Protein AF-A0A2G4R448-F1 (afdb_monomer)

Structure (mmCIF, N/CA/C/O backbone):
data_AF-A0A2G4R448-F1
#
_entry.id   AF-A0A2G4R448-F1
#
loop_
_atom_site.group_PDB
_atom_site.id
_atom_site.type_symbol
_atom_site.label_atom_id
_atom_site.label_alt_id
_atom_site.label_comp_id
_atom_site.label_asym_id
_atom_site.label_entity_id
_atom_site.label_seq_id
_atom_site.pdbx_PDB_ins_code
_atom_site.Cartn_x
_atom_site.Cartn_y
_atom_site.Cartn_z
_atom_site.occupancy
_atom_site.B_iso_or_equiv
_atom_site.auth_seq_id
_atom_site.auth_comp_id
_atom_site.auth_asym_id
_atom_site.auth_atom_id
_atom_site.pdbx_PDB_model_num
ATOM 1 N N . SER A 1 1 ? -2.316 4.126 -34.554 1.00 52.44 1 SER A N 1
ATOM 2 C CA . SER A 1 1 ? -2.809 4.292 -33.168 1.00 52.44 1 SER A CA 1
ATOM 3 C C . SER A 1 1 ? -2.788 5.775 -32.800 1.00 52.44 1 SER A C 1
ATOM 5 O O . SER A 1 1 ? -2.120 6.537 -33.494 1.00 52.44 1 SER A O 1
ATOM 7 N N . MET A 1 2 ? -3.482 6.206 -31.736 1.00 55.25 2 MET A N 1
ATOM 8 C CA . MET A 1 2 ? -3.485 7.612 -31.271 1.00 55.25 2 MET A CA 1
ATOM 9 C C . MET A 1 2 ? -2.073 8.189 -31.060 1.00 55.25 2 MET A C 1
ATOM 11 O O . MET A 1 2 ? -1.821 9.346 -31.374 1.00 55.25 2 MET A O 1
ATOM 15 N N . HIS A 1 3 ? -1.116 7.374 -30.615 1.00 61.22 3 HIS A N 1
ATOM 16 C CA . HIS A 1 3 ? 0.277 7.798 -30.460 1.00 61.22 3 HIS A CA 1
ATOM 17 C C . HIS A 1 3 ? 1.000 8.044 -31.786 1.00 61.22 3 HIS A C 1
ATOM 19 O O . HIS A 1 3 ? 1.785 8.976 -31.888 1.00 61.22 3 HIS A O 1
ATOM 25 N N . THR A 1 4 ? 0.712 7.249 -32.820 1.00 63.25 4 THR A N 1
ATOM 26 C CA . THR A 1 4 ? 1.210 7.525 -34.173 1.00 63.25 4 THR A CA 1
ATOM 27 C C . THR A 1 4 ? 0.714 8.894 -34.637 1.00 63.25 4 THR A C 1
ATOM 29 O O . THR A 1 4 ? 1.515 9.702 -35.083 1.00 63.25 4 THR A O 1
ATOM 32 N N . ILE A 1 5 ? -0.577 9.187 -34.448 1.00 68.50 5 ILE A N 1
ATOM 33 C CA . ILE A 1 5 ? -1.172 10.489 -34.791 1.00 68.50 5 ILE A CA 1
ATOM 34 C C . ILE A 1 5 ? -0.502 11.619 -33.994 1.00 68.50 5 ILE A C 1
ATOM 36 O O . ILE A 1 5 ? -0.105 12.620 -34.576 1.00 68.50 5 ILE A O 1
ATOM 40 N N . SER A 1 6 ? -0.301 11.438 -32.686 1.00 72.06 6 SER A N 1
ATOM 41 C CA . SER A 1 6 ? 0.400 12.406 -31.832 1.00 72.06 6 SER A CA 1
ATOM 42 C C . SER A 1 6 ? 1.840 12.673 -32.292 1.00 72.06 6 SER A C 1
ATOM 44 O O . SER A 1 6 ? 2.230 13.834 -32.385 1.00 72.06 6 SER A O 1
ATOM 46 N N . LEU A 1 7 ? 2.603 11.632 -32.644 1.00 74.62 7 LEU A N 1
ATOM 47 C CA . LEU A 1 7 ? 3.962 11.773 -33.175 1.00 74.62 7 LEU A CA 1
ATOM 48 C C . LEU A 1 7 ? 3.981 12.512 -34.517 1.00 74.62 7 LEU A C 1
ATOM 50 O O . LEU A 1 7 ? 4.758 13.445 -34.680 1.00 74.62 7 LEU A O 1
ATOM 54 N N . TYR A 1 8 ? 3.120 12.142 -35.469 1.00 74.00 8 TYR A N 1
ATOM 55 C CA . TYR A 1 8 ? 3.058 12.835 -36.762 1.00 74.00 8 TYR A CA 1
ATOM 56 C C . TYR A 1 8 ? 2.585 14.288 -36.620 1.00 74.00 8 TYR A C 1
ATOM 58 O O . TYR A 1 8 ? 3.110 15.158 -37.307 1.00 74.00 8 TYR A O 1
ATOM 66 N N . ASN A 1 9 ? 1.675 14.584 -35.689 1.00 76.69 9 ASN A N 1
ATOM 67 C CA . ASN A 1 9 ? 1.286 15.961 -35.381 1.00 76.69 9 ASN A CA 1
ATOM 68 C C . ASN A 1 9 ? 2.452 16.753 -34.779 1.00 76.69 9 ASN A C 1
ATOM 70 O O . ASN A 1 9 ? 2.721 17.865 -35.222 1.00 76.69 9 ASN A O 1
ATOM 74 N N . ALA A 1 10 ? 3.179 16.185 -33.812 1.00 75.75 10 ALA A N 1
ATOM 75 C CA . ALA A 1 10 ? 4.367 16.819 -33.241 1.00 75.75 10 ALA A CA 1
ATOM 76 C C . ALA A 1 10 ? 5.454 17.060 -34.303 1.00 75.75 10 ALA A C 1
ATOM 78 O O . ALA A 1 10 ? 6.124 18.091 -34.279 1.00 75.75 10 ALA A O 1
ATOM 79 N N . PHE A 1 11 ? 5.594 16.139 -35.260 1.00 77.38 11 PHE A N 1
ATOM 80 C CA . PHE A 1 11 ? 6.508 16.278 -36.391 1.00 77.38 11 PHE A CA 1
ATOM 81 C C . PHE A 1 11 ? 6.107 17.432 -37.291 1.00 77.38 11 PHE A C 1
ATOM 83 O O . PHE A 1 11 ? 6.924 18.310 -37.540 1.00 77.38 11 PHE A O 1
ATOM 90 N N . LEU A 1 12 ? 4.844 17.457 -37.719 1.00 75.69 12 LEU A N 1
ATOM 91 C CA . LEU A 1 12 ? 4.309 18.510 -38.570 1.00 75.69 12 LEU A CA 1
ATOM 92 C C . LEU A 1 12 ? 4.453 19.881 -37.896 1.00 75.69 12 LEU A C 1
ATOM 94 O O . LEU A 1 12 ? 4.933 20.820 -38.517 1.00 75.69 12 LEU A O 1
ATOM 98 N N . ILE A 1 13 ? 4.115 19.982 -36.606 1.00 79.81 13 ILE A N 1
ATOM 99 C CA . ILE A 1 13 ? 4.280 21.213 -35.822 1.00 79.81 13 ILE A CA 1
ATOM 100 C C . ILE A 1 13 ? 5.748 21.649 -35.803 1.00 79.81 13 ILE A C 1
ATOM 102 O O . ILE A 1 13 ? 6.030 22.826 -36.015 1.00 79.81 13 ILE A O 1
ATOM 106 N N . LYS A 1 14 ? 6.689 20.724 -35.582 1.00 77.25 14 LYS A N 1
ATOM 107 C CA . LYS A 1 14 ? 8.121 21.045 -35.564 1.00 77.25 14 LYS A CA 1
ATOM 108 C C . LYS A 1 14 ? 8.636 21.463 -36.945 1.00 77.25 14 LYS A C 1
ATOM 110 O O . LYS A 1 14 ? 9.404 22.413 -37.018 1.00 77.25 14 LYS A O 1
ATOM 115 N N . GLN A 1 15 ? 8.205 20.794 -38.015 1.00 75.50 15 GLN A N 1
ATOM 116 C CA . GLN A 1 15 ? 8.543 21.153 -39.398 1.00 75.50 15 GLN A CA 1
ATOM 117 C C . GLN A 1 15 ? 8.067 22.573 -39.716 1.00 75.50 15 GLN A C 1
ATOM 119 O O . GLN A 1 15 ? 8.871 23.421 -40.090 1.00 75.50 15 GLN A O 1
ATOM 124 N N . ILE A 1 16 ? 6.798 22.871 -39.416 1.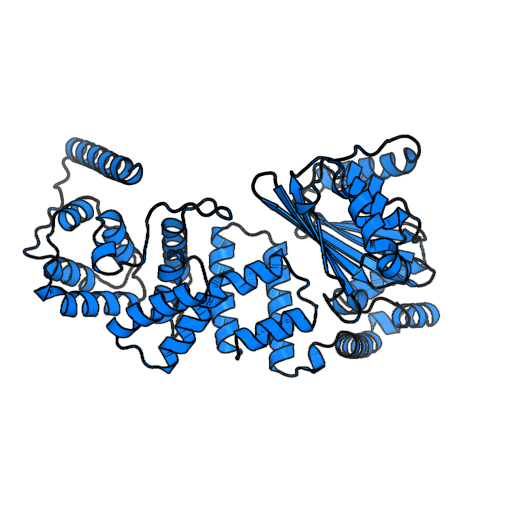00 77.12 16 ILE A N 1
ATOM 125 C CA . ILE A 1 16 ? 6.220 24.211 -39.559 1.00 77.12 16 ILE A CA 1
ATOM 126 C C . ILE A 1 16 ? 7.034 25.237 -38.751 1.00 77.12 16 ILE A C 1
ATOM 128 O O . ILE A 1 16 ? 7.439 26.270 -39.276 1.00 77.12 16 ILE A O 1
ATOM 132 N N . GLN A 1 17 ? 7.339 24.956 -37.480 1.00 78.00 17 GLN A N 1
ATOM 133 C CA . GLN A 1 17 ? 8.149 25.851 -36.642 1.00 78.00 17 GLN A CA 1
ATOM 134 C C . GLN A 1 17 ? 9.565 26.075 -37.193 1.00 78.00 17 GLN A C 1
ATOM 136 O O . GLN A 1 17 ? 10.075 27.191 -37.115 1.00 78.00 17 GLN A O 1
ATOM 141 N N . ASN A 1 18 ? 10.210 25.041 -37.734 1.00 76.25 18 ASN A N 1
ATOM 142 C CA . ASN A 1 18 ? 11.549 25.138 -38.313 1.00 76.25 18 ASN A CA 1
ATOM 143 C C . ASN A 1 18 ? 11.554 25.973 -39.598 1.00 76.25 18 ASN A C 1
ATOM 145 O O . ASN A 1 18 ? 12.459 26.793 -39.760 1.00 76.25 18 ASN A O 1
ATOM 149 N N . GLU A 1 19 ? 10.539 25.815 -40.455 1.00 76.31 19 GLU A N 1
ATOM 150 C CA . GLU A 1 19 ? 10.328 26.652 -41.642 1.00 76.31 19 GLU A CA 1
ATOM 151 C C . GLU A 1 19 ? 10.150 28.126 -41.255 1.00 76.31 19 GLU A C 1
ATOM 153 O O . GLU A 1 19 ? 10.836 28.993 -41.798 1.00 76.31 19 GLU A O 1
ATOM 158 N N . PHE A 1 20 ? 9.315 28.415 -40.248 1.00 73.38 20 PHE A N 1
ATOM 159 C CA . PHE A 1 20 ? 9.119 29.780 -39.743 1.00 73.38 20 PHE A CA 1
ATOM 160 C C . PHE A 1 20 ? 10.379 30.383 -39.102 1.00 73.38 20 PHE A C 1
ATOM 162 O O . PHE A 1 20 ? 10.604 31.587 -39.207 1.00 73.38 20 PHE A O 1
ATOM 169 N N . LEU A 1 21 ? 11.204 29.572 -38.430 1.00 77.19 21 LEU A N 1
ATOM 170 C CA . LEU A 1 21 ? 12.400 30.027 -37.707 1.00 77.19 21 LEU A CA 1
ATOM 171 C C . LEU A 1 21 ? 13.703 29.929 -38.520 1.00 77.19 21 LEU A C 1
ATOM 173 O O . LEU A 1 21 ? 14.765 30.220 -37.969 1.00 77.19 21 LEU A O 1
ATOM 177 N N . GLN A 1 22 ? 13.652 29.491 -39.786 1.00 72.69 22 GLN A N 1
ATOM 178 C CA . GLN A 1 22 ? 14.820 29.231 -40.648 1.00 72.69 22 GLN A CA 1
ATOM 179 C C . GLN A 1 22 ? 15.915 28.376 -39.976 1.00 72.69 22 GLN A C 1
ATOM 181 O O . GLN A 1 22 ? 17.112 28.528 -40.238 1.00 72.69 22 GLN A O 1
ATOM 186 N N . LYS A 1 23 ? 15.532 27.467 -39.072 1.00 69.00 23 LYS A N 1
ATOM 187 C CA . LYS A 1 23 ? 16.492 26.600 -38.377 1.00 69.00 23 LYS A CA 1
ATOM 188 C C . LYS A 1 23 ? 16.879 25.436 -39.281 1.00 69.00 23 LYS A C 1
ATOM 190 O O . LYS A 1 23 ? 16.014 24.725 -39.780 1.00 69.00 23 LYS A O 1
ATOM 195 N N . LYS A 1 24 ? 18.187 25.197 -39.447 1.00 64.31 24 LYS A N 1
ATOM 196 C CA . LYS A 1 24 ? 18.678 23.986 -40.122 1.00 64.31 24 LYS A CA 1
ATOM 197 C C . LYS A 1 24 ? 18.222 22.749 -39.353 1.00 64.31 24 LYS A C 1
ATOM 199 O O . LYS A 1 24 ? 18.490 22.622 -38.157 1.00 64.31 24 LYS A O 1
ATOM 204 N N . GLU A 1 25 ? 17.561 21.836 -40.053 1.00 67.19 25 GLU A N 1
ATOM 205 C CA . GLU A 1 25 ? 17.148 20.567 -39.475 1.00 67.19 25 GLU A CA 1
ATOM 206 C C . GLU A 1 25 ? 18.361 19.696 -39.167 1.00 67.19 25 GLU A C 1
ATOM 208 O O . GLU A 1 25 ? 19.251 19.509 -40.000 1.00 67.19 25 GLU A O 1
ATOM 213 N N . LYS A 1 26 ? 18.380 19.120 -37.966 1.00 76.44 26 LYS A N 1
ATOM 214 C CA . LYS A 1 26 ? 19.342 18.076 -37.637 1.00 76.44 26 LYS A CA 1
ATOM 215 C C . LYS A 1 26 ? 18.917 16.808 -38.374 1.00 76.44 26 LYS A C 1
ATOM 217 O O . LYS A 1 26 ? 17.846 16.262 -38.097 1.00 76.44 26 LYS A O 1
ATOM 222 N N . GLN A 1 27 ? 19.721 16.396 -39.348 1.00 79.81 27 GLN A N 1
ATOM 223 C CA . GLN A 1 27 ? 19.521 15.159 -40.094 1.00 79.81 27 GLN A CA 1
ATOM 224 C C . GLN A 1 27 ? 20.362 14.052 -39.473 1.00 79.81 27 GLN A C 1
ATOM 226 O O . GLN A 1 27 ? 21.533 14.247 -39.147 1.00 79.81 27 GLN A O 1
ATOM 231 N N . TYR A 1 28 ? 19.739 12.893 -39.311 1.00 86.69 28 TYR A N 1
ATOM 232 C CA . TYR A 1 28 ? 20.373 11.693 -38.796 1.00 86.69 28 TYR A CA 1
ATOM 233 C C . TYR A 1 28 ? 20.417 10.668 -39.921 1.00 86.69 28 TYR A C 1
ATOM 235 O O . TYR A 1 28 ? 19.392 10.385 -40.540 1.00 86.69 28 TYR A O 1
ATOM 243 N N . HIS A 1 29 ? 21.603 10.136 -40.189 1.00 87.25 29 HIS A N 1
ATOM 244 C CA . HIS A 1 29 ? 21.803 9.074 -41.160 1.00 87.25 29 HIS A CA 1
ATOM 245 C C . HIS A 1 29 ? 22.615 7.981 -40.481 1.00 87.25 29 HIS A C 1
ATOM 247 O O . HIS A 1 29 ? 23.715 8.243 -40.003 1.00 87.25 29 HIS A O 1
ATOM 253 N N . PHE A 1 30 ? 22.040 6.788 -40.408 1.00 91.31 30 PHE A N 1
ATOM 254 C CA . PHE A 1 30 ? 22.693 5.607 -39.866 1.00 91.31 30 PHE A CA 1
ATOM 255 C C . PHE A 1 30 ? 22.584 4.505 -40.922 1.00 91.31 30 PHE A C 1
ATOM 257 O O . PHE A 1 30 ? 21.529 4.325 -41.531 1.00 91.31 30 PHE A O 1
ATOM 264 N N . SER A 1 31 ? 23.672 3.784 -41.144 1.00 87.75 31 SER A N 1
ATOM 265 C CA . SER A 1 31 ? 23.764 2.666 -42.083 1.00 87.75 31 SER A CA 1
ATOM 266 C C . SER A 1 31 ? 23.068 1.405 -41.565 1.00 87.75 31 SER A C 1
ATOM 268 O O . SER A 1 31 ? 22.568 0.613 -42.361 1.00 87.75 31 SER A O 1
ATOM 270 N N . SER A 1 32 ? 22.969 1.235 -40.241 1.00 90.62 32 SER A N 1
ATOM 271 C CA . SER A 1 32 ? 22.217 0.140 -39.624 1.00 90.62 32 SER A CA 1
ATOM 272 C C . SER A 1 32 ? 21.631 0.501 -38.259 1.00 90.62 32 SER A C 1
ATOM 274 O O . SER A 1 32 ? 21.987 1.511 -37.644 1.00 90.62 32 SER A O 1
ATOM 276 N N . PHE A 1 33 ? 20.713 -0.336 -37.763 1.00 92.25 33 PHE A N 1
ATOM 277 C CA . PHE A 1 33 ? 20.143 -0.151 -36.429 1.00 92.25 33 PHE A CA 1
ATOM 278 C C . PHE A 1 33 ? 21.217 -0.261 -35.338 1.00 92.25 33 PHE A C 1
ATOM 280 O O . PHE A 1 33 ? 21.170 0.478 -34.355 1.00 92.25 33 PHE A O 1
ATOM 287 N N . LEU A 1 34 ? 22.218 -1.127 -35.529 1.00 93.25 34 LEU A N 1
ATOM 288 C CA . LEU A 1 34 ? 23.352 -1.237 -34.616 1.00 93.25 34 LEU A CA 1
ATOM 289 C C . LEU A 1 34 ? 24.151 0.071 -34.523 1.00 93.25 34 LEU A C 1
ATOM 291 O O . LEU A 1 34 ? 24.478 0.489 -33.414 1.00 93.25 34 LEU A O 1
ATOM 295 N N . GLU A 1 35 ? 24.417 0.744 -35.647 1.00 93.56 35 GLU A N 1
ATOM 296 C CA . GLU A 1 35 ? 25.095 2.051 -35.646 1.00 93.56 35 GLU A CA 1
ATOM 297 C C . GLU A 1 35 ? 24.28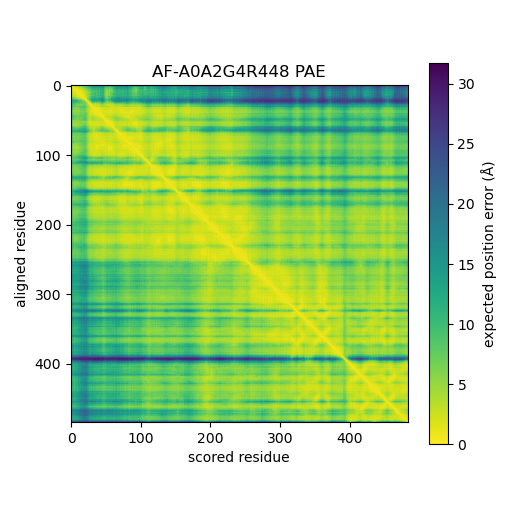1 3.099 -34.875 1.00 93.56 35 GLU A C 1
ATOM 299 O O . GLU A 1 35 ? 24.827 3.865 -34.078 1.00 93.56 35 GLU A O 1
ATOM 304 N N . ALA A 1 36 ? 22.956 3.091 -35.030 1.00 94.75 36 ALA A N 1
ATOM 305 C CA . ALA A 1 36 ? 22.093 3.991 -34.278 1.00 94.75 36 ALA A CA 1
ATOM 306 C C . ALA A 1 36 ? 22.130 3.708 -32.762 1.00 94.75 36 ALA A C 1
ATOM 308 O O . ALA A 1 36 ? 22.161 4.640 -31.957 1.00 94.75 36 ALA A O 1
ATOM 309 N N . LEU A 1 37 ? 22.189 2.436 -32.347 1.00 96.06 37 LEU A N 1
ATOM 310 C CA . LEU A 1 37 ? 22.378 2.072 -30.937 1.00 96.06 37 LEU A CA 1
ATOM 311 C C . LEU A 1 37 ? 23.756 2.492 -30.412 1.00 96.06 37 LEU A C 1
ATOM 313 O O . LEU A 1 37 ? 23.852 2.962 -29.280 1.00 96.06 37 LEU A O 1
ATOM 317 N N . GLN A 1 38 ? 24.811 2.364 -31.220 1.00 95.94 38 GLN A N 1
ATOM 318 C CA . GLN A 1 38 ? 26.155 2.834 -30.870 1.00 95.94 38 GLN A CA 1
ATOM 319 C C . GLN A 1 38 ? 26.188 4.354 -30.701 1.00 95.94 38 GLN A C 1
ATOM 321 O O . GLN A 1 38 ? 26.763 4.846 -29.730 1.00 95.94 38 GLN A O 1
ATOM 326 N N . PHE A 1 39 ? 25.510 5.095 -31.582 1.00 96.06 39 PHE A N 1
ATOM 327 C CA . PHE A 1 39 ? 25.321 6.534 -31.432 1.00 96.06 39 PHE A CA 1
ATOM 328 C C . PHE A 1 39 ? 24.639 6.868 -30.101 1.00 96.06 39 PHE A C 1
ATOM 330 O O . PHE A 1 39 ? 25.164 7.684 -29.344 1.00 96.06 39 PHE A O 1
ATOM 337 N N . LEU A 1 40 ? 23.527 6.200 -29.768 1.00 96.31 40 LEU A N 1
ATOM 338 C CA . LEU A 1 40 ? 22.832 6.407 -28.492 1.00 96.31 40 LEU A CA 1
ATOM 339 C C . LEU A 1 40 ? 23.733 6.069 -27.294 1.00 96.31 40 LEU A C 1
ATOM 341 O O . LEU A 1 40 ? 23.740 6.804 -26.308 1.00 96.31 40 LEU A O 1
ATOM 345 N N . ASN A 1 41 ? 24.538 5.009 -27.399 1.00 95.44 41 ASN A N 1
ATOM 346 C CA . ASN A 1 41 ? 25.503 4.636 -26.370 1.00 95.44 41 ASN A CA 1
ATOM 347 C C . ASN A 1 41 ? 26.625 5.677 -26.194 1.00 95.44 41 ASN A C 1
ATOM 349 O O . ASN A 1 41 ? 27.088 5.893 -25.079 1.00 95.44 41 ASN A O 1
ATOM 353 N N . SER A 1 42 ? 27.037 6.344 -27.277 1.00 95.25 42 SER A N 1
ATOM 354 C CA . SER A 1 42 ? 28.106 7.356 -27.271 1.00 95.25 42 SER A CA 1
ATOM 355 C C . SER A 1 42 ? 27.707 8.688 -26.626 1.00 95.25 42 SER A C 1
ATOM 357 O O . SER A 1 42 ? 28.569 9.501 -26.288 1.00 95.25 42 SER A O 1
ATOM 359 N N . LEU A 1 43 ? 26.404 8.925 -26.440 1.00 95.81 43 LEU A N 1
ATOM 360 C CA . LEU A 1 43 ? 25.907 10.127 -25.779 1.00 95.81 43 LEU A CA 1
ATOM 361 C C . LEU A 1 43 ? 26.380 10.165 -24.325 1.00 95.81 43 LEU A C 1
ATOM 363 O O . LEU A 1 43 ? 26.398 9.137 -23.644 1.00 95.81 43 LEU A O 1
ATOM 367 N N . LYS A 1 44 ? 26.689 11.365 -23.824 1.00 96.00 44 LYS A N 1
ATOM 368 C CA . LYS A 1 44 ? 27.046 11.587 -22.415 1.00 96.00 44 LYS A CA 1
ATOM 369 C C . LYS A 1 44 ? 25.955 11.068 -21.478 1.00 96.00 44 LYS A C 1
ATOM 371 O O . LYS A 1 44 ? 24.771 11.154 -21.807 1.00 96.00 44 LYS A O 1
ATOM 376 N N . ASP A 1 45 ? 26.349 10.544 -20.319 1.00 94.88 45 ASP A N 1
ATOM 377 C CA . ASP A 1 45 ? 25.427 10.039 -19.296 1.00 94.88 45 ASP A CA 1
ATOM 378 C C . ASP A 1 45 ? 24.803 11.185 -18.486 1.00 94.88 45 ASP A C 1
ATOM 380 O O . ASP A 1 45 ? 25.140 11.433 -17.332 1.00 94.88 45 ASP A O 1
ATOM 384 N N . GLU A 1 46 ? 23.918 11.923 -19.146 1.00 93.75 46 GLU A N 1
ATOM 385 C CA . GLU A 1 46 ? 23.138 13.039 -18.615 1.00 93.75 46 GLU A CA 1
ATOM 386 C C . GLU A 1 46 ? 21.748 13.041 -19.280 1.00 93.75 46 GLU A C 1
ATOM 388 O O . GLU A 1 46 ? 21.560 12.370 -20.299 1.00 93.75 46 GLU A O 1
ATOM 393 N N . PRO A 1 47 ? 20.742 13.740 -18.731 1.00 91.75 47 PRO A N 1
ATOM 394 C CA . PRO A 1 47 ? 19.440 13.851 -19.380 1.00 91.75 47 PRO A CA 1
ATOM 395 C C . PRO A 1 47 ? 19.546 14.548 -20.746 1.00 91.75 47 PRO A C 1
ATOM 397 O O . PRO A 1 47 ? 20.010 15.683 -20.832 1.00 91.75 47 PRO A O 1
ATOM 400 N N . HIS A 1 48 ? 19.055 13.898 -21.806 1.00 91.69 48 HIS A N 1
ATOM 401 C CA . HIS A 1 48 ? 18.976 14.478 -23.152 1.00 91.69 48 HIS A CA 1
ATOM 402 C C . HIS A 1 48 ? 17.528 14.648 -23.596 1.00 91.69 48 HIS A C 1
ATOM 404 O O . HIS A 1 48 ? 16.706 13.747 -23.427 1.00 91.69 48 HIS A O 1
ATOM 410 N N . ASN A 1 49 ? 17.235 15.774 -24.248 1.00 87.44 49 ASN A N 1
ATOM 411 C CA . ASN A 1 49 ? 16.007 15.939 -25.018 1.00 87.44 49 ASN A CA 1
ATOM 412 C C . ASN A 1 49 ? 16.292 15.589 -26.483 1.00 87.44 49 ASN A C 1
ATOM 414 O O . ASN A 1 49 ? 16.879 16.384 -27.222 1.00 87.44 49 ASN A O 1
ATOM 418 N N . LEU A 1 50 ? 15.943 14.366 -26.877 1.00 89.19 50 LEU A N 1
ATOM 419 C CA . LEU A 1 50 ? 16.165 13.874 -28.231 1.00 89.19 50 LEU A CA 1
ATOM 420 C C . LEU A 1 50 ? 15.041 14.334 -29.155 1.00 89.19 50 LEU A C 1
ATOM 422 O O . LEU A 1 50 ? 13.858 14.195 -28.850 1.00 89.19 50 LEU A O 1
ATOM 426 N N . ASP A 1 51 ? 15.422 14.888 -30.299 1.00 86.25 51 ASP A N 1
ATOM 427 C CA . ASP A 1 51 ? 14.463 15.512 -31.190 1.00 86.25 51 ASP A CA 1
ATOM 428 C C . ASP A 1 51 ? 13.739 14.494 -32.088 1.00 86.25 51 ASP A C 1
ATOM 430 O O . ASP A 1 51 ? 14.212 13.388 -32.354 1.00 86.25 51 ASP A O 1
ATOM 434 N N . ILE A 1 52 ? 12.568 14.889 -32.584 1.00 85.50 52 ILE A N 1
ATOM 435 C CA . ILE A 1 52 ? 11.696 13.998 -33.352 1.00 85.50 52 ILE A CA 1
ATOM 436 C C . ILE A 1 52 ? 12.302 13.479 -34.670 1.00 85.50 52 ILE A C 1
ATOM 438 O O . ILE A 1 52 ? 11.888 12.424 -35.141 1.00 85.50 52 ILE A O 1
ATOM 442 N N . ASN A 1 53 ? 13.299 14.150 -35.257 1.00 88.12 53 ASN A N 1
ATOM 443 C CA . ASN A 1 53 ? 13.934 13.675 -36.490 1.00 88.12 53 ASN A CA 1
ATOM 444 C C . ASN A 1 53 ? 14.692 12.372 -36.217 1.00 88.12 53 ASN A C 1
ATOM 446 O O . ASN A 1 53 ? 14.688 11.470 -37.052 1.00 88.12 53 ASN A O 1
ATOM 450 N N . LEU A 1 54 ? 15.260 12.231 -35.014 1.00 90.94 54 LEU A N 1
ATOM 451 C CA . LEU A 1 54 ? 15.869 10.982 -34.567 1.00 90.94 54 LEU A CA 1
ATOM 452 C C . LEU A 1 54 ? 14.825 9.867 -34.387 1.00 90.94 54 LEU A C 1
ATOM 454 O O . LEU A 1 54 ? 15.112 8.721 -34.721 1.00 90.94 54 LEU A O 1
ATOM 458 N N . VAL A 1 55 ? 13.602 10.184 -33.931 1.00 91.06 55 VAL A N 1
ATOM 459 C CA . VAL A 1 55 ? 12.499 9.200 -33.855 1.00 91.06 55 VAL A CA 1
ATOM 460 C C . VAL A 1 55 ? 12.219 8.605 -35.234 1.00 91.06 55 VAL A C 1
ATOM 462 O O . VAL A 1 55 ? 12.135 7.384 -35.367 1.00 91.06 55 VAL A O 1
ATOM 465 N N . PHE A 1 56 ? 12.077 9.454 -36.257 1.00 88.81 56 PHE A N 1
ATOM 466 C CA . PHE A 1 56 ? 11.800 9.005 -37.623 1.00 88.81 56 PHE A CA 1
ATOM 467 C C . PHE A 1 56 ? 12.981 8.266 -38.241 1.00 88.81 56 PHE A C 1
ATOM 469 O O . PHE A 1 56 ? 12.773 7.197 -38.808 1.00 88.81 56 PHE A O 1
ATOM 476 N N . ALA A 1 57 ? 14.208 8.766 -38.057 1.00 91.31 57 ALA A N 1
ATOM 477 C CA . ALA A 1 57 ? 15.408 8.076 -38.519 1.00 91.31 57 ALA A CA 1
ATOM 478 C C . ALA A 1 57 ? 15.482 6.649 -37.956 1.00 91.31 57 ALA A C 1
ATOM 480 O O . ALA A 1 57 ? 15.705 5.708 -38.708 1.00 91.31 57 ALA A O 1
ATOM 481 N N . LEU A 1 58 ? 15.201 6.473 -36.658 1.00 92.75 58 LEU A N 1
ATOM 482 C CA . LEU A 1 58 ? 15.152 5.157 -36.019 1.00 92.75 58 LEU A CA 1
ATOM 483 C C . LEU A 1 58 ? 13.997 4.292 -36.530 1.00 92.75 58 LEU A C 1
ATOM 485 O O . LEU A 1 58 ? 14.181 3.095 -36.731 1.00 92.75 58 LEU A O 1
ATOM 489 N N . LYS A 1 59 ? 12.804 4.863 -36.724 1.00 90.31 59 LYS A N 1
ATOM 490 C CA . LYS A 1 59 ? 11.593 4.124 -37.116 1.00 90.31 59 LYS A CA 1
ATOM 491 C C . LYS A 1 59 ? 11.770 3.374 -38.441 1.00 90.31 59 LYS A C 1
ATOM 493 O O . LYS A 1 59 ? 11.373 2.207 -38.527 1.00 90.31 59 LYS A O 1
ATOM 498 N N . GLU A 1 60 ? 12.411 4.008 -39.417 1.00 87.31 60 GLU A N 1
ATOM 499 C CA . GLU A 1 60 ? 12.614 3.461 -40.765 1.00 87.31 60 GLU A CA 1
ATOM 500 C C . GLU A 1 60 ? 13.726 2.394 -40.836 1.00 87.31 60 GLU A C 1
ATOM 502 O O . GLU A 1 60 ? 13.821 1.665 -41.820 1.00 87.31 60 GLU A O 1
ATOM 507 N N . MET A 1 61 ? 14.544 2.231 -39.788 1.00 88.62 61 MET A N 1
ATOM 508 C CA . MET A 1 61 ? 15.686 1.308 -39.836 1.00 88.62 61 MET A CA 1
ATOM 509 C C . MET A 1 61 ? 15.263 -0.168 -39.801 1.00 88.62 61 MET A C 1
ATOM 511 O O . MET A 1 61 ? 14.563 -0.575 -38.871 1.00 88.62 61 MET A O 1
ATOM 515 N N . PRO A 1 62 ? 15.706 -1.031 -40.725 1.00 85.94 62 PRO A N 1
ATOM 516 C CA . PRO A 1 62 ? 15.447 -2.463 -40.611 1.00 85.94 62 PRO A CA 1
ATOM 517 C C . PRO A 1 62 ? 16.188 -3.059 -39.402 1.00 85.94 62 PRO A C 1
ATOM 519 O O . PRO A 1 62 ? 17.312 -2.671 -39.095 1.00 85.94 62 PRO A O 1
ATOM 522 N N . PHE A 1 63 ? 15.559 -4.019 -38.717 1.00 84.00 63 PHE A N 1
ATOM 523 C CA . PHE A 1 63 ? 16.226 -4.815 -37.684 1.00 84.00 63 PHE A CA 1
ATOM 524 C C . PHE A 1 63 ? 16.778 -6.096 -38.314 1.00 84.00 63 PHE A C 1
ATOM 526 O O . PHE A 1 63 ? 16.010 -6.968 -38.732 1.00 84.00 63 PHE A O 1
ATOM 533 N N . LEU A 1 64 ? 18.104 -6.208 -38.396 1.00 86.38 64 LEU A N 1
ATOM 534 C CA . LEU A 1 64 ? 18.780 -7.370 -38.967 1.00 86.38 64 LEU A CA 1
ATOM 535 C C . LEU A 1 64 ? 19.056 -8.407 -37.873 1.00 86.38 64 LEU A C 1
ATOM 537 O O . LEU A 1 64 ? 19.642 -8.099 -36.837 1.00 86.38 64 LEU A O 1
ATOM 541 N N . LYS A 1 65 ? 18.660 -9.668 -38.100 1.00 82.44 65 LYS A N 1
ATOM 542 C CA . LYS A 1 65 ? 18.845 -10.753 -37.113 1.00 82.44 65 LYS A CA 1
ATOM 543 C C . LYS A 1 65 ? 20.313 -10.981 -36.744 1.00 82.44 65 LYS A C 1
ATOM 545 O O . LYS A 1 65 ? 20.594 -11.346 -35.608 1.00 82.44 65 LYS A O 1
ATOM 550 N N . GLU A 1 66 ? 21.216 -10.759 -37.691 1.00 85.94 66 GLU A N 1
ATOM 551 C CA . GLU A 1 66 ? 22.668 -10.903 -37.529 1.00 85.94 66 GLU A CA 1
ATOM 552 C C . GLU A 1 66 ? 23.247 -9.902 -36.516 1.00 85.94 66 GLU A C 1
ATOM 554 O O . GLU A 1 66 ? 24.246 -10.185 -35.861 1.00 85.94 66 GLU A O 1
ATOM 559 N N . GLU A 1 67 ? 22.592 -8.753 -36.321 1.00 86.00 67 GLU A N 1
ATOM 560 C CA . GLU A 1 67 ? 23.020 -7.718 -35.374 1.00 86.00 67 GLU A CA 1
ATOM 561 C C . GLU A 1 67 ? 22.470 -7.938 -33.955 1.00 86.00 67 GLU A C 1
ATOM 563 O O . GLU A 1 67 ? 22.854 -7.227 -33.028 1.00 86.00 67 GLU A O 1
ATOM 568 N N . ASN A 1 68 ? 21.579 -8.918 -33.761 1.00 86.88 68 ASN A N 1
ATOM 569 C CA . ASN A 1 68 ? 20.788 -9.069 -32.539 1.00 86.88 68 ASN A CA 1
ATOM 570 C C . ASN A 1 68 ? 21.641 -9.254 -31.274 1.00 86.88 68 ASN A C 1
ATOM 572 O O . ASN A 1 68 ? 21.327 -8.665 -30.245 1.00 86.88 68 ASN A O 1
ATOM 576 N N . GLU A 1 69 ? 22.719 -10.040 -31.328 1.00 89.69 69 GLU A N 1
ATOM 577 C CA . GLU A 1 69 ? 23.579 -10.252 -30.153 1.00 89.69 69 GLU A CA 1
ATOM 578 C C . GLU A 1 69 ? 24.258 -8.952 -29.704 1.00 89.69 69 GLU A C 1
ATOM 580 O O . GLU A 1 69 ? 24.142 -8.570 -28.540 1.00 89.69 69 GLU A O 1
ATOM 585 N N . LYS A 1 70 ? 24.878 -8.222 -30.640 1.00 92.88 70 LYS A N 1
ATOM 586 C CA . LYS A 1 70 ? 25.530 -6.931 -30.363 1.00 92.88 70 LYS A CA 1
ATOM 587 C C . LYS A 1 70 ? 24.521 -5.861 -29.943 1.00 92.88 70 LYS A C 1
ATOM 589 O O . LYS A 1 70 ? 24.787 -5.068 -29.044 1.00 92.88 70 LYS A O 1
ATOM 594 N N . ALA A 1 71 ? 23.346 -5.847 -30.570 1.00 93.69 71 ALA A N 1
ATOM 595 C CA . ALA A 1 71 ? 22.267 -4.935 -30.217 1.00 93.69 71 ALA A CA 1
ATOM 596 C C . ALA A 1 71 ? 21.744 -5.197 -28.794 1.00 93.69 71 ALA A C 1
ATOM 598 O O . ALA A 1 71 ? 21.499 -4.249 -28.051 1.00 93.69 71 ALA A O 1
ATOM 599 N N . LEU A 1 72 ? 21.615 -6.467 -28.388 1.00 92.62 72 LEU A N 1
ATOM 600 C CA . LEU A 1 72 ? 21.231 -6.844 -27.025 1.00 92.62 72 LEU A CA 1
ATOM 601 C C . LEU A 1 72 ? 22.310 -6.503 -25.994 1.00 92.62 72 LEU A C 1
ATOM 603 O O . LEU A 1 72 ? 21.965 -6.115 -24.880 1.00 92.62 72 LEU A O 1
ATOM 607 N N . GLU A 1 73 ? 23.590 -6.614 -26.347 1.00 93.75 73 GLU A N 1
ATOM 608 C CA . GLU A 1 73 ? 24.701 -6.208 -25.481 1.00 93.75 73 GLU A CA 1
ATOM 609 C C . GLU A 1 73 ? 24.690 -4.694 -25.219 1.00 93.75 73 GLU A C 1
ATOM 611 O O . GLU A 1 73 ? 24.720 -4.271 -24.063 1.00 93.75 73 GLU A O 1
ATOM 616 N N . LEU A 1 74 ? 24.525 -3.873 -26.265 1.00 96.00 74 LEU A N 1
ATOM 617 C CA . LEU A 1 74 ? 24.332 -2.424 -26.112 1.00 96.00 74 LEU A CA 1
ATOM 618 C C . LEU A 1 74 ? 23.074 -2.104 -25.300 1.00 96.00 74 LEU A C 1
ATOM 620 O O . LEU A 1 74 ? 23.102 -1.253 -24.413 1.00 96.00 74 LEU A O 1
ATOM 624 N N . PHE A 1 75 ? 21.976 -2.816 -25.571 1.00 96.19 75 PHE A N 1
ATOM 625 C CA . PHE A 1 75 ? 20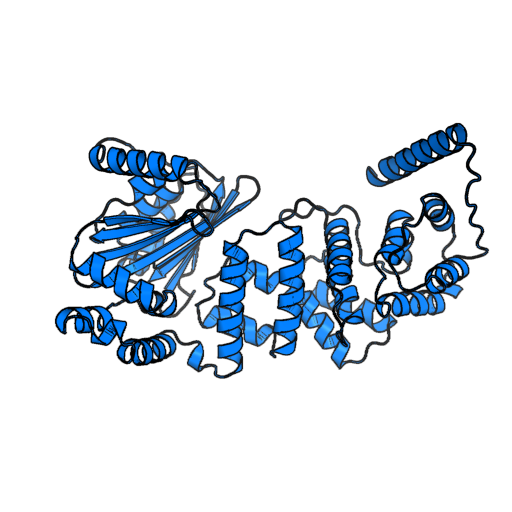.724 -2.635 -24.848 1.00 96.19 75 PHE A CA 1
ATOM 626 C C . PHE A 1 75 ? 20.871 -2.938 -23.354 1.00 96.19 75 PHE A C 1
ATOM 628 O O . PHE A 1 75 ? 20.353 -2.185 -22.532 1.00 96.19 75 PHE A O 1
ATOM 635 N N . LYS A 1 76 ? 21.616 -3.991 -22.991 1.00 95.38 76 LYS A N 1
ATOM 636 C CA . LYS A 1 76 ? 21.983 -4.286 -21.600 1.00 95.38 76 LYS A CA 1
ATOM 637 C C . LYS A 1 76 ? 22.792 -3.134 -20.994 1.00 95.38 76 LYS A C 1
ATOM 639 O O . LYS A 1 76 ? 22.440 -2.665 -19.913 1.00 95.38 76 LYS A O 1
ATOM 644 N N . GLY A 1 77 ? 23.807 -2.643 -21.709 1.00 94.88 77 GLY A N 1
ATOM 645 C CA . GLY A 1 77 ? 24.665 -1.539 -21.263 1.00 94.88 77 GLY A CA 1
ATOM 646 C C . GLY A 1 77 ? 23.905 -0.239 -20.972 1.00 94.88 77 GLY A C 1
ATOM 647 O O . GLY A 1 77 ? 24.286 0.514 -20.079 1.00 94.88 77 GLY A O 1
ATOM 648 N N . PHE A 1 78 ? 22.770 0.012 -21.633 1.00 96.62 78 PHE A N 1
ATOM 649 C CA . PHE A 1 78 ? 21.943 1.182 -21.319 1.00 96.62 78 PHE A CA 1
ATOM 650 C C . PHE A 1 78 ? 21.432 1.189 -19.878 1.00 96.62 78 PHE A C 1
ATOM 652 O O . PHE A 1 78 ? 21.361 2.259 -19.282 1.00 96.62 78 PHE A O 1
ATOM 659 N N . PHE A 1 79 ? 21.110 0.033 -19.294 1.00 95.25 79 PHE A N 1
ATOM 660 C CA . PHE A 1 79 ? 20.614 -0.035 -17.916 1.00 95.25 79 PHE A CA 1
ATOM 661 C C . PHE A 1 79 ? 21.702 0.273 -16.878 1.00 95.25 79 PHE A C 1
ATOM 663 O O . PHE A 1 79 ? 21.376 0.677 -15.763 1.00 95.25 79 PHE A O 1
ATOM 670 N N . GLU A 1 80 ? 22.979 0.119 -17.233 1.00 93.25 80 GLU A N 1
ATOM 671 C CA . GLU A 1 80 ? 24.120 0.440 -16.364 1.00 93.25 80 GLU A CA 1
ATOM 672 C C . GLU A 1 80 ? 24.353 1.951 -16.246 1.00 93.25 80 GLU A C 1
ATOM 674 O O . GLU A 1 80 ? 24.890 2.426 -15.244 1.00 93.25 80 GLU A O 1
ATOM 679 N N . ARG A 1 81 ? 23.895 2.719 -17.240 1.00 94.06 81 ARG A N 1
ATOM 680 C CA . ARG A 1 81 ? 23.947 4.182 -17.233 1.00 94.06 81 ARG A CA 1
ATOM 681 C C . ARG A 1 81 ? 23.082 4.741 -16.119 1.00 94.06 81 ARG A C 1
ATOM 683 O O . ARG A 1 81 ? 22.013 4.207 -15.817 1.00 94.06 81 ARG A O 1
ATOM 690 N N . LYS A 1 82 ? 23.470 5.887 -15.569 1.00 93.44 82 LYS A N 1
ATOM 691 C CA . LYS A 1 82 ? 22.635 6.646 -14.638 1.00 93.44 82 LYS A CA 1
ATOM 692 C C . LYS A 1 82 ? 21.386 7.188 -15.330 1.00 93.44 82 LYS A C 1
ATOM 694 O O . LYS A 1 82 ? 20.306 7.103 -14.748 1.00 93.44 82 LYS A O 1
ATOM 699 N N . HIS A 1 83 ? 21.519 7.647 -16.571 1.00 94.38 83 HIS A N 1
ATOM 700 C CA . HIS A 1 83 ? 20.451 8.200 -17.392 1.00 94.38 83 HIS A CA 1
ATOM 701 C C . HIS A 1 83 ? 20.235 7.335 -18.639 1.00 94.38 83 HIS A C 1
ATOM 703 O O . HIS A 1 83 ? 20.997 7.388 -19.607 1.00 94.38 83 HIS A O 1
ATOM 709 N N . CYS A 1 84 ? 19.181 6.521 -18.615 1.00 96.00 84 CYS A N 1
ATOM 710 C CA . CYS A 1 84 ? 18.780 5.633 -19.706 1.00 96.00 84 CYS A CA 1
ATOM 711 C C . CYS A 1 84 ? 17.342 5.885 -20.175 1.00 96.00 84 CYS A C 1
ATOM 713 O O . CYS A 1 84 ? 16.987 5.462 -21.277 1.00 96.00 84 CYS A O 1
ATOM 715 N N . PHE A 1 85 ? 16.533 6.616 -19.394 1.00 96.69 85 PHE A N 1
ATOM 716 C CA . PHE A 1 85 ? 15.146 6.935 -19.732 1.00 96.69 85 PHE A CA 1
ATOM 717 C C . PHE A 1 85 ? 15.010 7.483 -21.155 1.00 96.69 85 PHE A C 1
ATOM 719 O O . PHE A 1 85 ? 14.228 6.956 -21.944 1.00 96.69 85 PHE A O 1
ATOM 726 N N . PHE A 1 86 ? 15.807 8.492 -21.517 1.00 95.62 86 PHE A N 1
ATOM 727 C CA . PHE A 1 86 ? 15.709 9.141 -22.827 1.00 95.62 86 PHE A CA 1
ATOM 728 C C . PHE A 1 86 ? 16.047 8.183 -23.989 1.00 95.62 86 PHE A C 1
ATOM 730 O O . PHE A 1 86 ? 15.426 8.259 -25.050 1.00 95.62 86 PHE A O 1
ATOM 737 N N . ILE A 1 87 ? 16.978 7.240 -23.777 1.00 97.25 87 ILE A N 1
ATOM 738 C CA . ILE A 1 87 ? 17.351 6.202 -24.754 1.00 97.25 87 ILE A CA 1
ATOM 739 C C . ILE A 1 87 ? 16.194 5.218 -24.928 1.00 97.25 87 ILE A C 1
ATOM 741 O O . ILE A 1 87 ? 15.755 4.938 -26.042 1.00 97.25 87 ILE A O 1
ATOM 745 N N . LEU A 1 88 ? 15.651 4.702 -23.826 1.00 96.62 88 LEU A N 1
ATOM 746 C CA . LEU A 1 88 ? 14.528 3.774 -23.900 1.00 96.62 88 LEU A CA 1
ATOM 747 C C . LEU A 1 88 ? 13.285 4.457 -24.488 1.00 96.62 88 LEU A C 1
ATOM 749 O O . LEU A 1 88 ? 12.523 3.824 -25.220 1.00 96.62 88 LEU A O 1
ATOM 753 N N . LYS A 1 89 ? 13.089 5.752 -24.208 1.00 94.50 89 LYS A N 1
ATOM 754 C CA . LYS A 1 89 ? 11.928 6.519 -24.665 1.00 94.50 89 LYS A CA 1
ATOM 755 C C . LYS A 1 89 ? 11.966 6.739 -26.172 1.00 94.50 89 LYS A C 1
ATOM 757 O O . LYS A 1 89 ? 10.957 6.496 -26.830 1.00 94.50 89 LYS A O 1
ATOM 762 N N . ILE A 1 90 ? 13.120 7.104 -26.739 1.00 94.81 90 ILE A N 1
ATOM 763 C CA . ILE A 1 90 ? 13.256 7.253 -28.196 1.00 94.81 90 ILE A CA 1
ATOM 764 C C . ILE A 1 90 ? 13.065 5.909 -28.920 1.00 94.81 90 ILE A C 1
ATOM 766 O O . ILE A 1 90 ? 12.453 5.850 -29.990 1.00 94.81 90 ILE A O 1
ATOM 770 N N . LEU A 1 91 ? 13.510 4.802 -28.314 1.00 94.81 91 LEU A N 1
ATOM 771 C CA . LEU A 1 91 ? 13.269 3.452 -28.828 1.00 94.81 91 LEU A CA 1
ATOM 772 C C . LEU A 1 91 ? 11.782 3.067 -28.753 1.00 94.81 91 LEU A C 1
ATOM 774 O O . LEU A 1 91 ? 11.262 2.444 -29.682 1.00 94.81 91 LEU A O 1
ATOM 778 N N . LEU A 1 92 ? 11.076 3.440 -27.681 1.00 92.62 92 LEU A N 1
ATOM 779 C CA . LEU A 1 92 ? 9.631 3.227 -27.552 1.00 92.62 92 LEU A CA 1
ATOM 780 C C . LEU A 1 92 ? 8.856 4.026 -28.609 1.00 92.62 92 LEU A C 1
ATOM 782 O O . LEU A 1 92 ? 7.985 3.474 -29.287 1.00 92.62 92 LEU A O 1
ATOM 786 N N . ASP A 1 93 ? 9.183 5.308 -28.766 1.00 89.50 93 ASP A N 1
ATOM 787 C CA . ASP A 1 93 ? 8.487 6.233 -29.665 1.00 89.50 93 ASP A CA 1
ATOM 788 C C . ASP A 1 93 ? 8.711 5.879 -31.140 1.00 89.50 93 ASP A C 1
ATOM 790 O O . ASP A 1 93 ? 7.762 5.870 -31.925 1.00 89.50 93 ASP A O 1
ATOM 794 N N . SER A 1 94 ? 9.931 5.475 -31.506 1.00 91.38 94 SER A N 1
ATOM 795 C CA . SER A 1 94 ? 10.246 4.954 -32.849 1.00 91.38 94 SER A CA 1
ATOM 796 C C . SER A 1 94 ? 9.645 3.569 -33.117 1.00 91.38 94 SER A C 1
ATOM 798 O O . SER A 1 94 ? 9.617 3.104 -34.256 1.00 91.38 94 SER A O 1
ATOM 800 N N . GLY A 1 95 ? 9.153 2.887 -32.077 1.00 89.19 95 GLY A N 1
ATOM 801 C CA . GLY A 1 95 ? 8.640 1.525 -32.161 1.00 89.19 95 GLY A CA 1
ATOM 802 C C . GLY A 1 95 ? 9.724 0.455 -32.299 1.00 89.19 95 GLY A C 1
ATOM 803 O O . GLY A 1 95 ? 9.374 -0.698 -32.546 1.00 89.19 95 GLY A O 1
ATOM 804 N N . LYS A 1 96 ? 11.009 0.799 -32.128 1.00 91.81 96 LYS A N 1
ATOM 805 C CA . LYS A 1 96 ? 12.139 -0.147 -32.165 1.00 91.81 96 LYS A CA 1
ATOM 806 C C . LYS A 1 96 ? 12.381 -0.871 -30.850 1.00 91.81 96 LYS A C 1
ATOM 808 O O . LYS A 1 96 ? 12.988 -1.938 -30.857 1.00 91.81 96 LYS A O 1
ATOM 813 N N . LEU A 1 97 ? 11.836 -0.374 -29.737 1.00 93.44 97 LEU A N 1
ATOM 814 C CA . LEU A 1 97 ? 11.957 -1.050 -28.446 1.00 93.44 97 LEU A CA 1
ATOM 815 C C . LEU A 1 97 ? 11.424 -2.486 -28.496 1.00 93.44 97 LEU A C 1
ATOM 817 O O . LEU A 1 97 ? 12.030 -3.355 -27.892 1.00 93.44 97 LEU A O 1
ATOM 821 N N . LYS A 1 98 ? 10.356 -2.768 -29.255 1.00 90.38 98 LYS A N 1
ATOM 822 C CA . LYS A 1 98 ? 9.784 -4.124 -29.372 1.00 90.38 98 LYS A CA 1
ATOM 823 C C . LYS A 1 98 ? 10.750 -5.151 -29.980 1.00 90.38 98 LYS A C 1
ATOM 825 O O . LYS A 1 98 ? 10.593 -6.341 -29.729 1.00 90.38 98 LYS A O 1
ATOM 830 N N . GLU A 1 99 ? 11.728 -4.707 -30.772 1.00 90.44 99 GLU A N 1
ATOM 831 C CA . GLU A 1 99 ? 12.728 -5.597 -31.372 1.00 90.44 99 GLU A CA 1
ATOM 832 C C . GLU A 1 99 ? 13.720 -6.086 -30.307 1.00 90.44 99 GLU A C 1
ATOM 834 O O . GLU A 1 99 ? 14.082 -7.262 -30.278 1.00 90.44 99 GLU A O 1
ATOM 839 N N . LEU A 1 100 ? 14.070 -5.202 -29.365 1.00 93.44 100 LEU A N 1
ATOM 840 C CA . LEU A 1 100 ? 14.973 -5.474 -28.241 1.00 93.44 100 LEU A CA 1
ATOM 841 C C . LEU A 1 100 ? 14.236 -6.064 -27.025 1.00 93.44 100 LEU A C 1
ATOM 843 O O . LEU A 1 100 ? 14.764 -6.931 -26.334 1.00 93.44 100 LEU A O 1
ATOM 847 N N . PHE A 1 101 ? 12.993 -5.639 -26.790 1.00 93.81 101 PHE A N 1
ATOM 848 C CA . PHE A 1 101 ? 12.145 -5.950 -25.640 1.00 93.81 101 PHE A CA 1
ATOM 849 C C . PHE A 1 101 ? 10.727 -6.346 -26.084 1.00 93.81 101 PHE A C 1
ATOM 851 O O . PHE A 1 101 ? 9.746 -5.621 -25.914 1.00 93.81 101 PHE A O 1
ATOM 858 N N . LYS A 1 102 ? 10.623 -7.551 -26.653 1.00 89.75 102 LYS A N 1
ATOM 859 C CA . LYS A 1 102 ? 9.361 -8.156 -27.117 1.00 89.75 102 LYS A CA 1
ATOM 860 C C . LYS A 1 102 ? 8.225 -8.256 -26.081 1.00 89.75 102 LYS A C 1
ATOM 862 O O . LYS A 1 102 ? 7.082 -8.181 -26.518 1.00 89.75 102 LYS A O 1
ATOM 867 N N . PRO A 1 103 ? 8.474 -8.449 -24.767 1.00 90.31 103 PRO A N 1
ATOM 868 C CA . PRO A 1 103 ? 7.391 -8.623 -23.794 1.00 90.31 103 PRO A CA 1
ATOM 869 C C . PRO A 1 103 ? 6.427 -7.436 -23.658 1.00 90.31 103 PRO A C 1
ATOM 871 O O . PRO A 1 103 ? 5.318 -7.605 -23.162 1.00 90.31 103 PRO A O 1
ATOM 874 N N . MET A 1 104 ? 6.827 -6.224 -24.050 1.00 86.44 104 MET A N 1
ATOM 875 C CA . MET A 1 104 ? 6.001 -5.037 -23.831 1.00 86.44 104 MET A CA 1
ATOM 876 C C . MET A 1 104 ? 4.886 -4.896 -24.866 1.00 86.44 104 MET A C 1
ATOM 878 O O . MET A 1 104 ? 5.136 -4.867 -26.072 1.00 86.44 104 MET A O 1
ATOM 882 N N . ILE A 1 105 ? 3.663 -4.684 -24.381 1.00 82.69 105 ILE A N 1
ATOM 883 C CA . ILE A 1 105 ? 2.496 -4.344 -25.199 1.00 82.69 105 ILE A CA 1
ATOM 884 C C . ILE A 1 105 ? 2.119 -2.888 -24.921 1.00 82.69 105 ILE A C 1
ATOM 886 O O . ILE A 1 105 ? 1.936 -2.490 -23.773 1.00 82.69 105 ILE A O 1
ATOM 890 N N . ARG A 1 106 ? 1.997 -2.084 -25.980 1.00 82.62 106 ARG A N 1
ATOM 891 C CA . ARG A 1 106 ? 1.703 -0.647 -25.871 1.00 82.62 106 ARG A CA 1
ATOM 892 C C . ARG A 1 106 ? 0.217 -0.367 -25.664 1.00 82.62 106 ARG A C 1
ATOM 894 O O . ARG A 1 106 ? -0.620 -1.077 -26.217 1.00 82.62 106 ARG A O 1
ATOM 901 N N . PHE A 1 107 ? -0.092 0.730 -24.967 1.00 80.75 107 PHE A N 1
ATOM 902 C CA . PHE A 1 107 ? -1.458 1.252 -24.764 1.00 80.75 107 PHE A CA 1
ATOM 903 C C . PHE A 1 107 ? -2.412 0.288 -24.065 1.00 80.75 107 PHE A C 1
ATOM 905 O O . PHE A 1 107 ? -3.629 0.342 -24.252 1.00 80.75 107 PHE A O 1
ATOM 912 N N . LEU A 1 108 ? -1.860 -0.607 -23.255 1.00 83.75 108 LEU A N 1
ATOM 913 C CA . LEU A 1 108 ? -2.666 -1.494 -22.449 1.00 83.75 108 LEU A CA 1
ATOM 914 C C . LEU A 1 108 ? -3.176 -0.723 -21.234 1.00 83.75 108 LEU A C 1
ATOM 916 O O . LEU A 1 108 ? -2.387 -0.235 -20.423 1.00 83.75 108 LEU A O 1
ATOM 920 N N . SER A 1 109 ? -4.498 -0.592 -21.134 1.00 82.75 109 SER A N 1
ATOM 921 C CA . SER A 1 109 ? -5.131 0.172 -20.061 1.00 82.75 109 SER A CA 1
ATOM 922 C C . SER A 1 109 ? -4.795 -0.423 -18.694 1.00 82.75 109 SER A C 1
ATOM 924 O O . SER A 1 109 ? -4.905 -1.638 -18.491 1.00 82.75 109 SER A O 1
ATOM 926 N N . ASN A 1 110 ? -4.411 0.451 -17.765 1.00 81.69 110 ASN A N 1
ATOM 927 C CA . ASN A 1 110 ? -4.374 0.155 -16.345 1.00 81.69 110 ASN A CA 1
ATOM 928 C C . ASN A 1 110 ? -5.680 0.672 -15.718 1.00 81.69 110 ASN A C 1
ATOM 930 O O . ASN A 1 110 ? -6.065 1.828 -15.896 1.00 81.69 110 ASN A O 1
ATOM 934 N N . GLU A 1 111 ? -6.406 -0.196 -15.017 1.00 74.56 111 GLU A N 1
ATOM 935 C CA . GLU A 1 111 ? -7.666 0.185 -14.371 1.00 74.56 111 GLU A CA 1
ATOM 936 C C . GLU A 1 111 ? -7.453 0.999 -13.089 1.00 74.56 111 GLU A C 1
ATOM 938 O O . GLU A 1 111 ? -8.360 1.711 -12.663 1.00 74.56 111 GLU A O 1
ATOM 943 N N . GLU A 1 112 ? -6.260 0.909 -12.499 1.00 72.12 112 GLU A N 1
ATOM 944 C CA . GLU A 1 112 ? -5.909 1.531 -11.218 1.00 72.12 112 GLU A CA 1
ATOM 945 C C . GLU A 1 112 ? -5.047 2.798 -11.368 1.00 72.12 112 GLU A C 1
ATOM 947 O O . GLU A 1 112 ? -4.648 3.372 -10.360 1.00 72.12 112 GLU A O 1
ATOM 952 N N . SER A 1 113 ? -4.745 3.223 -12.599 1.00 77.00 113 SER A N 1
ATOM 953 C CA . SER A 1 113 ? -3.892 4.379 -12.911 1.00 77.00 113 SER A CA 1
ATOM 954 C C . SER A 1 113 ? -4.515 5.223 -14.023 1.00 77.00 113 SER A C 1
ATOM 956 O O . SER A 1 113 ? -5.325 4.727 -14.815 1.00 77.00 113 SER A O 1
ATOM 958 N N . ASP A 1 114 ? -4.115 6.490 -14.093 1.00 77.44 114 ASP A N 1
ATOM 959 C CA . ASP A 1 114 ? -4.459 7.395 -15.196 1.00 77.44 114 ASP A CA 1
ATOM 960 C C . ASP A 1 114 ? -3.646 7.084 -16.466 1.00 77.44 114 ASP A C 1
ATOM 962 O O . ASP A 1 114 ? -4.000 7.500 -17.571 1.00 77.44 114 ASP A O 1
ATOM 966 N N . TYR A 1 115 ? -2.571 6.304 -16.324 1.00 84.75 115 TYR A N 1
ATOM 967 C CA . TYR A 1 115 ? -1.674 5.918 -17.407 1.00 84.75 115 TYR A CA 1
ATOM 968 C C . TYR A 1 115 ? -1.928 4.486 -17.896 1.00 84.75 115 TYR A C 1
ATOM 970 O O . TYR A 1 115 ? -2.344 3.604 -17.148 1.00 84.75 115 TYR A O 1
ATOM 978 N N . CYS A 1 116 ? -1.614 4.217 -19.167 1.00 87.75 116 CYS A N 1
ATOM 979 C CA . CYS A 1 116 ? -1.427 2.840 -19.637 1.00 87.75 116 CYS A CA 1
ATOM 980 C C . CYS A 1 116 ? -0.157 2.235 -19.018 1.00 87.75 116 CYS A C 1
ATOM 982 O O . CYS A 1 116 ? 0.752 2.972 -18.637 1.00 87.75 116 CYS A O 1
ATOM 984 N N . PHE A 1 117 ? -0.069 0.903 -18.960 1.00 88.75 117 PHE A N 1
ATOM 985 C CA . PHE A 1 117 ? 1.059 0.192 -18.336 1.00 88.75 117 PHE A CA 1
ATOM 986 C C . PHE A 1 117 ? 2.431 0.617 -18.877 1.00 88.75 117 PHE A C 1
ATOM 988 O O . PHE A 1 117 ? 3.374 0.793 -18.109 1.00 88.75 117 PHE A O 1
ATOM 995 N N . ASP A 1 118 ? 2.547 0.811 -20.191 1.00 89.62 118 ASP A N 1
ATOM 996 C CA . ASP A 1 118 ? 3.792 1.245 -20.817 1.00 89.62 118 ASP A CA 1
ATOM 997 C C . ASP A 1 118 ? 4.169 2.674 -20.438 1.00 89.62 118 ASP A C 1
ATOM 999 O O . ASP A 1 118 ? 5.316 2.939 -20.091 1.00 89.62 118 ASP A O 1
ATOM 1003 N N . VAL A 1 119 ? 3.201 3.586 -20.445 1.00 90.44 119 VAL A N 1
ATOM 1004 C CA . VAL A 1 119 ? 3.433 4.979 -20.052 1.00 90.44 119 VAL A CA 1
ATOM 1005 C C . VAL A 1 119 ? 3.816 5.071 -18.574 1.00 90.44 119 VAL A C 1
ATOM 1007 O O . VAL A 1 119 ? 4.786 5.750 -18.248 1.00 90.44 119 VAL A O 1
ATOM 1010 N N . GLU A 1 120 ? 3.125 4.341 -17.695 1.00 91.31 120 GLU A N 1
ATOM 1011 C CA . GLU A 1 120 ? 3.426 4.307 -16.258 1.00 91.31 120 GLU A CA 1
ATOM 1012 C C . GLU A 1 120 ? 4.859 3.824 -15.989 1.00 91.31 120 GLU A C 1
ATOM 1014 O O . GLU A 1 120 ? 5.587 4.466 -15.235 1.00 91.31 120 GLU A O 1
ATOM 1019 N N . ALA A 1 121 ? 5.296 2.741 -16.643 1.00 94.12 121 ALA A N 1
ATOM 1020 C CA . ALA A 1 121 ? 6.654 2.215 -16.494 1.00 94.12 121 ALA A CA 1
ATOM 1021 C C . ALA A 1 121 ? 7.727 3.241 -16.898 1.00 94.12 121 ALA A C 1
ATOM 1023 O O . ALA A 1 121 ? 8.759 3.362 -16.240 1.00 94.12 121 ALA A O 1
ATOM 1024 N N . PHE A 1 122 ? 7.483 4.007 -17.962 1.00 94.88 122 PHE A N 1
ATOM 1025 C CA . PHE A 1 122 ? 8.424 5.019 -18.443 1.00 94.88 122 PHE A CA 1
ATOM 1026 C C . PHE A 1 122 ? 8.467 6.267 -17.563 1.00 94.88 122 PHE A C 1
ATOM 1028 O O . PHE A 1 122 ? 9.558 6.748 -17.270 1.00 94.88 122 PHE A O 1
ATOM 1035 N N . VAL A 1 123 ? 7.315 6.754 -17.095 1.00 94.38 123 VAL A N 1
ATOM 1036 C CA . VAL A 1 123 ? 7.264 7.845 -16.107 1.00 94.38 123 VAL A CA 1
ATOM 1037 C C . VAL A 1 123 ? 7.957 7.409 -14.813 1.00 94.38 123 VAL A C 1
ATOM 1039 O O . VAL A 1 123 ? 8.742 8.156 -14.237 1.00 94.38 123 VAL A O 1
ATOM 1042 N N . MET A 1 124 ? 7.752 6.157 -14.395 1.00 95.56 124 MET A N 1
ATOM 1043 C CA . MET A 1 124 ? 8.434 5.586 -13.238 1.00 95.56 124 MET A CA 1
ATOM 1044 C C . MET A 1 124 ? 9.946 5.507 -13.407 1.00 95.56 124 MET A C 1
ATOM 1046 O O . MET A 1 124 ? 10.675 5.797 -12.461 1.00 95.56 124 MET A O 1
ATOM 1050 N N . LEU A 1 125 ? 10.423 5.139 -14.593 1.00 96.94 125 LEU A N 1
ATOM 1051 C CA . LEU A 1 125 ? 11.849 5.119 -14.885 1.00 96.94 125 LEU A CA 1
ATOM 1052 C C . LEU A 1 125 ? 12.455 6.525 -14.818 1.00 96.94 125 LEU A C 1
ATOM 1054 O O . LEU A 1 125 ? 13.533 6.694 -14.254 1.00 96.94 125 LEU A O 1
ATOM 1058 N N . GLU A 1 126 ? 11.761 7.526 -15.358 1.00 95.81 126 GLU A N 1
ATOM 1059 C CA . GLU A 1 126 ? 12.204 8.919 -15.312 1.00 95.81 126 GLU A CA 1
ATOM 1060 C C . GLU A 1 126 ? 12.348 9.422 -13.866 1.00 95.81 126 GLU A C 1
ATOM 1062 O O . GLU A 1 126 ? 13.397 9.949 -13.489 1.00 95.81 126 GLU A O 1
ATOM 1067 N N . GLU A 1 127 ? 11.328 9.209 -13.031 1.00 95.75 127 GLU A N 1
ATOM 1068 C CA . GLU A 1 127 ? 11.356 9.610 -11.619 1.00 95.75 127 GLU A CA 1
ATOM 1069 C C . GLU A 1 127 ? 12.392 8.820 -10.806 1.00 95.75 127 GLU A C 1
ATOM 1071 O O . GLU A 1 127 ? 13.081 9.383 -9.952 1.00 95.75 127 GLU A O 1
ATOM 1076 N N . PHE A 1 128 ? 12.579 7.532 -11.111 1.00 96.50 128 PHE A N 1
ATOM 1077 C CA . PHE A 1 128 ? 13.639 6.721 -10.509 1.00 96.50 128 PHE A CA 1
ATOM 1078 C C . PHE A 1 128 ? 15.035 7.291 -10.797 1.00 96.50 128 PHE A C 1
ATOM 1080 O O . PHE A 1 128 ? 15.878 7.340 -9.902 1.00 96.50 128 PHE A O 1
ATOM 1087 N N . GLU A 1 129 ? 15.289 7.768 -12.018 1.00 95.00 129 GLU A N 1
ATOM 1088 C CA . GLU A 1 129 ? 16.568 8.392 -12.371 1.00 95.00 129 GLU A CA 1
ATOM 1089 C C . GLU A 1 129 ? 16.751 9.772 -11.720 1.00 95.00 129 GLU A C 1
ATOM 1091 O O . GLU A 1 129 ? 17.858 10.097 -11.277 1.00 95.00 129 GLU A O 1
ATOM 1096 N N . LYS A 1 130 ? 15.675 10.564 -11.590 1.00 93.81 130 LYS A N 1
ATOM 1097 C CA . LYS A 1 130 ? 15.689 11.864 -10.888 1.00 93.81 130 LYS A CA 1
ATOM 1098 C C . LYS A 1 130 ? 16.010 11.732 -9.402 1.00 93.81 130 LYS A C 1
ATOM 1100 O O . LYS A 1 130 ? 16.672 12.609 -8.851 1.00 93.81 130 LYS A O 1
ATOM 1105 N N . ALA A 1 131 ? 15.611 10.627 -8.768 1.00 91.44 131 ALA A N 1
ATOM 1106 C CA . ALA A 1 131 ? 15.948 10.342 -7.374 1.00 91.44 131 ALA A CA 1
ATOM 1107 C C . ALA A 1 131 ? 17.468 10.217 -7.127 1.00 91.44 131 ALA A C 1
ATOM 1109 O O . ALA A 1 131 ? 17.901 10.290 -5.978 1.00 91.44 131 ALA A O 1
ATOM 1110 N N . ASN A 1 132 ? 18.279 10.070 -8.187 1.00 86.69 132 ASN A N 1
ATOM 1111 C CA . ASN A 1 132 ? 19.743 10.125 -8.143 1.00 86.69 132 ASN A CA 1
ATOM 1112 C C . ASN A 1 132 ? 20.365 9.156 -7.116 1.00 86.69 132 ASN A C 1
ATOM 1114 O O . ASN A 1 132 ? 21.266 9.502 -6.350 1.00 86.69 132 ASN A O 1
ATOM 1118 N N . LEU A 1 133 ? 19.851 7.929 -7.086 1.00 88.00 133 LEU A N 1
ATOM 1119 C CA . LEU A 1 133 ? 20.255 6.911 -6.122 1.00 88.00 133 LEU A CA 1
ATOM 1120 C C . LEU A 1 133 ? 21.508 6.177 -6.602 1.00 88.00 133 LEU A C 1
ATOM 1122 O O . LEU A 1 133 ? 21.614 5.800 -7.769 1.00 88.00 133 LEU A O 1
ATOM 1126 N N . VAL A 1 134 ? 22.445 5.928 -5.687 1.00 87.44 134 VAL A N 1
ATOM 1127 C CA . VAL A 1 134 ? 23.669 5.159 -5.954 1.00 87.44 134 VAL A CA 1
ATOM 1128 C C . VAL A 1 134 ? 23.502 3.770 -5.343 1.00 87.44 134 VAL A C 1
ATOM 1130 O O . VAL A 1 134 ? 23.865 3.540 -4.191 1.00 87.44 134 VAL A O 1
ATOM 1133 N N . LEU A 1 135 ? 22.906 2.849 -6.105 1.00 89.62 135 LEU A N 1
ATOM 1134 C CA . LEU A 1 135 ? 22.691 1.458 -5.696 1.00 89.62 135 LEU A CA 1
ATOM 1135 C C . LEU A 1 135 ? 23.412 0.517 -6.657 1.00 89.62 135 LEU A C 1
ATOM 1137 O O . LEU A 1 135 ? 23.432 0.748 -7.867 1.00 89.62 135 LEU A O 1
ATOM 1141 N N . LYS A 1 136 ? 23.947 -0.587 -6.125 1.00 90.19 136 LYS A N 1
ATOM 1142 C CA . LYS A 1 136 ? 24.556 -1.646 -6.946 1.00 90.19 136 LYS A CA 1
ATOM 1143 C C . LYS A 1 136 ? 23.528 -2.284 -7.885 1.00 90.19 136 LYS A C 1
ATOM 1145 O O . LYS A 1 136 ? 23.863 -2.701 -8.981 1.00 90.19 136 LYS A O 1
ATOM 1150 N N . GLU A 1 137 ? 22.266 -2.311 -7.469 1.00 94.06 137 GLU A N 1
ATOM 1151 C CA . GLU A 1 137 ? 21.152 -2.937 -8.178 1.00 94.06 137 GLU A CA 1
ATOM 1152 C C . GLU A 1 137 ? 20.469 -2.000 -9.184 1.00 94.06 137 GLU A C 1
ATOM 1154 O O . GLU A 1 137 ? 19.433 -2.365 -9.733 1.00 94.06 137 GLU A O 1
ATOM 1159 N N . ASN A 1 138 ? 21.000 -0.797 -9.440 1.00 92.56 138 ASN A N 1
ATOM 1160 C CA . ASN A 1 138 ? 20.344 0.202 -10.293 1.00 92.56 138 ASN A CA 1
ATOM 1161 C C . ASN A 1 138 ? 19.935 -0.352 -11.667 1.00 92.56 138 ASN A C 1
ATOM 1163 O O . ASN A 1 138 ? 18.785 -0.179 -12.069 1.00 92.56 138 ASN A O 1
ATOM 1167 N N . ALA A 1 139 ? 20.830 -1.064 -12.356 1.00 94.81 139 ALA A N 1
ATOM 1168 C CA . ALA A 1 139 ? 20.519 -1.659 -13.657 1.00 94.81 139 ALA A CA 1
ATOM 1169 C C . ALA A 1 139 ? 19.367 -2.674 -13.568 1.00 94.81 139 ALA A C 1
ATOM 1171 O O . ALA A 1 139 ? 18.433 -2.649 -14.374 1.00 94.81 139 ALA A O 1
ATOM 1172 N N . LEU A 1 140 ? 19.384 -3.517 -12.532 1.00 96.81 140 LEU A N 1
ATOM 1173 C CA . LEU A 1 140 ? 18.331 -4.492 -12.262 1.00 96.81 140 LEU A CA 1
ATOM 1174 C C . LEU A 1 140 ? 16.991 -3.812 -11.947 1.00 96.81 140 LEU A C 1
ATOM 1176 O O . LEU A 1 140 ? 15.959 -4.238 -12.458 1.00 96.81 140 LEU A O 1
ATOM 1180 N N . LEU A 1 141 ? 16.988 -2.748 -11.140 1.00 97.88 141 LEU A N 1
ATOM 1181 C CA . LEU A 1 141 ? 15.775 -2.004 -10.785 1.00 97.88 141 LEU A CA 1
ATOM 1182 C C . LEU A 1 141 ? 15.152 -1.330 -12.006 1.00 97.88 141 LEU A C 1
ATOM 1184 O O . LEU A 1 141 ? 13.942 -1.417 -12.188 1.00 97.88 141 LEU A O 1
ATOM 1188 N N . LYS A 1 142 ? 15.963 -0.730 -12.880 1.00 97.31 142 LYS A N 1
ATOM 1189 C CA . LYS A 1 142 ? 15.494 -0.149 -14.147 1.00 97.31 142 LYS A CA 1
ATOM 1190 C C . LYS A 1 142 ? 14.883 -1.206 -15.064 1.00 97.31 142 LYS A C 1
ATOM 1192 O O . LYS A 1 142 ? 13.837 -0.967 -15.665 1.00 97.31 142 LYS A O 1
ATOM 1197 N N . LEU A 1 143 ? 15.485 -2.396 -15.122 1.00 96.75 143 LEU A N 1
ATOM 1198 C CA . LEU A 1 143 ? 14.917 -3.529 -15.848 1.00 96.75 143 LEU A CA 1
ATOM 1199 C C . LEU A 1 143 ? 13.578 -3.973 -15.237 1.00 96.75 143 LEU A C 1
ATOM 1201 O O . LEU A 1 143 ? 12.608 -4.159 -15.966 1.00 96.75 143 LEU A O 1
ATOM 1205 N N . VAL A 1 144 ? 13.489 -4.091 -13.908 1.00 97.31 144 VAL A N 1
ATOM 1206 C CA . VAL A 1 144 ? 12.240 -4.420 -13.197 1.00 97.31 144 VAL A CA 1
ATOM 1207 C C . VAL A 1 144 ? 11.157 -3.359 -13.439 1.00 97.31 144 VAL A C 1
ATOM 1209 O O . VAL A 1 144 ? 10.004 -3.719 -13.668 1.00 97.31 144 VAL A O 1
ATOM 1212 N N . ILE A 1 145 ? 11.512 -2.069 -13.457 1.00 97.12 145 ILE A N 1
ATOM 1213 C CA . ILE A 1 145 ? 10.598 -0.971 -13.804 1.00 97.12 145 ILE A CA 1
ATOM 1214 C C . ILE A 1 145 ? 10.093 -1.129 -15.239 1.00 97.12 145 ILE A C 1
ATOM 1216 O O . ILE A 1 145 ? 8.887 -1.070 -15.456 1.00 97.12 145 ILE A O 1
ATOM 1220 N N . LEU A 1 146 ? 10.964 -1.406 -16.214 1.00 96.44 146 LEU A N 1
ATOM 1221 C CA . LEU A 1 146 ? 10.532 -1.649 -17.594 1.00 96.44 146 LEU A CA 1
ATOM 1222 C C . LEU A 1 146 ? 9.566 -2.845 -17.680 1.00 96.44 146 LEU A C 1
ATOM 1224 O O . LEU A 1 146 ? 8.535 -2.774 -18.350 1.00 96.44 146 LEU A O 1
ATOM 1228 N N . PHE A 1 147 ? 9.859 -3.919 -16.942 1.00 95.25 147 PHE A N 1
ATOM 1229 C CA . PHE A 1 147 ? 8.989 -5.088 -16.826 1.00 95.25 147 PHE A CA 1
ATOM 1230 C C . PHE A 1 147 ? 7.653 -4.803 -16.138 1.00 95.25 147 PHE A C 1
ATOM 1232 O O . PHE A 1 147 ? 6.690 -5.515 -16.402 1.00 95.25 147 PHE A O 1
ATOM 1239 N N . SER A 1 148 ? 7.539 -3.754 -15.320 1.00 92.44 148 SER A N 1
ATOM 1240 C CA . SER A 1 148 ? 6.247 -3.353 -14.745 1.00 92.44 148 SER A CA 1
ATOM 1241 C C . SER A 1 148 ? 5.216 -2.941 -15.806 1.00 92.44 148 SER A C 1
ATOM 1243 O O . SER A 1 148 ? 4.015 -3.027 -15.554 1.00 92.44 148 SER A O 1
ATOM 1245 N N . GLY A 1 149 ? 5.676 -2.577 -17.011 1.00 90.31 149 GLY A N 1
ATOM 1246 C CA . GLY A 1 149 ? 4.830 -2.327 -18.178 1.00 90.31 149 GLY A CA 1
ATOM 1247 C C . GLY A 1 149 ? 4.381 -3.593 -18.927 1.00 90.31 149 GLY A C 1
ATOM 1248 O O . GLY A 1 149 ? 3.641 -3.491 -19.904 1.00 90.31 149 GLY A O 1
ATOM 1249 N N . VAL A 1 150 ? 4.828 -4.783 -18.509 1.00 90.50 150 VAL A N 1
ATOM 1250 C CA . VAL A 1 150 ? 4.452 -6.077 -19.099 1.00 90.50 150 VAL A CA 1
ATOM 1251 C C . VAL A 1 150 ? 3.246 -6.644 -18.351 1.00 90.50 150 VAL A C 1
ATOM 1253 O O . VAL A 1 150 ? 3.279 -6.825 -17.132 1.00 90.50 150 VAL A O 1
ATOM 1256 N N . LYS A 1 151 ? 2.170 -6.961 -19.080 1.00 82.00 151 LYS A N 1
ATOM 1257 C CA . LYS A 1 151 ? 0.972 -7.586 -18.507 1.00 82.00 151 LYS A CA 1
ATOM 1258 C C . LYS A 1 151 ? 0.941 -9.066 -18.857 1.00 82.00 151 LYS A C 1
ATOM 1260 O O . LYS A 1 151 ? 0.818 -9.428 -20.018 1.00 82.00 151 LYS A O 1
ATOM 1265 N N . GLU A 1 152 ? 0.972 -9.890 -17.822 1.00 83.44 152 GLU A N 1
ATOM 1266 C CA . GLU A 1 152 ? 0.811 -11.340 -17.901 1.00 83.44 152 GLU A CA 1
ATOM 1267 C C . GLU A 1 152 ? -0.354 -11.766 -17.010 1.00 83.44 152 GLU A C 1
ATOM 1269 O O . GLU A 1 152 ? -0.599 -11.158 -15.961 1.00 83.44 152 GLU A O 1
ATOM 1274 N N . GLU A 1 153 ? -1.054 -12.821 -17.417 1.00 72.44 153 GLU A N 1
ATOM 1275 C CA . GLU A 1 153 ? -2.306 -13.261 -16.791 1.00 72.44 153 GLU A CA 1
ATOM 1276 C C . GLU A 1 153 ? -2.107 -13.868 -15.395 1.00 72.44 153 GLU A C 1
ATOM 1278 O O . GLU A 1 153 ? -2.980 -13.747 -14.537 1.00 72.44 153 GLU A O 1
ATOM 1283 N N . ASN A 1 154 ? -0.959 -14.505 -15.140 1.00 82.94 154 ASN A N 1
ATOM 1284 C CA . ASN A 1 154 ? -0.662 -15.150 -13.860 1.00 82.94 154 ASN A CA 1
ATOM 1285 C C . ASN A 1 154 ? 0.822 -15.041 -13.459 1.00 82.94 154 ASN A C 1
ATOM 1287 O O . ASN A 1 154 ? 1.694 -14.701 -14.260 1.00 82.94 154 ASN A O 1
ATOM 1291 N N . GLU A 1 155 ? 1.123 -15.331 -12.189 1.00 80.94 155 GLU A N 1
ATOM 1292 C CA . GLU A 1 155 ? 2.475 -15.198 -11.623 1.00 80.94 155 GLU A CA 1
ATOM 1293 C C . GLU A 1 155 ? 3.514 -16.146 -12.245 1.00 80.94 155 GLU A C 1
ATOM 1295 O O . GLU A 1 155 ? 4.706 -15.814 -12.295 1.00 80.94 155 GLU A O 1
ATOM 1300 N N . LEU A 1 156 ? 3.087 -17.323 -12.718 1.00 83.44 156 LEU A N 1
ATOM 1301 C CA . LEU A 1 156 ? 3.971 -18.287 -13.377 1.00 83.44 156 LEU A CA 1
ATOM 1302 C C . LEU A 1 156 ? 4.434 -17.741 -14.729 1.00 83.44 156 LEU A C 1
ATOM 1304 O O . LEU A 1 156 ? 5.639 -17.725 -14.992 1.00 83.44 156 LEU A O 1
ATOM 1308 N N . ALA A 1 157 ? 3.501 -17.218 -15.528 1.00 86.75 157 ALA A N 1
ATOM 1309 C CA . ALA A 1 157 ? 3.783 -16.552 -16.794 1.00 86.75 157 ALA A CA 1
ATOM 1310 C C . ALA A 1 157 ? 4.703 -15.338 -16.588 1.00 86.75 157 ALA A C 1
ATOM 1312 O O . ALA A 1 157 ? 5.755 -15.264 -17.224 1.00 86.75 157 ALA A O 1
ATOM 1313 N N . LYS A 1 158 ? 4.412 -14.476 -15.595 1.00 86.81 158 LYS A N 1
ATOM 1314 C CA . LYS A 1 158 ? 5.303 -13.361 -15.203 1.00 86.81 158 LYS A CA 1
ATOM 1315 C C . LYS A 1 158 ? 6.738 -13.830 -14.971 1.00 86.81 158 LYS A C 1
ATOM 1317 O O . LYS A 1 158 ? 7.678 -13.293 -15.555 1.00 86.81 158 LYS A O 1
ATOM 1322 N N . GLY A 1 159 ? 6.916 -14.850 -14.130 1.00 90.31 159 GLY A N 1
ATOM 1323 C CA . GLY A 1 159 ? 8.242 -15.384 -13.821 1.00 90.31 159 GLY A CA 1
ATOM 1324 C C . GLY A 1 159 ? 8.940 -16.011 -15.030 1.00 90.31 159 GLY A C 1
ATOM 1325 O O . GLY A 1 159 ? 10.149 -15.855 -15.185 1.00 90.31 159 GLY A O 1
ATOM 1326 N N . GLY A 1 160 ? 8.200 -16.717 -15.887 1.00 92.81 160 GLY A N 1
ATOM 1327 C CA . GLY A 1 160 ? 8.730 -17.334 -17.104 1.00 92.81 160 GLY A CA 1
ATOM 1328 C C . GLY A 1 160 ? 9.267 -16.303 -18.096 1.00 92.81 160 GLY A C 1
ATOM 1329 O O . GLY A 1 160 ? 10.413 -16.415 -18.533 1.00 92.81 160 GLY A O 1
ATOM 1330 N N . VAL A 1 161 ? 8.482 -15.262 -18.388 1.00 93.25 161 VAL A N 1
ATOM 1331 C CA . VAL A 1 161 ? 8.857 -14.205 -19.342 1.00 93.25 161 VAL A CA 1
ATOM 1332 C C . VAL A 1 161 ? 10.071 -13.415 -18.851 1.00 93.25 161 VAL A C 1
ATOM 1334 O O . VAL A 1 161 ? 11.001 -13.175 -19.624 1.00 93.25 161 VAL A O 1
ATOM 1337 N N . PHE A 1 162 ? 10.121 -13.085 -17.557 1.00 94.75 162 PHE A N 1
ATOM 1338 C CA . PHE A 1 162 ? 11.276 -12.400 -16.970 1.00 94.75 162 PHE A CA 1
ATOM 1339 C C . PHE A 1 162 ? 12.555 -13.246 -17.067 1.00 94.75 162 PHE A C 1
ATOM 1341 O O . PHE A 1 162 ? 13.587 -12.741 -17.510 1.00 94.75 162 PHE A O 1
ATOM 1348 N N . ARG A 1 163 ? 12.492 -14.547 -16.729 1.00 95.19 163 ARG A N 1
ATOM 1349 C CA . ARG A 1 163 ? 13.641 -15.468 -16.854 1.00 95.19 163 ARG A CA 1
ATOM 1350 C C . ARG A 1 163 ? 14.126 -15.591 -18.290 1.00 95.19 163 ARG A C 1
ATOM 1352 O O . ARG A 1 163 ? 15.319 -15.447 -18.541 1.00 95.19 163 ARG A O 1
ATOM 1359 N N . ALA A 1 164 ? 13.206 -15.830 -19.223 1.00 93.69 164 ALA A N 1
ATOM 1360 C CA . ALA A 1 164 ? 13.533 -15.996 -20.635 1.00 93.69 164 ALA A CA 1
ATOM 1361 C C . ALA A 1 164 ? 14.216 -14.749 -21.215 1.00 93.69 164 ALA A C 1
ATOM 1363 O O . ALA A 1 164 ? 15.115 -14.857 -22.049 1.00 93.69 164 ALA A O 1
ATOM 1364 N N . PHE A 1 165 ? 13.814 -13.560 -20.764 1.00 94.12 165 PHE A N 1
ATOM 1365 C CA . PHE A 1 165 ? 14.466 -12.322 -21.161 1.00 94.12 165 PHE A CA 1
ATOM 1366 C C . PHE A 1 165 ? 15.837 -12.144 -20.500 1.00 94.12 165 PHE A C 1
ATOM 1368 O O . PHE A 1 165 ? 16.820 -11.910 -21.197 1.00 94.12 165 PHE A O 1
ATOM 1375 N N . CYS A 1 166 ? 15.929 -12.306 -19.179 1.00 93.44 166 CYS A N 1
ATOM 1376 C CA . CYS A 1 166 ? 17.174 -12.112 -18.433 1.00 93.44 166 CYS A CA 1
ATOM 1377 C C . CYS A 1 166 ? 18.271 -13.117 -18.811 1.00 93.44 166 CYS A C 1
ATOM 1379 O O . CYS A 1 166 ? 19.453 -12.782 -18.739 1.00 93.44 166 CYS A O 1
ATOM 1381 N N . ALA A 1 167 ? 17.904 -14.311 -19.289 1.00 92.06 167 ALA A N 1
ATOM 1382 C CA . ALA A 1 167 ? 18.849 -15.270 -19.858 1.00 92.06 167 ALA A CA 1
ATOM 1383 C C . ALA A 1 167 ? 19.658 -14.671 -21.025 1.00 92.06 167 ALA A C 1
ATOM 1385 O O . ALA A 1 167 ? 20.842 -14.966 -21.170 1.00 92.06 167 ALA A O 1
ATOM 1386 N N . LYS A 1 168 ? 19.061 -13.760 -21.810 1.00 92.12 168 LYS A N 1
ATOM 1387 C CA . LYS A 1 168 ? 19.752 -13.044 -22.897 1.00 92.12 168 LYS A CA 1
ATOM 1388 C C . LYS A 1 168 ? 20.797 -12.060 -22.377 1.00 92.12 168 LYS A C 1
ATOM 1390 O O . LYS A 1 168 ? 21.784 -11.805 -23.054 1.00 92.12 168 LYS A O 1
ATOM 1395 N N . PHE A 1 169 ? 20.590 -11.521 -21.176 1.00 91.81 169 PHE A N 1
ATOM 1396 C CA . PHE A 1 169 ? 21.521 -10.603 -20.516 1.00 91.81 169 PHE A CA 1
ATOM 1397 C C . PHE A 1 169 ? 22.616 -11.327 -19.729 1.00 91.81 169 PHE A C 1
ATOM 1399 O O . PHE A 1 169 ? 23.530 -10.666 -19.233 1.00 91.81 169 PHE A O 1
ATOM 1406 N N . LYS A 1 170 ? 22.545 -12.664 -19.626 1.00 90.00 170 LYS A N 1
ATOM 1407 C CA . LYS A 1 170 ? 23.490 -13.492 -18.863 1.00 90.00 170 LYS A CA 1
ATOM 1408 C C . LYS A 1 170 ? 23.673 -12.965 -17.430 1.00 90.00 170 LYS A C 1
ATOM 1410 O O . LYS A 1 170 ? 24.800 -12.834 -16.962 1.00 90.00 170 LYS A O 1
ATOM 1415 N N . LEU A 1 171 ? 22.569 -12.588 -16.775 1.00 90.38 171 LEU A N 1
ATOM 1416 C CA . LEU A 1 171 ? 22.602 -12.134 -15.381 1.00 90.38 171 LEU A CA 1
ATOM 1417 C C . LEU A 1 171 ? 23.087 -13.259 -14.468 1.00 90.38 171 LEU A C 1
ATOM 1419 O O . LEU A 1 171 ? 22.769 -14.429 -14.695 1.00 90.38 171 LEU A O 1
ATOM 1423 N N . GLU A 1 172 ? 23.814 -12.901 -13.412 1.00 91.94 172 GLU A N 1
ATOM 1424 C CA . GLU A 1 172 ? 24.185 -13.872 -12.390 1.00 91.94 172 GLU A CA 1
ATOM 1425 C C . GLU A 1 172 ? 22.932 -14.419 -11.694 1.00 91.94 172 GLU A C 1
ATOM 1427 O O . GLU A 1 172 ? 21.953 -13.699 -11.481 1.00 91.94 172 GLU A O 1
ATOM 1432 N N . ASN A 1 173 ? 22.970 -15.682 -11.258 1.00 92.31 173 ASN A N 1
ATOM 1433 C CA . ASN A 1 173 ? 21.819 -16.325 -10.611 1.00 92.31 173 ASN A CA 1
ATOM 1434 C C . ASN A 1 173 ? 21.284 -15.522 -9.410 1.00 92.31 173 ASN A C 1
ATOM 1436 O O . ASN A 1 173 ? 20.075 -15.448 -9.209 1.00 92.31 173 ASN A O 1
ATOM 1440 N N . LYS A 1 174 ? 22.164 -14.879 -8.630 1.00 93.00 174 LYS A N 1
ATOM 1441 C CA . LYS A 1 174 ? 21.756 -14.044 -7.487 1.00 93.00 174 LYS A CA 1
ATOM 1442 C C . LYS A 1 174 ? 20.964 -12.805 -7.919 1.00 93.00 174 LYS A C 1
ATOM 1444 O O . LYS A 1 174 ? 19.972 -12.466 -7.277 1.00 93.00 174 LYS A O 1
ATOM 1449 N N . GLU A 1 175 ? 21.389 -12.139 -8.989 1.00 93.88 175 GLU A N 1
ATOM 1450 C CA . GLU A 1 175 ? 20.705 -10.963 -9.539 1.00 93.88 175 GLU A CA 1
ATOM 1451 C C . GLU A 1 175 ? 19.380 -11.349 -10.196 1.00 93.88 175 GLU A C 1
ATOM 1453 O O . GLU A 1 175 ? 18.372 -10.671 -9.999 1.00 93.88 175 GLU A O 1
ATOM 1458 N N . LEU A 1 176 ? 19.364 -12.472 -10.921 1.00 95.50 176 LEU A N 1
ATOM 1459 C CA . LEU A 1 176 ? 18.161 -13.021 -11.536 1.00 95.50 176 LEU A CA 1
ATOM 1460 C C . LEU A 1 176 ? 17.079 -13.310 -10.490 1.00 95.50 176 LEU A C 1
ATOM 1462 O O . LEU A 1 17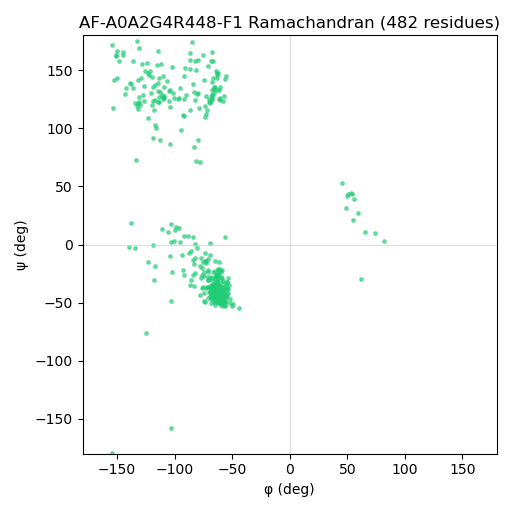6 ? 15.938 -12.879 -10.658 1.00 95.50 176 LEU A O 1
ATOM 1466 N N . GLU A 1 177 ? 17.426 -14.007 -9.406 1.00 95.19 177 GLU A N 1
ATOM 1467 C CA . GLU A 1 177 ? 16.475 -14.340 -8.341 1.00 95.19 177 GLU A CA 1
ATOM 1468 C C . GLU A 1 177 ? 15.971 -13.093 -7.602 1.00 95.19 177 GLU A C 1
ATOM 1470 O O . GLU A 1 177 ? 14.775 -12.981 -7.320 1.00 95.19 177 GLU A O 1
ATOM 1475 N N . LEU A 1 178 ? 16.841 -12.106 -7.354 1.00 96.62 178 LEU A N 1
ATOM 1476 C CA . LEU A 1 178 ? 16.422 -10.820 -6.793 1.00 96.62 178 LEU A CA 1
ATOM 1477 C C . LEU A 1 178 ? 15.453 -10.085 -7.732 1.00 96.62 178 LEU A C 1
ATOM 1479 O O . LEU A 1 178 ? 14.390 -9.644 -7.295 1.00 96.62 178 LEU A O 1
ATOM 1483 N N . GLY A 1 179 ? 15.781 -9.989 -9.023 1.00 96.38 179 GLY A N 1
ATOM 1484 C CA . GLY A 1 179 ? 14.946 -9.331 -10.028 1.00 96.38 179 GLY A CA 1
ATOM 1485 C C . GLY A 1 179 ? 13.579 -9.990 -10.173 1.00 96.38 179 GLY A C 1
ATOM 1486 O O . GLY A 1 179 ? 12.556 -9.307 -10.164 1.00 96.38 179 GLY A O 1
ATOM 1487 N N . LEU A 1 180 ? 13.546 -11.324 -10.211 1.00 95.38 180 LEU A N 1
ATOM 1488 C CA . LEU A 1 180 ? 12.307 -12.099 -10.230 1.00 95.38 180 LEU A CA 1
ATOM 1489 C C . LEU A 1 180 ? 11.437 -11.820 -9.013 1.00 95.38 180 LEU A C 1
ATOM 1491 O O . LEU A 1 180 ? 10.221 -11.663 -9.147 1.00 95.38 180 LEU A O 1
ATOM 1495 N N . LYS A 1 181 ? 12.049 -11.765 -7.830 1.00 95.56 181 LYS A N 1
ATOM 1496 C CA . LYS A 1 181 ? 11.336 -11.507 -6.582 1.00 95.56 181 LYS A CA 1
ATOM 1497 C C . LYS A 1 181 ? 10.747 -10.101 -6.556 1.00 95.56 181 LYS A C 1
ATOM 1499 O O . LYS A 1 181 ? 9.575 -9.954 -6.214 1.00 95.56 181 LYS A O 1
ATOM 1504 N N . LEU A 1 182 ? 11.515 -9.094 -6.971 1.00 96.94 182 LEU A N 1
ATOM 1505 C CA . LEU A 1 182 ? 11.042 -7.712 -7.073 1.00 96.94 182 LEU A CA 1
ATOM 1506 C C . LEU A 1 182 ? 9.917 -7.575 -8.104 1.00 96.94 182 LEU A C 1
ATOM 1508 O O . LEU A 1 182 ? 8.894 -6.970 -7.805 1.00 96.94 182 LEU A O 1
ATOM 1512 N N . TYR A 1 183 ? 10.062 -8.183 -9.283 1.00 95.12 183 TYR A N 1
ATOM 1513 C CA . TYR A 1 183 ? 9.055 -8.107 -10.341 1.00 95.12 183 TYR A CA 1
ATOM 1514 C C . TYR A 1 183 ? 7.741 -8.799 -9.956 1.00 95.12 183 TYR A C 1
ATOM 1516 O O . TYR A 1 183 ? 6.664 -8.221 -10.105 1.00 95.12 183 TYR A O 1
ATOM 1524 N N . LYS A 1 184 ? 7.800 -10.015 -9.399 1.00 93.38 184 LYS A N 1
ATOM 1525 C CA . LYS A 1 184 ? 6.593 -10.731 -8.953 1.00 93.38 184 LYS A CA 1
ATOM 1526 C C . LYS A 1 184 ? 5.836 -9.974 -7.867 1.00 93.38 184 LYS A C 1
ATOM 1528 O O . LYS A 1 184 ? 4.611 -9.956 -7.879 1.00 93.38 184 LYS A O 1
ATOM 1533 N N . ASN A 1 185 ? 6.567 -9.330 -6.961 1.00 94.25 185 ASN A N 1
ATOM 1534 C CA . ASN A 1 185 ? 5.996 -8.618 -5.823 1.00 94.25 185 ASN A CA 1
ATOM 1535 C C . ASN A 1 185 ? 5.878 -7.104 -6.054 1.00 94.25 185 ASN A C 1
ATOM 1537 O O . ASN A 1 185 ? 5.657 -6.373 -5.095 1.00 94.25 185 ASN A O 1
ATOM 1541 N N . PHE A 1 186 ? 5.990 -6.623 -7.297 1.00 93.81 186 PHE A N 1
ATOM 1542 C CA . PHE A 1 186 ? 6.146 -5.197 -7.611 1.00 93.81 186 PHE A CA 1
ATOM 1543 C C . PHE A 1 186 ? 5.062 -4.292 -7.001 1.00 93.81 186 PHE A C 1
ATOM 1545 O O . PHE A 1 186 ? 5.362 -3.205 -6.518 1.00 93.81 186 PHE A O 1
ATOM 1552 N N . ASN A 1 187 ? 3.807 -4.756 -6.969 1.00 91.88 187 ASN A N 1
ATOM 1553 C CA . ASN A 1 187 ? 2.683 -4.019 -6.379 1.00 91.88 187 ASN A CA 1
ATOM 1554 C C . ASN A 1 187 ? 2.310 -4.498 -4.960 1.00 91.88 187 ASN A C 1
ATOM 1556 O O . ASN A 1 187 ? 1.354 -3.985 -4.383 1.00 91.88 187 ASN A O 1
ATOM 1560 N N . ALA A 1 188 ? 3.038 -5.456 -4.374 1.00 94.62 188 ALA A N 1
ATOM 1561 C CA . ALA A 1 188 ? 2.623 -6.133 -3.142 1.00 94.62 188 ALA A CA 1
ATOM 1562 C C . ALA A 1 188 ? 2.467 -5.168 -1.957 1.00 94.62 188 ALA A C 1
ATOM 1564 O O . ALA A 1 188 ? 1.486 -5.252 -1.223 1.00 94.62 188 ALA A O 1
ATOM 1565 N N . LEU A 1 189 ? 3.393 -4.219 -1.778 1.00 97.12 189 LEU A N 1
ATOM 1566 C CA . LEU A 1 189 ? 3.306 -3.255 -0.674 1.00 97.12 189 LEU A CA 1
ATOM 1567 C C . LEU A 1 189 ? 2.113 -2.304 -0.837 1.00 97.12 189 LEU A C 1
ATOM 1569 O O . LEU A 1 189 ? 1.401 -2.064 0.137 1.00 97.12 189 LEU A O 1
ATOM 1573 N N . LYS A 1 190 ? 1.851 -1.818 -2.061 1.00 93.56 190 LYS A N 1
ATOM 1574 C CA . LYS A 1 190 ? 0.659 -1.010 -2.372 1.00 93.56 190 LYS A CA 1
ATOM 1575 C C . LYS A 1 190 ? -0.616 -1.788 -2.051 1.00 93.56 190 LYS A C 1
ATOM 1577 O O . LYS A 1 190 ? -1.469 -1.292 -1.324 1.00 93.56 190 LYS A O 1
ATOM 1582 N N . GLU A 1 191 ? -0.720 -3.021 -2.542 1.00 91.31 191 GLU A N 1
ATOM 1583 C CA . GLU A 1 191 ? -1.898 -3.864 -2.332 1.00 91.31 191 GLU A CA 1
ATOM 1584 C C . GLU A 1 191 ? -2.156 -4.148 -0.851 1.00 91.31 191 GLU A C 1
ATOM 1586 O O . GLU A 1 191 ? -3.297 -4.060 -0.409 1.00 91.31 191 GLU A O 1
ATOM 1591 N N . LEU A 1 192 ? -1.116 -4.424 -0.062 1.00 93.69 192 LEU A N 1
ATOM 1592 C CA . LEU A 1 192 ? -1.255 -4.621 1.383 1.00 93.69 192 LEU A CA 1
ATOM 1593 C C . LEU A 1 192 ? -1.719 -3.347 2.098 1.00 93.69 192 LEU A C 1
ATOM 1595 O O . LEU A 1 192 ? -2.617 -3.397 2.942 1.00 93.69 192 LEU A O 1
ATOM 1599 N N . VAL A 1 193 ? -1.139 -2.195 1.747 1.00 92.94 193 VAL A N 1
ATOM 1600 C CA . VAL A 1 193 ? -1.542 -0.897 2.306 1.00 92.94 193 VAL A CA 1
ATOM 1601 C C . VAL A 1 193 ? -2.994 -0.570 1.963 1.00 92.94 193 VAL A C 1
ATOM 1603 O O . VAL A 1 193 ? -3.709 -0.055 2.819 1.00 92.94 193 VAL A O 1
ATOM 1606 N N . GLU A 1 194 ? -3.466 -0.906 0.768 1.00 87.12 194 GLU A N 1
ATOM 1607 C CA . GLU A 1 194 ? -4.829 -0.591 0.334 1.00 87.12 194 GLU A CA 1
ATOM 1608 C C . GLU A 1 194 ? -5.872 -1.607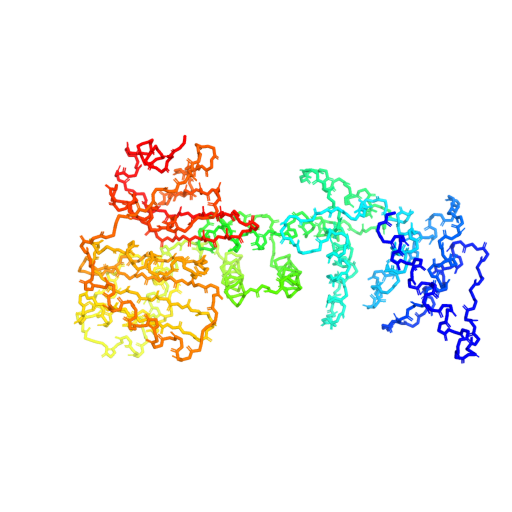 0.831 1.00 87.12 194 GLU A C 1
ATOM 1610 O O . GLU A 1 194 ? -6.986 -1.216 1.173 1.00 87.12 194 GLU A O 1
ATOM 1615 N N . LYS A 1 195 ? -5.529 -2.902 0.911 1.00 85.38 195 LYS A N 1
ATOM 1616 C CA . LYS A 1 195 ? -6.521 -3.996 1.004 1.00 85.38 195 LYS A CA 1
ATOM 1617 C C . LYS A 1 195 ? -6.471 -4.822 2.295 1.00 85.38 195 LYS A C 1
ATOM 1619 O O . LYS A 1 195 ? -7.440 -5.519 2.599 1.00 85.38 195 LYS A O 1
ATOM 1624 N N . GLU A 1 196 ? -5.379 -4.786 3.059 1.00 88.50 196 GLU A N 1
ATOM 1625 C CA . GLU A 1 196 ? -5.170 -5.691 4.207 1.00 88.50 196 GLU A CA 1
ATOM 1626 C C . GLU A 1 196 ? -4.912 -4.963 5.527 1.00 88.50 196 GLU A C 1
ATOM 1628 O O . GLU A 1 196 ? -4.422 -3.841 5.520 1.00 88.50 196 GLU A O 1
ATOM 1633 N N . ASP A 1 197 ? -5.173 -5.579 6.687 1.00 86.62 197 ASP A N 1
ATOM 1634 C CA . ASP A 1 197 ? -4.668 -5.015 7.948 1.00 86.62 197 ASP A CA 1
ATOM 1635 C C . ASP A 1 197 ? -3.162 -5.242 8.065 1.00 86.62 197 ASP A C 1
ATOM 1637 O O . ASP A 1 197 ? -2.686 -6.353 8.294 1.00 86.62 197 ASP A O 1
ATOM 1641 N N . ILE A 1 198 ? -2.410 -4.151 7.956 1.00 89.62 198 ILE A N 1
ATOM 1642 C CA . ILE A 1 198 ? -0.948 -4.135 8.050 1.00 89.62 198 ILE A CA 1
ATOM 1643 C C . ILE A 1 198 ? -0.436 -4.427 9.473 1.00 89.62 198 ILE A C 1
ATOM 1645 O O . ILE A 1 198 ? 0.767 -4.386 9.713 1.00 89.62 198 ILE A O 1
ATOM 1649 N N . TYR A 1 199 ? -1.326 -4.684 10.433 1.00 86.50 199 TYR A N 1
ATOM 1650 C CA . TYR A 1 199 ? -0.995 -5.146 11.781 1.00 86.50 199 TYR A CA 1
ATOM 1651 C C . TYR A 1 199 ? -1.277 -6.638 11.989 1.00 86.50 199 TYR A C 1
ATOM 1653 O O . TYR A 1 199 ? -0.823 -7.179 12.995 1.00 86.50 199 TYR A O 1
ATOM 1661 N N . ASN A 1 200 ? -1.954 -7.305 11.044 1.00 85.31 200 ASN A N 1
ATOM 1662 C CA . ASN A 1 200 ? -2.268 -8.727 11.143 1.00 85.31 200 ASN A CA 1
ATOM 1663 C C . ASN A 1 200 ? -0.982 -9.573 11.009 1.00 85.31 200 ASN A C 1
ATOM 1665 O O . ASN A 1 200 ? -0.321 -9.512 9.964 1.00 85.31 200 ASN A O 1
ATOM 1669 N N . PRO A 1 201 ? -0.646 -10.413 12.008 1.00 85.75 201 PRO A N 1
ATOM 1670 C CA . PRO A 1 201 ? 0.568 -11.229 11.992 1.00 85.75 201 PRO A CA 1
ATOM 1671 C C . PRO A 1 201 ? 0.680 -12.154 10.773 1.00 85.75 201 PRO A C 1
ATOM 1673 O O . PRO A 1 201 ? 1.773 -12.327 10.242 1.00 85.75 201 PRO A O 1
ATOM 1676 N N . LEU A 1 202 ? -0.436 -12.725 10.301 1.00 87.94 202 LEU A N 1
ATOM 1677 C CA . LEU A 1 202 ? -0.454 -13.644 9.156 1.00 87.94 202 LEU A CA 1
ATOM 1678 C C . LEU A 1 202 ? -0.151 -12.915 7.847 1.00 87.94 202 LEU A C 1
ATOM 1680 O O . LEU A 1 202 ? 0.618 -13.412 7.028 1.00 87.94 202 LEU A O 1
ATOM 1684 N N . ILE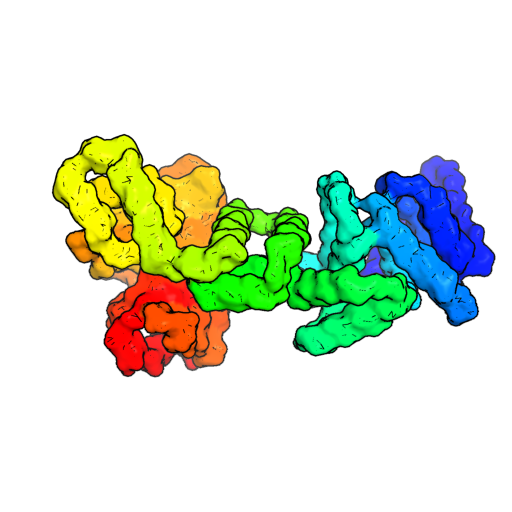 A 1 203 ? -0.710 -11.715 7.677 1.00 90.50 203 ILE A N 1
ATOM 1685 C CA . ILE A 1 203 ? -0.457 -10.868 6.507 1.00 90.50 203 ILE A CA 1
ATOM 1686 C C . ILE A 1 203 ? 1.014 -10.459 6.456 1.00 90.50 203 ILE A C 1
ATOM 1688 O O . ILE A 1 203 ? 1.654 -10.574 5.410 1.00 90.50 203 ILE A O 1
ATOM 1692 N N . ILE A 1 204 ? 1.564 -10.019 7.591 1.00 93.00 204 ILE A N 1
ATOM 1693 C CA . ILE A 1 204 ? 2.973 -9.633 7.659 1.00 93.00 204 ILE A CA 1
ATOM 1694 C C . ILE A 1 204 ? 3.867 -10.852 7.451 1.00 93.00 204 ILE A C 1
ATOM 1696 O O . ILE A 1 204 ? 4.756 -10.792 6.613 1.00 93.00 204 ILE A O 1
ATOM 1700 N N . SER A 1 205 ? 3.596 -11.983 8.102 1.00 90.81 205 SER A N 1
ATOM 1701 C CA . SER A 1 205 ? 4.358 -13.221 7.905 1.00 90.81 205 SER A CA 1
ATOM 1702 C C . SER A 1 205 ? 4.360 -13.682 6.440 1.00 90.81 205 SER A C 1
ATOM 1704 O O . SER A 1 205 ? 5.419 -14.013 5.903 1.00 90.81 205 SER A O 1
ATOM 1706 N N . ALA A 1 206 ? 3.216 -13.611 5.752 1.00 93.06 206 ALA A N 1
ATOM 1707 C CA . ALA A 1 206 ? 3.128 -13.913 4.326 1.00 93.06 206 ALA A CA 1
ATOM 1708 C C . ALA A 1 206 ? 3.985 -12.960 3.475 1.00 93.06 206 ALA A C 1
ATOM 1710 O O . ALA A 1 206 ? 4.648 -13.406 2.538 1.00 93.06 206 ALA A O 1
ATOM 1711 N N . LEU A 1 207 ? 4.026 -11.664 3.808 1.00 96.00 207 LEU A N 1
ATOM 1712 C CA . LEU A 1 207 ? 4.931 -10.708 3.164 1.00 96.00 207 LEU A CA 1
ATOM 1713 C C . LEU A 1 207 ? 6.401 -11.080 3.402 1.00 96.00 207 LEU A C 1
ATOM 1715 O O . LEU A 1 207 ? 7.173 -11.128 2.447 1.00 96.00 207 LEU A O 1
ATOM 1719 N N . LEU A 1 208 ? 6.791 -11.372 4.646 1.00 95.06 208 LEU A N 1
ATOM 1720 C CA . LEU A 1 208 ? 8.170 -11.748 4.980 1.00 95.06 208 LEU A CA 1
ATOM 1721 C C . LEU A 1 208 ? 8.602 -13.008 4.233 1.00 95.06 208 LEU A C 1
ATOM 1723 O O . LEU A 1 208 ? 9.697 -13.038 3.684 1.00 95.06 208 LEU A O 1
ATOM 1727 N N . SER A 1 209 ? 7.725 -14.010 4.145 1.00 93.88 209 SER A N 1
ATOM 1728 C CA . SER A 1 209 ? 7.981 -15.235 3.385 1.00 93.88 209 SER A CA 1
ATOM 1729 C C . SER A 1 209 ? 8.179 -14.959 1.891 1.00 93.88 209 SER A C 1
ATOM 1731 O O . SER A 1 209 ? 9.067 -15.550 1.286 1.00 93.88 209 SER A O 1
ATOM 1733 N N . LYS A 1 210 ? 7.409 -14.033 1.299 1.00 93.50 210 LYS A N 1
ATOM 1734 C CA . LYS A 1 210 ? 7.567 -13.636 -0.112 1.00 93.50 210 LYS A CA 1
ATOM 1735 C C . LYS A 1 210 ? 8.861 -12.862 -0.382 1.00 93.50 210 LYS A C 1
ATOM 1737 O O . LYS A 1 210 ? 9.432 -12.991 -1.465 1.00 93.50 210 LYS A O 1
ATOM 1742 N N . LEU A 1 211 ? 9.288 -12.015 0.557 1.00 94.75 211 LEU A N 1
ATOM 1743 C CA . LEU A 1 211 ? 10.442 -11.124 0.381 1.00 94.75 211 LEU A CA 1
ATOM 1744 C C . LEU A 1 211 ? 11.765 -11.732 0.862 1.00 94.75 211 LEU A C 1
ATOM 1746 O O . LEU A 1 211 ? 12.819 -11.358 0.356 1.00 94.75 211 LEU A O 1
ATOM 1750 N N . GLU A 1 212 ? 11.708 -12.664 1.811 1.00 92.88 212 GLU A N 1
ATOM 1751 C CA . GLU A 1 212 ? 12.805 -13.427 2.427 1.00 92.88 212 GLU A CA 1
ATOM 1752 C C . GLU A 1 212 ? 13.865 -12.621 3.193 1.00 92.88 212 GLU A C 1
ATOM 1754 O O . GLU A 1 212 ? 14.452 -13.146 4.134 1.00 92.88 212 GLU A O 1
ATOM 1759 N N . ASN A 1 213 ? 14.144 -11.367 2.829 1.00 94.19 213 ASN A N 1
ATOM 1760 C CA . ASN A 1 213 ? 15.159 -10.549 3.489 1.00 94.19 213 ASN A CA 1
ATOM 1761 C C . ASN A 1 213 ? 14.868 -9.041 3.433 1.00 94.19 213 ASN A C 1
ATOM 1763 O O . ASN A 1 213 ? 14.113 -8.546 2.590 1.00 94.19 213 ASN A O 1
ATOM 1767 N N . LEU A 1 214 ? 15.547 -8.303 4.319 1.00 95.31 214 LEU A N 1
ATOM 1768 C CA . LEU A 1 214 ? 15.435 -6.847 4.456 1.00 95.31 214 LEU A CA 1
ATOM 1769 C C . LEU A 1 214 ? 15.805 -6.091 3.177 1.00 95.31 214 LEU A C 1
ATOM 1771 O O . LEU A 1 214 ? 15.113 -5.146 2.813 1.00 95.31 214 LEU A O 1
ATOM 1775 N N . LYS A 1 215 ? 16.837 -6.535 2.453 1.00 95.62 215 LYS A N 1
ATOM 1776 C CA . LYS A 1 215 ? 17.269 -5.884 1.208 1.00 95.62 215 LYS A CA 1
ATOM 1777 C C . LYS A 1 215 ? 16.148 -5.862 0.167 1.00 95.62 215 LYS A C 1
ATOM 1779 O O . LYS A 1 215 ? 15.900 -4.836 -0.458 1.00 95.62 215 LYS A O 1
ATOM 1784 N N . THR A 1 216 ? 15.436 -6.975 0.001 1.00 97.00 216 THR A N 1
ATOM 1785 C CA . THR A 1 216 ? 14.303 -7.057 -0.934 1.00 97.00 216 THR A CA 1
ATOM 1786 C C . THR A 1 216 ? 13.170 -6.124 -0.503 1.00 97.00 216 THR A C 1
ATOM 1788 O O . THR A 1 216 ? 12.602 -5.426 -1.341 1.00 97.00 216 THR A O 1
ATOM 1791 N N . LEU A 1 217 ? 12.873 -6.059 0.801 1.00 97.50 217 LEU A N 1
ATOM 1792 C CA . LEU A 1 217 ? 11.884 -5.134 1.358 1.00 97.50 217 LEU A CA 1
ATOM 1793 C C . LEU A 1 217 ? 12.255 -3.668 1.100 1.00 97.50 217 LEU A C 1
ATOM 1795 O O . LEU A 1 217 ? 11.392 -2.890 0.702 1.00 97.50 217 LEU A O 1
ATOM 1799 N N . GLU A 1 218 ? 13.517 -3.289 1.285 1.00 96.94 218 GLU A N 1
ATOM 1800 C CA . GLU A 1 218 ? 14.002 -1.922 1.069 1.00 96.94 218 GLU A CA 1
ATOM 1801 C C . GLU A 1 218 ? 13.921 -1.507 -0.402 1.00 96.94 218 GLU A C 1
ATOM 1803 O O . GLU A 1 218 ? 13.359 -0.456 -0.716 1.00 96.94 218 GLU A O 1
ATOM 1808 N N . LEU A 1 219 ? 14.395 -2.365 -1.309 1.00 97.88 219 LEU A N 1
ATOM 1809 C CA . LEU A 1 219 ? 14.322 -2.123 -2.751 1.00 97.88 219 LEU A CA 1
ATOM 1810 C C . LEU A 1 219 ? 12.873 -2.043 -3.247 1.00 97.88 219 LEU A C 1
ATOM 1812 O O . LEU A 1 219 ? 12.526 -1.149 -4.018 1.00 97.88 219 LEU A O 1
ATOM 1816 N N . LEU A 1 220 ? 11.995 -2.929 -2.771 1.00 97.81 220 LEU A N 1
ATOM 1817 C CA . LEU A 1 220 ? 10.580 -2.892 -3.136 1.00 97.81 220 LEU A CA 1
ATOM 1818 C C . LEU A 1 220 ? 9.865 -1.663 -2.555 1.00 97.81 220 LEU A C 1
ATOM 1820 O O . LEU A 1 220 ? 8.998 -1.078 -3.208 1.00 97.81 220 LEU A O 1
ATOM 1824 N N . THR A 1 221 ? 10.246 -1.237 -1.348 1.00 97.56 221 THR A N 1
ATOM 1825 C CA . THR A 1 221 ? 9.728 -0.012 -0.723 1.00 97.56 221 THR A CA 1
ATOM 1826 C C . THR A 1 221 ? 10.103 1.213 -1.544 1.00 97.56 221 THR A C 1
ATOM 1828 O O . THR A 1 221 ? 9.249 2.066 -1.773 1.00 97.56 221 THR A O 1
ATOM 1831 N N . LEU A 1 222 ? 11.346 1.290 -2.023 1.00 97.19 222 LEU A N 1
ATOM 1832 C CA . LEU A 1 222 ? 11.796 2.365 -2.900 1.00 97.19 222 LEU A CA 1
ATOM 1833 C C . LEU A 1 222 ? 10.926 2.461 -4.162 1.00 97.19 222 LEU A C 1
ATOM 1835 O O . LEU A 1 222 ? 10.374 3.523 -4.449 1.00 97.19 222 LEU A O 1
ATOM 1839 N N . LEU A 1 223 ? 10.751 1.341 -4.873 1.00 97.31 223 LEU A N 1
ATOM 1840 C CA . LEU A 1 223 ? 9.912 1.278 -6.074 1.00 97.31 223 LEU A CA 1
ATOM 1841 C C . LEU A 1 223 ? 8.461 1.684 -5.766 1.00 97.31 223 LEU A C 1
ATOM 1843 O O . LEU A 1 223 ? 7.861 2.468 -6.498 1.00 97.31 223 LEU A O 1
ATOM 1847 N N . THR A 1 224 ? 7.917 1.215 -4.641 1.00 97.38 224 THR A N 1
ATOM 1848 C CA . THR A 1 224 ? 6.554 1.556 -4.208 1.00 97.38 224 THR A CA 1
ATOM 1849 C C . THR A 1 224 ? 6.407 3.053 -3.925 1.00 97.38 224 THR A C 1
ATOM 1851 O O . THR A 1 224 ? 5.408 3.643 -4.328 1.00 97.38 224 THR A O 1
ATOM 1854 N N . LYS A 1 225 ? 7.390 3.688 -3.268 1.00 96.50 225 LYS A N 1
ATOM 1855 C CA . LYS A 1 225 ? 7.361 5.130 -2.971 1.00 96.50 225 LYS A CA 1
ATOM 1856 C C . LYS A 1 225 ? 7.405 5.972 -4.246 1.00 96.50 225 LYS A C 1
ATOM 1858 O O . LYS A 1 225 ? 6.594 6.880 -4.373 1.00 96.50 225 LYS A O 1
ATOM 1863 N N . ILE A 1 226 ? 8.270 5.634 -5.204 1.00 95.12 226 ILE A N 1
ATOM 1864 C CA . ILE A 1 226 ? 8.338 6.340 -6.496 1.00 95.12 226 ILE A CA 1
ATOM 1865 C C . ILE A 1 226 ? 7.008 6.211 -7.249 1.00 95.12 226 ILE A C 1
ATOM 1867 O O . ILE A 1 226 ? 6.442 7.203 -7.704 1.00 95.12 226 ILE A O 1
ATOM 1871 N N . LYS A 1 227 ? 6.447 4.998 -7.324 1.00 93.38 227 LYS A N 1
ATOM 1872 C CA . LYS A 1 227 ? 5.148 4.779 -7.975 1.00 93.38 227 LYS A CA 1
ATOM 1873 C C . LYS A 1 227 ? 4.013 5.555 -7.295 1.00 93.38 227 LYS A C 1
ATOM 1875 O O . LYS A 1 227 ? 3.151 6.118 -7.971 1.00 93.38 227 LYS A O 1
ATOM 1880 N N . ALA A 1 228 ? 4.021 5.608 -5.965 1.00 93.12 228 ALA A N 1
ATOM 1881 C CA . ALA A 1 228 ? 3.052 6.367 -5.183 1.00 93.12 228 ALA A CA 1
ATOM 1882 C C . ALA A 1 228 ? 3.164 7.883 -5.418 1.00 93.12 228 ALA A C 1
ATOM 1884 O O . ALA A 1 228 ? 2.141 8.564 -5.432 1.00 93.12 228 ALA A O 1
ATOM 1885 N N . GLN A 1 229 ? 4.371 8.411 -5.654 1.00 91.31 229 GLN A N 1
ATOM 1886 C CA . GLN A 1 229 ? 4.577 9.824 -5.998 1.00 91.31 229 GLN A CA 1
ATOM 1887 C C . GLN A 1 229 ? 3.934 10.167 -7.344 1.00 91.31 229 GLN A C 1
ATOM 1889 O O . GLN A 1 229 ? 3.209 11.154 -7.439 1.00 91.31 229 GLN A O 1
ATOM 1894 N N . ILE A 1 230 ? 4.128 9.309 -8.349 1.00 89.38 230 ILE A N 1
ATOM 1895 C CA . ILE A 1 230 ? 3.549 9.470 -9.694 1.00 89.38 230 ILE A CA 1
ATOM 1896 C C . ILE A 1 230 ? 2.025 9.376 -9.670 1.00 89.38 230 ILE A C 1
ATOM 1898 O O . ILE A 1 230 ? 1.346 10.086 -10.402 1.00 89.38 230 ILE A O 1
ATOM 1902 N N . SER A 1 231 ? 1.487 8.511 -8.810 1.00 85.75 231 SER A N 1
ATOM 1903 C CA . SER A 1 231 ? 0.039 8.326 -8.652 1.00 85.75 231 SER A CA 1
ATOM 1904 C C . SER A 1 231 ? -0.596 9.349 -7.701 1.00 85.75 231 SER A C 1
ATOM 1906 O O . SER A 1 231 ? -1.755 9.188 -7.335 1.00 85.75 231 SER A O 1
ATOM 1908 N N . HIS A 1 232 ? 0.163 10.352 -7.239 1.00 85.75 232 HIS A N 1
ATOM 1909 C CA . HIS A 1 232 ? -0.280 11.357 -6.266 1.00 85.75 232 HIS A CA 1
ATOM 1910 C C . HIS A 1 232 ? -0.938 10.756 -5.013 1.00 85.75 232 HIS A C 1
ATOM 1912 O O . HIS A 1 232 ? -1.948 11.256 -4.519 1.00 85.75 232 HIS A O 1
ATOM 1918 N N . ALA A 1 233 ? -0.362 9.668 -4.492 1.00 87.88 233 ALA A N 1
ATOM 1919 C CA . ALA A 1 233 ? -0.903 8.974 -3.333 1.00 87.88 233 ALA A CA 1
ATOM 1920 C C . ALA A 1 233 ? -1.060 9.917 -2.128 1.00 87.88 233 ALA A C 1
ATOM 1922 O O . ALA A 1 233 ? -0.211 10.774 -1.866 1.00 87.88 233 ALA A O 1
ATOM 1923 N N . SER A 1 234 ? -2.137 9.732 -1.366 1.00 86.00 234 SER A N 1
ATOM 1924 C CA . SER A 1 234 ? -2.451 10.595 -0.229 1.00 86.00 234 SER A CA 1
ATOM 1925 C C . SER A 1 234 ? -1.419 10.466 0.907 1.00 86.00 234 SER A C 1
ATOM 1927 O O . SER A 1 234 ? -0.769 9.424 1.057 1.00 86.00 234 SER A O 1
ATOM 1929 N N . PRO A 1 235 ? -1.302 11.469 1.800 1.00 87.31 235 PRO A N 1
ATOM 1930 C CA . PRO A 1 235 ? -0.465 11.367 3.001 1.00 87.31 235 PRO A CA 1
ATOM 1931 C C . PRO A 1 235 ? -0.776 10.134 3.866 1.00 87.31 235 PRO A C 1
ATOM 1933 O O . PRO A 1 235 ? 0.110 9.583 4.524 1.00 87.31 235 PRO A O 1
ATOM 1936 N N . PHE A 1 236 ? -2.029 9.662 3.836 1.00 87.06 236 PHE A N 1
ATOM 1937 C CA . PHE A 1 236 ? -2.447 8.453 4.542 1.00 87.06 236 PHE A CA 1
ATOM 1938 C C . PHE A 1 236 ? -1.740 7.206 4.002 1.00 87.06 236 PHE A C 1
ATOM 1940 O O . PHE A 1 236 ? -1.269 6.388 4.795 1.00 87.06 236 PHE A O 1
ATOM 1947 N N . PHE A 1 237 ? -1.607 7.083 2.677 1.00 91.38 237 PHE A N 1
ATOM 1948 C CA . PHE A 1 237 ? -0.903 5.964 2.052 1.00 91.38 237 PHE A CA 1
ATOM 1949 C C . PHE A 1 237 ? 0.543 5.871 2.547 1.00 91.38 237 PHE A C 1
ATOM 1951 O O . PHE A 1 237 ? 0.973 4.804 2.982 1.00 91.38 237 PHE A O 1
ATOM 1958 N N . TYR A 1 238 ? 1.280 6.986 2.556 1.00 93.12 238 TYR A N 1
ATOM 1959 C CA . TYR A 1 238 ? 2.671 7.007 3.024 1.00 93.12 238 TYR A CA 1
ATOM 1960 C C . TYR A 1 238 ? 2.789 6.641 4.503 1.00 93.12 238 TYR A C 1
ATOM 1962 O O . TYR A 1 238 ? 3.613 5.799 4.862 1.00 93.12 238 TYR A O 1
ATOM 1970 N N . LYS A 1 239 ? 1.915 7.191 5.356 1.00 90.94 239 LYS A N 1
ATOM 1971 C CA . LYS A 1 239 ? 1.865 6.839 6.782 1.00 90.94 239 LYS A CA 1
ATOM 1972 C C . LYS A 1 239 ? 1.618 5.341 6.979 1.00 90.94 239 LYS A C 1
ATOM 1974 O O . LYS A 1 239 ? 2.276 4.712 7.806 1.00 90.94 239 LYS A O 1
ATOM 1979 N N . ALA A 1 240 ? 0.685 4.761 6.227 1.00 92.44 240 ALA A N 1
ATOM 1980 C CA . ALA A 1 240 ? 0.388 3.335 6.288 1.00 92.44 240 ALA A CA 1
ATOM 1981 C C . ALA A 1 240 ? 1.548 2.478 5.750 1.00 92.44 240 ALA A C 1
ATOM 1983 O O . ALA A 1 240 ? 1.885 1.467 6.366 1.00 92.44 240 ALA A O 1
ATOM 1984 N N . LEU A 1 241 ? 2.204 2.897 4.665 1.00 96.75 241 LEU A N 1
ATOM 1985 C CA . LEU A 1 241 ? 3.379 2.224 4.110 1.00 96.75 241 LEU A CA 1
ATOM 1986 C C . LEU A 1 241 ? 4.550 2.212 5.099 1.00 96.75 241 LEU A C 1
ATOM 1988 O O . LEU A 1 241 ? 5.170 1.170 5.300 1.00 96.75 241 LEU A O 1
ATOM 1992 N N . ASP A 1 242 ? 4.822 3.329 5.773 1.00 95.62 242 ASP A N 1
ATOM 1993 C CA . ASP A 1 242 ? 5.878 3.390 6.785 1.00 95.62 242 ASP A CA 1
ATOM 1994 C C . ASP A 1 242 ? 5.544 2.498 7.997 1.00 95.62 242 ASP A C 1
ATOM 1996 O O . ASP A 1 242 ? 6.426 1.830 8.539 1.00 95.62 242 ASP A O 1
ATOM 2000 N N . LYS A 1 243 ? 4.266 2.401 8.400 1.00 93.88 243 LYS A N 1
ATOM 2001 C CA . LYS A 1 243 ? 3.840 1.448 9.444 1.00 93.88 243 LYS A CA 1
ATOM 2002 C C . LYS A 1 243 ? 3.971 -0.008 9.003 1.00 93.88 243 LYS A C 1
ATOM 2004 O O . LYS A 1 243 ? 4.421 -0.826 9.805 1.00 93.88 243 LYS A O 1
ATOM 2009 N N . LEU A 1 244 ? 3.628 -0.328 7.755 1.00 96.38 244 LEU A N 1
ATOM 2010 C CA . LEU A 1 244 ? 3.849 -1.654 7.175 1.00 96.38 244 LEU A CA 1
ATOM 2011 C C . LEU A 1 244 ? 5.341 -2.007 7.204 1.00 96.38 244 LEU A C 1
ATOM 2013 O O . LEU A 1 244 ? 5.701 -3.095 7.645 1.00 96.38 244 LEU A O 1
ATOM 2017 N N . LEU A 1 245 ? 6.203 -1.068 6.806 1.00 96.06 245 LEU A N 1
ATOM 2018 C CA . LEU A 1 245 ? 7.653 -1.245 6.803 1.00 96.06 245 LEU A CA 1
ATOM 2019 C C . LEU A 1 245 ? 8.204 -1.497 8.209 1.00 96.06 245 LEU A C 1
ATOM 2021 O O . LEU A 1 245 ? 8.994 -2.418 8.387 1.00 96.06 245 LEU A O 1
ATOM 2025 N N . ILE A 1 246 ? 7.777 -0.718 9.207 1.00 93.69 246 ILE A N 1
ATOM 2026 C CA . ILE A 1 246 ? 8.177 -0.924 10.607 1.00 93.69 246 ILE A CA 1
ATOM 2027 C C . ILE A 1 246 ? 7.770 -2.324 11.074 1.00 93.69 246 ILE A C 1
ATOM 2029 O O . ILE A 1 246 ? 8.599 -3.054 11.610 1.00 93.69 246 ILE A O 1
ATOM 2033 N N . ASN A 1 247 ? 6.519 -2.724 10.829 1.00 92.81 247 ASN A N 1
ATOM 2034 C CA . ASN A 1 247 ? 6.026 -4.040 11.238 1.00 92.81 247 ASN A CA 1
ATOM 2035 C C . ASN A 1 247 ? 6.796 -5.176 10.547 1.00 92.81 247 ASN A C 1
ATOM 2037 O O . ASN A 1 247 ? 7.151 -6.158 11.195 1.00 92.81 247 ASN A O 1
ATOM 2041 N N . ALA A 1 248 ? 7.088 -5.032 9.252 1.00 95.25 248 ALA A N 1
ATOM 2042 C CA . ALA A 1 248 ? 7.860 -6.012 8.500 1.00 95.25 248 ALA A CA 1
ATOM 2043 C C . ALA A 1 248 ? 9.317 -6.103 8.989 1.00 95.25 248 ALA A C 1
ATOM 2045 O O . ALA A 1 248 ? 9.829 -7.203 9.167 1.00 95.25 248 ALA A O 1
ATOM 2046 N N . LYS A 1 249 ? 9.970 -4.968 9.275 1.00 94.56 249 LYS A N 1
ATOM 2047 C CA . LYS A 1 249 ? 11.326 -4.942 9.846 1.00 94.56 249 LYS A CA 1
ATOM 2048 C C . LYS A 1 249 ? 11.384 -5.651 11.198 1.00 94.56 249 LYS A C 1
ATOM 2050 O O . LYS A 1 249 ? 12.205 -6.545 11.359 1.00 94.56 249 LYS A O 1
ATOM 2055 N N . CYS A 1 250 ? 10.458 -5.346 12.110 1.00 90.88 250 CYS A N 1
ATOM 2056 C CA . CYS A 1 250 ? 10.373 -6.048 13.393 1.00 90.88 250 CYS A CA 1
ATOM 2057 C C . CYS A 1 250 ? 10.177 -7.560 13.215 1.00 90.88 250 CYS A C 1
ATOM 2059 O O . CYS A 1 250 ? 10.777 -8.338 13.943 1.00 90.88 250 CYS A O 1
ATOM 2061 N N . GLY A 1 251 ? 9.365 -7.988 12.245 1.00 91.50 251 GLY A N 1
ATOM 2062 C CA . GLY A 1 251 ? 9.165 -9.413 11.986 1.00 91.50 251 GLY A CA 1
ATOM 2063 C C . GLY A 1 251 ? 10.373 -10.123 11.367 1.00 91.50 251 GLY A C 1
ATOM 2064 O O . GLY A 1 251 ? 10.542 -11.317 11.597 1.00 91.50 251 GLY A O 1
ATOM 2065 N N . PHE A 1 252 ? 11.216 -9.413 10.608 1.00 91.94 252 PHE A N 1
ATOM 2066 C CA . PHE A 1 252 ? 12.509 -9.939 10.153 1.00 91.94 252 PHE A CA 1
ATOM 2067 C C . PHE A 1 252 ? 13.530 -10.054 11.292 1.00 91.94 252 PHE A C 1
ATOM 2069 O O . PHE A 1 252 ? 14.386 -10.932 11.238 1.00 91.94 252 PHE A O 1
ATOM 2076 N N . GLU A 1 253 ? 13.452 -9.183 12.301 1.00 90.50 253 GLU A N 1
ATOM 2077 C CA . GLU A 1 253 ? 14.303 -9.245 13.496 1.00 90.50 253 GLU A CA 1
ATOM 2078 C C . GLU A 1 253 ? 13.884 -10.385 14.436 1.00 90.50 253 GLU A C 1
ATOM 2080 O O . GLU A 1 253 ? 14.726 -11.167 14.872 1.00 90.50 253 GLU A O 1
ATOM 2085 N N . ASP A 1 254 ? 12.588 -10.490 14.744 1.00 87.44 254 ASP A N 1
ATOM 2086 C CA . ASP A 1 254 ? 12.024 -11.526 15.611 1.00 87.44 254 ASP A CA 1
ATOM 2087 C C . ASP A 1 254 ? 10.551 -11.776 15.252 1.00 87.44 254 ASP A C 1
ATOM 2089 O O . ASP A 1 254 ? 9.690 -10.907 15.404 1.00 87.44 254 ASP A O 1
ATOM 2093 N N . ALA A 1 255 ? 10.234 -12.998 14.820 1.00 85.31 255 ALA A N 1
ATOM 2094 C CA . ALA A 1 255 ? 8.878 -13.379 14.436 1.00 85.31 255 ALA A CA 1
ATOM 2095 C C . ALA A 1 255 ? 7.857 -13.220 15.582 1.00 85.31 255 ALA A C 1
ATOM 2097 O O . ALA A 1 255 ? 6.686 -12.938 15.318 1.00 85.31 255 ALA A O 1
ATOM 2098 N N . ASN A 1 256 ? 8.281 -13.323 16.849 1.00 84.69 256 ASN A N 1
ATOM 2099 C CA . ASN A 1 256 ? 7.398 -13.121 18.003 1.00 84.69 256 ASN A CA 1
ATOM 2100 C C . ASN A 1 256 ? 6.920 -11.665 18.121 1.00 84.69 256 ASN A C 1
ATOM 2102 O O . ASN A 1 256 ? 5.858 -11.398 18.684 1.00 84.69 256 ASN A O 1
ATOM 2106 N N . LEU A 1 257 ? 7.661 -10.708 17.548 1.00 83.81 257 LEU A N 1
ATOM 2107 C CA . LEU A 1 257 ? 7.259 -9.301 17.491 1.00 83.81 257 LEU A CA 1
ATOM 2108 C C . LEU A 1 257 ? 6.075 -9.046 16.563 1.00 83.81 257 LEU A C 1
ATOM 2110 O O . LEU A 1 257 ? 5.544 -7.935 16.566 1.00 83.81 257 LEU A O 1
ATOM 2114 N N . LEU A 1 258 ? 5.649 -10.038 15.781 1.00 85.00 258 LEU A N 1
ATOM 2115 C CA . LEU A 1 258 ? 4.429 -9.938 14.993 1.00 85.00 258 LEU A CA 1
ATOM 2116 C C . LEU A 1 258 ? 3.181 -10.130 15.854 1.00 85.00 258 LEU A C 1
ATOM 2118 O O . LEU A 1 258 ? 2.149 -9.543 15.537 1.00 85.00 258 LEU A O 1
ATOM 2122 N N . GLU A 1 259 ? 3.263 -10.895 16.945 1.00 85.06 259 GLU A N 1
ATOM 2123 C CA . GLU A 1 259 ? 2.106 -11.230 17.770 1.00 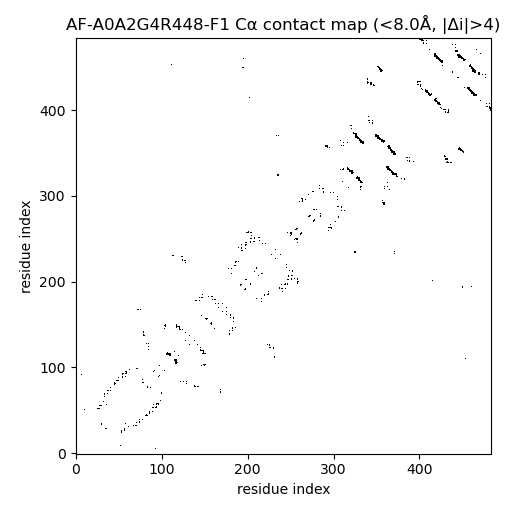85.06 259 GLU A CA 1
ATOM 2124 C C . GLU A 1 259 ? 1.547 -9.998 18.501 1.00 85.06 259 GLU A C 1
ATOM 2126 O O . GLU A 1 259 ? 2.267 -9.265 19.184 1.00 85.06 259 GLU A O 1
ATOM 2131 N N . GLU A 1 260 ? 0.236 -9.762 18.382 1.00 83.62 260 GLU A N 1
ATOM 2132 C CA . GLU A 1 260 ? -0.416 -8.583 18.968 1.00 83.62 260 GLU A CA 1
ATOM 2133 C C . GLU A 1 260 ? -0.268 -8.518 20.494 1.00 83.62 260 GLU A C 1
ATOM 2135 O O . GLU A 1 260 ? -0.016 -7.444 21.039 1.00 83.62 260 GLU A O 1
ATOM 2140 N N . SER A 1 261 ? -0.375 -9.656 21.181 1.00 85.50 261 SER A N 1
ATOM 2141 C CA . SER A 1 261 ? -0.195 -9.774 22.635 1.00 85.50 261 SER A CA 1
ATOM 2142 C C . SER A 1 261 ? 1.205 -9.306 23.056 1.00 85.50 261 SER A C 1
ATOM 2144 O O . SER A 1 261 ? 1.344 -8.408 23.888 1.00 85.50 261 SER A O 1
ATOM 2146 N N . THR A 1 262 ? 2.247 -9.830 22.407 1.00 87.38 262 THR A N 1
ATOM 2147 C CA . THR A 1 262 ? 3.650 -9.478 22.647 1.00 87.38 262 THR A CA 1
ATOM 2148 C C . THR A 1 262 ? 3.907 -7.993 22.385 1.00 87.38 262 THR A C 1
ATOM 2150 O O . THR A 1 262 ? 4.514 -7.301 23.210 1.00 87.38 262 THR A O 1
ATOM 2153 N N . ARG A 1 263 ? 3.393 -7.458 21.270 1.00 88.50 263 ARG A N 1
ATOM 2154 C CA . ARG A 1 263 ? 3.507 -6.029 20.928 1.00 88.50 263 ARG A CA 1
ATOM 2155 C C . ARG A 1 263 ? 2.814 -5.136 21.950 1.00 88.50 263 ARG A C 1
ATOM 2157 O O . ARG A 1 263 ? 3.374 -4.108 22.337 1.00 88.50 263 ARG A O 1
ATOM 2164 N N . ARG A 1 264 ? 1.616 -5.526 22.395 1.00 90.56 264 ARG A N 1
ATOM 2165 C CA . ARG A 1 264 ? 0.871 -4.827 23.444 1.00 90.56 264 ARG A CA 1
ATOM 2166 C C . ARG A 1 264 ? 1.680 -4.772 24.731 1.00 90.56 264 ARG A C 1
ATOM 2168 O O . ARG A 1 264 ? 1.884 -3.678 25.246 1.00 90.56 264 ARG A O 1
ATOM 2175 N N . VAL A 1 265 ? 2.162 -5.915 25.222 1.00 91.62 265 VAL A N 1
ATOM 2176 C CA . VAL A 1 265 ? 2.895 -5.997 26.494 1.00 91.62 265 VAL A CA 1
ATOM 2177 C C . VAL A 1 265 ? 4.126 -5.095 26.469 1.00 91.62 265 VAL A C 1
ATOM 2179 O O . VAL A 1 265 ? 4.306 -4.288 27.381 1.00 91.62 265 VAL A O 1
ATOM 2182 N N . LYS A 1 266 ? 4.933 -5.154 25.399 1.00 91.06 266 LYS A N 1
ATOM 2183 C CA . LYS A 1 266 ? 6.105 -4.273 25.250 1.00 91.06 266 LYS A CA 1
ATOM 2184 C C . LYS A 1 266 ? 5.706 -2.799 25.300 1.00 91.06 266 LYS A C 1
ATOM 2186 O O . LYS A 1 266 ? 6.329 -2.007 26.004 1.00 91.06 266 LYS A O 1
ATOM 2191 N N . LYS A 1 267 ? 4.649 -2.423 24.579 1.00 92.25 267 LYS A N 1
ATOM 2192 C CA . LYS A 1 267 ? 4.201 -1.032 24.511 1.00 92.25 267 LYS A CA 1
ATOM 2193 C C . LYS A 1 267 ? 3.630 -0.527 25.835 1.00 92.25 267 LYS A C 1
ATOM 2195 O O . LYS A 1 267 ? 3.925 0.597 26.229 1.00 92.25 267 LYS A O 1
ATOM 2200 N N . GLU A 1 268 ? 2.877 -1.361 26.542 1.00 93.19 268 GLU A N 1
ATOM 2201 C CA . GLU A 1 268 ? 2.329 -1.057 27.863 1.00 93.19 268 GLU A CA 1
ATOM 2202 C C . GLU A 1 268 ? 3.439 -0.892 28.913 1.00 93.19 268 GLU A C 1
ATOM 2204 O O . GLU A 1 268 ? 3.419 0.062 29.689 1.00 93.19 268 GLU A O 1
ATOM 2209 N N . GLN A 1 269 ? 4.455 -1.762 28.905 1.00 94.44 269 GLN A N 1
ATOM 2210 C CA . GLN A 1 269 ? 5.612 -1.651 29.801 1.00 94.44 269 GLN A CA 1
ATOM 2211 C C . GLN A 1 269 ? 6.389 -0.347 29.597 1.00 94.44 269 GLN A C 1
ATOM 2213 O O . GLN A 1 269 ? 6.852 0.249 30.570 1.00 94.44 269 GLN A O 1
ATOM 2218 N N . ILE A 1 270 ? 6.527 0.108 28.348 1.00 95.62 270 ILE A N 1
ATOM 2219 C CA . ILE A 1 270 ? 7.171 1.391 28.045 1.00 95.62 270 ILE A CA 1
ATOM 2220 C C . ILE A 1 270 ? 6.273 2.549 28.492 1.00 95.62 270 ILE A C 1
ATOM 2222 O O . ILE A 1 270 ? 6.757 3.449 29.175 1.00 95.62 270 ILE A O 1
ATOM 2226 N N . LEU A 1 271 ? 4.971 2.505 28.179 1.00 96.12 271 LEU A N 1
ATOM 2227 C CA . LEU A 1 271 ? 4.000 3.527 28.581 1.00 96.12 271 LEU A CA 1
ATOM 2228 C C . LEU A 1 271 ? 4.009 3.749 30.101 1.00 96.12 271 LEU A C 1
ATOM 2230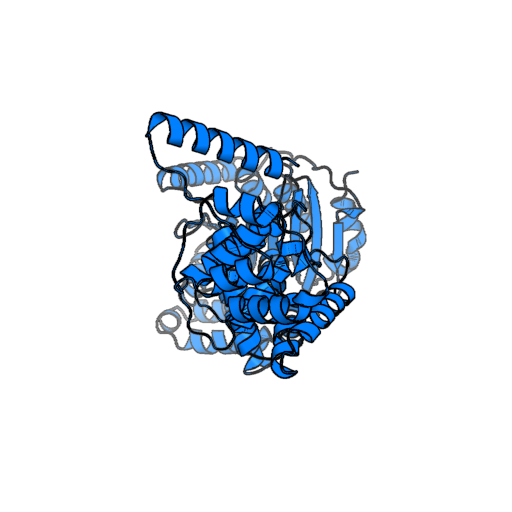 O O . LEU A 1 271 ? 4.094 4.894 30.540 1.00 96.12 271 LEU A O 1
ATOM 2234 N N . LYS A 1 272 ? 4.019 2.666 30.893 1.00 95.94 272 LYS A N 1
ATOM 2235 C CA . LYS A 1 272 ? 4.051 2.702 32.368 1.00 95.94 272 LYS A CA 1
ATOM 2236 C C . LYS A 1 272 ? 5.258 3.437 32.954 1.00 95.94 272 LYS A C 1
ATOM 2238 O O . LYS A 1 272 ? 5.208 3.871 34.097 1.00 95.94 272 LYS A O 1
ATOM 2243 N N . ARG A 1 273 ? 6.348 3.565 32.192 1.00 96.12 273 ARG A N 1
ATOM 2244 C CA . ARG A 1 273 ? 7.574 4.264 32.612 1.00 96.12 273 ARG A CA 1
ATOM 2245 C C . ARG A 1 273 ? 7.597 5.728 32.181 1.00 96.12 273 ARG A C 1
ATOM 2247 O O . ARG A 1 273 ? 8.506 6.457 32.566 1.00 96.12 273 ARG A O 1
ATOM 2254 N N . THR A 1 274 ? 6.647 6.162 31.353 1.00 96.62 274 THR A N 1
ATOM 2255 C CA . THR A 1 274 ? 6.601 7.553 30.894 1.00 96.62 274 THR A CA 1
ATOM 2256 C C . THR A 1 274 ? 6.106 8.460 32.014 1.00 96.62 274 THR A C 1
ATOM 2258 O O . THR A 1 274 ? 5.172 8.118 32.740 1.00 96.62 274 THR A O 1
ATOM 2261 N N . LYS A 1 275 ? 6.696 9.655 32.123 1.00 96.19 275 LYS A N 1
ATOM 2262 C CA . LYS A 1 275 ? 6.280 10.658 33.111 1.00 96.19 275 LYS A CA 1
ATOM 2263 C C . LYS A 1 275 ? 4.790 10.996 32.988 1.00 96.19 275 LYS A C 1
ATOM 2265 O O . LYS A 1 275 ? 4.074 10.973 33.977 1.00 96.19 275 LYS A O 1
ATOM 2270 N N . ALA A 1 276 ? 4.315 11.193 31.757 1.00 95.19 276 ALA A N 1
ATOM 2271 C CA . ALA A 1 276 ? 2.917 11.508 31.480 1.00 95.19 276 ALA A CA 1
ATOM 2272 C C . ALA A 1 276 ? 1.933 10.445 32.002 1.00 95.19 276 ALA A C 1
ATOM 2274 O O . ALA A 1 276 ? 0.819 10.796 32.370 1.00 95.19 276 ALA A O 1
ATOM 2275 N N . PHE A 1 277 ? 2.323 9.164 32.037 1.00 96.94 277 PHE A N 1
ATOM 2276 C CA . PHE A 1 277 ? 1.499 8.099 32.611 1.00 96.94 277 PHE A CA 1
ATOM 2277 C C . PHE A 1 277 ? 1.552 8.094 34.143 1.00 96.94 277 PHE A C 1
ATOM 2279 O O . PHE A 1 277 ? 0.517 7.955 34.790 1.00 96.94 277 PHE A O 1
ATOM 2286 N N . LEU A 1 278 ? 2.746 8.259 34.717 1.00 96.56 278 LEU A N 1
ATOM 2287 C CA . LEU A 1 278 ? 2.949 8.274 36.169 1.00 96.56 278 LEU A CA 1
ATOM 2288 C C . LEU A 1 278 ? 2.257 9.465 36.849 1.00 96.56 278 LEU A C 1
ATOM 2290 O O . LEU A 1 278 ? 1.814 9.332 37.986 1.00 96.56 278 LEU A O 1
ATOM 2294 N N . ASP A 1 279 ? 2.109 10.584 36.138 1.00 96.81 279 ASP A N 1
ATOM 2295 C CA . ASP A 1 279 ? 1.408 11.783 36.613 1.00 96.81 279 ASP A CA 1
ATOM 2296 C C . ASP A 1 279 ? -0.136 11.613 36.640 1.00 96.81 279 ASP A C 1
ATOM 2298 O O . ASP A 1 279 ? -0.852 12.485 37.134 1.00 96.81 279 ASP A O 1
ATOM 2302 N N . LEU A 1 280 ? -0.686 10.505 36.115 1.00 96.94 280 LEU A N 1
ATOM 2303 C CA . LEU A 1 280 ? -2.127 10.213 36.148 1.00 96.94 280 LEU A CA 1
ATOM 2304 C C . LEU A 1 280 ? -2.575 9.665 37.508 1.00 96.94 280 LEU A C 1
ATOM 2306 O O . LEU A 1 280 ? -1.798 9.062 38.244 1.00 96.94 280 LEU A O 1
ATOM 2310 N N . SER A 1 281 ? -3.874 9.774 37.808 1.00 96.81 281 SER A N 1
ATOM 2311 C CA . SER A 1 281 ? -4.451 9.139 39.001 1.00 96.81 281 SER A CA 1
ATOM 2312 C C . SER A 1 281 ? -4.325 7.604 38.949 1.00 96.81 281 SER A C 1
ATOM 2314 O O . SER A 1 281 ? -4.457 7.027 37.864 1.00 96.81 281 SER A O 1
ATOM 2316 N N . PRO A 1 282 ? -4.160 6.912 40.097 1.00 96.88 282 PRO A N 1
ATOM 2317 C CA . PRO A 1 282 ? -4.053 5.449 40.130 1.00 96.88 282 PRO A CA 1
ATOM 2318 C C . PRO A 1 282 ? -5.225 4.736 39.442 1.00 96.88 282 PRO A C 1
ATOM 2320 O O . PRO A 1 282 ? -5.029 3.766 38.717 1.00 96.88 282 PRO A O 1
ATOM 2323 N N . LEU A 1 283 ? -6.441 5.271 39.596 1.00 96.00 283 LEU A N 1
ATOM 2324 C CA . LEU A 1 283 ? -7.640 4.755 38.935 1.00 96.00 283 LEU A CA 1
ATOM 2325 C C . LEU A 1 283 ? -7.548 4.847 37.405 1.00 96.00 283 LEU A C 1
ATOM 2327 O O . LEU A 1 283 ? -7.994 3.946 36.699 1.00 96.00 283 LEU A O 1
ATOM 2331 N N . LEU A 1 284 ? -7.013 5.948 36.869 1.00 96.25 284 LEU A N 1
ATOM 2332 C CA . LEU A 1 284 ? -6.888 6.114 35.424 1.00 96.25 284 LEU A CA 1
ATOM 2333 C C . LEU A 1 284 ? -5.742 5.273 34.851 1.00 96.25 284 LEU A C 1
ATOM 2335 O O . LEU A 1 284 ? -5.897 4.717 33.766 1.00 96.25 284 LEU A O 1
ATOM 2339 N N . GLN A 1 285 ? -4.634 5.139 35.584 1.00 97.19 285 GLN A N 1
ATOM 2340 C CA . GLN A 1 285 ? -3.555 4.216 35.226 1.00 97.19 285 GLN A CA 1
ATOM 2341 C C . GLN A 1 285 ? -4.089 2.782 35.096 1.00 97.19 285 GLN A C 1
ATOM 2343 O O . GLN A 1 285 ? -3.881 2.146 34.062 1.00 97.19 285 GLN A O 1
ATOM 2348 N N . ASP A 1 286 ? -4.847 2.321 36.096 1.00 96.00 286 ASP A N 1
ATOM 2349 C CA . ASP A 1 286 ? -5.484 1.000 36.105 1.00 96.00 286 ASP A CA 1
ATOM 2350 C C . ASP A 1 286 ? -6.439 0.810 34.915 1.00 96.00 286 ASP A C 1
ATOM 2352 O O . ASP A 1 286 ? -6.339 -0.164 34.161 1.00 96.00 286 ASP A O 1
ATOM 2356 N N . LYS A 1 287 ? -7.305 1.797 34.666 1.00 96.31 287 LYS A N 1
ATOM 2357 C CA . LYS A 1 287 ? -8.219 1.793 33.517 1.00 96.31 287 LYS A CA 1
ATOM 2358 C C . LYS A 1 287 ? -7.493 1.688 32.177 1.00 96.31 287 LYS A C 1
ATOM 2360 O O . LYS A 1 287 ? -7.948 0.945 31.312 1.00 96.31 287 LYS A O 1
ATOM 2365 N N . ILE A 1 288 ? -6.378 2.402 31.991 1.00 95.88 288 ILE A N 1
ATOM 2366 C CA . ILE A 1 288 ? -5.579 2.340 30.755 1.00 95.88 288 ILE A CA 1
ATOM 2367 C C . ILE A 1 288 ? -4.998 0.937 30.553 1.00 95.88 288 ILE A C 1
ATOM 2369 O O . ILE A 1 288 ? -5.042 0.411 29.440 1.00 95.88 288 ILE A O 1
ATOM 2373 N N . THR A 1 289 ? -4.488 0.306 31.613 1.00 92.62 289 THR A N 1
ATOM 2374 C CA . THR A 1 289 ? -3.904 -1.043 31.522 1.00 92.62 289 THR A CA 1
ATOM 2375 C C . THR A 1 289 ? -4.942 -2.124 31.228 1.00 92.62 289 THR A C 1
ATOM 2377 O O . THR A 1 289 ? -4.637 -3.112 30.561 1.00 92.62 289 THR A O 1
ATOM 2380 N N . HIS A 1 290 ? -6.191 -1.896 31.636 1.00 93.00 290 HIS A N 1
ATOM 2381 C CA . HIS A 1 290 ? -7.312 -2.812 31.426 1.00 93.00 290 HIS A CA 1
ATOM 2382 C C . HIS A 1 290 ? -8.109 -2.561 30.134 1.00 93.00 290 HIS A C 1
ATOM 2384 O O . HIS A 1 290 ? -9.133 -3.209 29.911 1.00 93.00 290 HIS A O 1
ATOM 2390 N N . ILE A 1 291 ? -7.659 -1.665 29.244 1.00 93.00 291 ILE A N 1
ATOM 2391 C CA . ILE A 1 291 ? -8.294 -1.477 27.929 1.00 93.00 291 ILE A CA 1
ATOM 2392 C C . ILE A 1 291 ? -8.287 -2.806 27.164 1.00 93.00 291 ILE A C 1
ATOM 2394 O O . ILE A 1 291 ? -7.231 -3.395 26.945 1.00 93.00 291 ILE A O 1
ATOM 2398 N N . LYS A 1 292 ? -9.453 -3.293 26.728 1.00 85.69 292 LYS A N 1
ATOM 2399 C CA . LYS A 1 292 ? -9.566 -4.615 26.086 1.00 85.69 292 LYS A CA 1
ATOM 2400 C C . LYS A 1 292 ? -8.846 -4.680 24.739 1.00 85.69 292 LYS A C 1
ATOM 2402 O O . LYS A 1 292 ? -8.164 -5.660 24.458 1.00 85.69 292 LYS A O 1
ATOM 2407 N N . SER A 1 293 ? -8.924 -3.621 23.935 1.00 88.06 293 SER A N 1
ATOM 2408 C CA . SER A 1 293 ? -8.369 -3.630 22.580 1.00 88.06 293 SER A CA 1
ATOM 2409 C C . SER A 1 293 ? -6.833 -3.596 22.548 1.00 88.06 293 SER A C 1
ATOM 2411 O O . SER A 1 293 ? -6.205 -2.591 22.888 1.00 88.06 293 SER A O 1
ATOM 2413 N N . ASN A 1 294 ? -6.213 -4.668 22.041 1.00 88.38 294 ASN A N 1
ATOM 2414 C CA . ASN A 1 294 ? -4.768 -4.701 21.776 1.00 88.38 294 ASN A CA 1
ATOM 2415 C C . ASN A 1 294 ? -4.372 -3.672 20.714 1.00 88.38 294 ASN A C 1
ATOM 2417 O O . ASN A 1 294 ? -3.389 -2.943 20.873 1.00 88.38 294 ASN A O 1
ATOM 2421 N N . LEU A 1 295 ? -5.159 -3.589 19.637 1.00 87.75 295 LEU A N 1
ATOM 2422 C CA . LEU A 1 295 ? -4.891 -2.687 18.524 1.00 87.75 295 LEU A CA 1
ATOM 2423 C C . LEU A 1 295 ? -4.935 -1.219 18.952 1.00 87.75 295 LEU A C 1
ATOM 2425 O O . LEU A 1 295 ? -4.142 -0.439 18.430 1.00 87.75 295 LEU A O 1
ATOM 2429 N N . PHE A 1 296 ? -5.771 -0.847 19.929 1.00 92.31 296 PHE A N 1
ATOM 2430 C CA . PHE A 1 296 ? -5.775 0.509 20.482 1.00 92.31 296 PHE A CA 1
ATOM 2431 C C . PHE A 1 296 ? -4.394 0.901 21.009 1.00 92.31 296 PHE A C 1
ATOM 2433 O O . PHE A 1 296 ? -3.836 1.920 20.595 1.00 92.31 296 PHE A O 1
ATOM 2440 N N . LEU A 1 297 ? -3.814 0.062 21.871 1.00 92.75 297 LEU A N 1
ATOM 2441 C CA . LEU A 1 297 ? -2.490 0.312 22.427 1.00 92.75 297 LEU A CA 1
ATOM 2442 C C . LEU A 1 297 ? -1.433 0.270 21.325 1.00 92.75 297 LEU A C 1
ATOM 2444 O O . LEU A 1 297 ? -0.594 1.159 21.253 1.00 92.75 297 LEU A O 1
ATOM 2448 N N . ILE A 1 298 ? -1.483 -0.706 20.416 1.00 89.88 298 ILE A N 1
ATOM 2449 C CA . ILE A 1 298 ? -0.478 -0.879 19.355 1.00 89.88 298 ILE A CA 1
ATOM 2450 C C . ILE A 1 298 ? -0.477 0.288 18.354 1.00 89.88 298 ILE A C 1
ATOM 2452 O O . ILE A 1 298 ? 0.603 0.749 17.970 1.00 89.88 298 ILE A O 1
ATOM 2456 N N . LYS A 1 299 ? -1.649 0.790 17.945 1.00 89.50 299 LYS A N 1
ATOM 2457 C CA . LYS A 1 299 ? -1.791 1.762 16.846 1.00 89.50 299 LYS A CA 1
ATOM 2458 C C . LYS A 1 299 ? -1.618 3.222 17.286 1.00 89.50 299 LYS A C 1
ATOM 2460 O O . LYS A 1 299 ? -1.094 4.009 16.500 1.00 89.50 299 LYS A O 1
ATOM 2465 N N . ASN A 1 300 ? -1.973 3.577 18.522 1.00 91.81 300 ASN A N 1
ATOM 2466 C CA . ASN A 1 300 ? -1.949 4.969 18.999 1.00 91.81 300 ASN A CA 1
ATOM 2467 C C . ASN A 1 300 ? -0.618 5.360 19.657 1.00 91.81 300 ASN A C 1
ATOM 2469 O O . ASN A 1 300 ? 0.088 4.506 20.190 1.00 91.81 300 ASN A O 1
ATOM 2473 N N . SER A 1 301 ? -0.233 6.635 19.613 1.00 92.75 301 SER A N 1
ATOM 2474 C CA . SER A 1 301 ? 0.946 7.116 20.350 1.00 92.75 301 SER A CA 1
ATOM 2475 C C . SER A 1 301 ? 0.709 7.062 21.869 1.00 92.75 301 SER A C 1
ATOM 2477 O O . SER A 1 301 ? -0.425 6.901 22.317 1.00 92.75 301 SER A O 1
ATOM 2479 N N . PHE A 1 302 ? 1.762 7.186 22.684 1.00 95.69 302 PHE A N 1
ATOM 2480 C CA . PHE A 1 302 ? 1.587 7.262 24.143 1.00 95.69 302 PHE A CA 1
ATOM 2481 C C . PHE A 1 302 ? 0.744 8.474 24.558 1.00 95.69 302 PHE A C 1
ATOM 2483 O O . PHE A 1 302 ? -0.127 8.348 25.415 1.00 95.69 302 PHE A O 1
ATOM 2490 N N . GLU A 1 303 ? 0.960 9.612 23.901 1.00 94.75 303 GLU A N 1
ATOM 2491 C CA . GLU A 1 303 ? 0.201 10.846 24.106 1.00 94.75 303 GLU A CA 1
ATOM 2492 C C . GLU A 1 303 ? -1.280 10.650 23.765 1.00 94.75 303 GLU A C 1
ATOM 2494 O O . GLU A 1 303 ? -2.147 10.987 24.571 1.00 94.75 303 GLU A O 1
ATOM 2499 N N . ASP A 1 304 ? -1.577 10.025 22.621 1.00 95.12 304 ASP A N 1
ATOM 2500 C CA . ASP A 1 304 ? -2.952 9.738 22.204 1.00 95.12 304 ASP A CA 1
ATOM 2501 C C . ASP A 1 304 ? -3.642 8.761 23.158 1.00 95.12 304 ASP A C 1
ATOM 2503 O O . ASP A 1 304 ? -4.785 8.998 23.541 1.00 95.12 304 ASP A O 1
ATOM 2507 N N . ILE A 1 305 ? -2.956 7.692 23.584 1.00 97.25 305 ILE A N 1
ATOM 2508 C CA . ILE A 1 305 ? -3.500 6.719 24.547 1.00 97.25 305 ILE A CA 1
ATOM 2509 C C . ILE A 1 305 ? -3.950 7.438 25.821 1.00 97.25 305 ILE A C 1
ATOM 2511 O O . ILE A 1 305 ? -5.084 7.249 26.265 1.00 97.25 305 ILE A O 1
ATOM 2515 N N . ILE A 1 306 ? -3.085 8.287 26.383 1.00 97.12 306 ILE A N 1
ATOM 2516 C CA . ILE A 1 306 ? -3.374 9.032 27.611 1.00 97.12 306 ILE A CA 1
ATOM 2517 C C . ILE A 1 306 ? -4.513 10.029 27.380 1.00 97.12 306 ILE A C 1
ATOM 2519 O O . ILE A 1 306 ? -5.480 10.038 28.141 1.00 97.12 306 ILE A O 1
ATOM 2523 N N . LYS A 1 307 ? -4.444 10.831 26.312 1.00 96.44 307 LYS A N 1
ATOM 2524 C CA . LYS A 1 307 ? -5.455 11.842 25.975 1.00 96.44 307 LYS A CA 1
ATOM 2525 C C . LYS A 1 307 ? -6.840 11.224 25.783 1.00 96.44 307 LYS A C 1
ATOM 2527 O O . LYS A 1 307 ? -7.820 11.711 26.345 1.00 96.44 307 LYS A O 1
ATOM 2532 N N . ILE A 1 308 ? -6.934 10.150 25.002 1.00 97.12 308 ILE A N 1
ATOM 2533 C CA . ILE A 1 308 ? -8.193 9.447 24.724 1.00 97.12 308 ILE A CA 1
ATOM 2534 C C . ILE A 1 308 ? -8.747 8.846 26.016 1.00 97.12 308 ILE A C 1
ATOM 2536 O O . ILE A 1 308 ? -9.929 9.023 26.312 1.00 97.12 308 ILE A O 1
ATOM 2540 N N . ALA A 1 309 ? -7.900 8.203 26.826 1.00 97.06 309 ALA A N 1
ATOM 2541 C CA . ALA A 1 309 ? -8.313 7.645 28.108 1.00 97.06 309 ALA A CA 1
ATOM 2542 C C . ALA A 1 309 ? -8.802 8.725 29.085 1.00 97.06 309 ALA A C 1
ATOM 2544 O O . ALA A 1 309 ? -9.826 8.537 29.733 1.00 97.06 309 ALA A O 1
ATOM 2545 N N . GLN A 1 310 ? -8.137 9.879 29.167 1.00 96.88 310 GLN A N 1
ATOM 2546 C CA . GLN A 1 310 ? -8.593 11.003 29.993 1.00 96.88 310 GLN A CA 1
ATOM 2547 C C . GLN A 1 310 ? -9.967 11.514 29.550 1.00 96.88 310 GLN A C 1
ATOM 2549 O O . GLN A 1 310 ? -10.847 11.731 30.383 1.00 96.88 310 GLN A O 1
ATOM 2554 N N . ILE A 1 311 ? -10.186 11.673 28.242 1.00 96.88 311 ILE A N 1
ATOM 2555 C CA . ILE A 1 311 ? -11.491 12.095 27.724 1.00 96.88 311 ILE A CA 1
ATOM 2556 C C . ILE A 1 311 ? -12.559 11.048 28.060 1.00 96.88 311 ILE A C 1
ATOM 2558 O O . ILE A 1 311 ? -13.603 11.410 28.596 1.00 96.88 311 ILE A O 1
ATOM 2562 N N . ALA A 1 312 ? -12.291 9.765 27.810 1.00 96.44 312 ALA A N 1
ATOM 2563 C CA . ALA A 1 312 ? -13.223 8.679 28.106 1.00 96.44 312 ALA A CA 1
ATOM 2564 C C . ALA A 1 312 ? -13.489 8.516 29.609 1.00 96.44 312 ALA A C 1
ATOM 2566 O O . ALA A 1 312 ? -14.565 8.078 30.009 1.00 96.44 312 ALA A O 1
ATOM 2567 N N . HIS A 1 313 ? -12.540 8.887 30.466 1.00 95.81 313 HIS A N 1
ATOM 2568 C CA . HIS A 1 313 ? -12.754 8.912 31.907 1.00 95.81 313 HIS A CA 1
ATOM 2569 C C . HIS A 1 313 ? -13.738 10.011 32.319 1.00 95.81 313 HIS A C 1
ATOM 2571 O O . HIS A 1 313 ? -14.607 9.761 33.148 1.00 95.81 313 HIS A O 1
ATOM 2577 N N . ASN A 1 314 ? -13.622 11.193 31.711 1.00 95.31 314 ASN A N 1
ATOM 2578 C CA . ASN A 1 314 ? -14.348 12.394 32.125 1.00 95.31 314 ASN A CA 1
ATOM 2579 C C . ASN A 1 314 ? -15.686 12.604 31.401 1.00 95.31 314 ASN A C 1
ATOM 2581 O O . ASN A 1 314 ? -16.517 13.372 31.878 1.00 95.31 314 ASN A O 1
ATOM 2585 N N . GLN A 1 315 ? -15.879 12.004 30.224 1.00 94.12 315 GLN A N 1
ATOM 2586 C CA . GLN A 1 315 ? -17.022 12.278 29.348 1.00 94.12 315 GLN A CA 1
ATOM 2587 C C . GLN A 1 315 ? -17.577 10.981 28.755 1.00 94.12 315 GLN A C 1
ATOM 2589 O O . GLN A 1 315 ? -16.821 10.100 28.343 1.00 94.12 315 GLN A O 1
ATOM 2594 N N . ASP A 1 316 ? -18.904 10.850 28.708 1.00 92.12 316 ASP A N 1
ATOM 2595 C CA . ASP A 1 316 ? -19.589 9.706 28.078 1.00 92.12 316 ASP A CA 1
ATOM 2596 C C . ASP A 1 316 ? -19.723 9.853 26.568 1.00 92.12 316 ASP A C 1
ATOM 2598 O O . ASP A 1 316 ? -19.800 8.858 25.852 1.00 92.12 316 ASP A O 1
ATOM 2602 N N . PHE A 1 317 ? -19.708 11.093 26.087 1.00 93.19 317 PHE A N 1
ATOM 2603 C CA . PHE A 1 317 ? -19.726 11.413 24.675 1.00 93.19 317 PHE A CA 1
ATOM 2604 C C . PHE A 1 317 ? -18.841 12.626 24.391 1.00 93.19 317 PHE A C 1
ATOM 2606 O O . PHE A 1 317 ? -18.978 13.671 25.030 1.00 93.19 317 PHE A O 1
ATOM 2613 N N . LYS A 1 318 ? -17.952 12.503 23.406 1.00 94.38 318 LYS A N 1
ATOM 2614 C CA . LYS A 1 318 ? -17.201 13.622 22.831 1.00 94.38 318 LYS A CA 1
ATOM 2615 C C . LYS A 1 318 ? -16.830 13.294 21.400 1.00 94.38 318 LYS A C 1
ATOM 2617 O O . LYS A 1 318 ? -16.395 12.182 21.129 1.00 94.38 318 LYS A O 1
ATOM 2622 N N . PHE A 1 319 ? -16.886 14.278 20.513 1.00 94.69 319 PHE A N 1
ATOM 2623 C CA . PHE A 1 319 ? -16.246 14.176 19.208 1.00 94.69 319 PHE A CA 1
ATOM 2624 C C . PHE A 1 319 ? -15.360 15.385 18.924 1.00 94.69 319 PHE A C 1
ATOM 2626 O O . PHE A 1 319 ? -15.552 16.461 19.495 1.00 94.69 319 PHE A O 1
ATOM 2633 N N . TRP A 1 320 ? -14.371 15.206 18.057 1.00 94.12 320 TRP A N 1
ATOM 2634 C CA . TRP A 1 320 ? -13.519 16.284 17.567 1.00 94.12 320 TRP A CA 1
ATOM 2635 C C . TRP A 1 320 ? -13.009 15.984 16.160 1.00 94.12 320 TRP A C 1
ATOM 2637 O O . TRP A 1 320 ? -13.057 14.850 15.683 1.00 94.12 320 TRP A O 1
ATOM 2647 N N . LEU A 1 321 ? -12.522 17.033 15.496 1.00 93.44 321 LEU A N 1
ATOM 2648 C CA . LEU A 1 321 ? -11.918 16.947 14.173 1.00 93.44 321 LEU A CA 1
ATOM 2649 C C . LEU A 1 321 ? -10.421 17.258 14.250 1.00 93.44 321 LEU A C 1
ATOM 2651 O O . LEU A 1 321 ? -10.027 18.293 14.802 1.00 93.44 321 LEU A O 1
ATOM 2655 N N . ASN A 1 322 ? -9.605 16.403 13.641 1.00 90.06 322 ASN A N 1
ATOM 2656 C CA . ASN A 1 322 ? -8.197 16.656 13.352 1.00 90.06 322 ASN A CA 1
ATOM 2657 C C . ASN A 1 322 ? -8.028 16.905 11.841 1.00 90.06 322 ASN A C 1
ATOM 2659 O O . ASN A 1 322 ? -8.710 16.290 11.025 1.00 90.06 322 ASN A O 1
ATOM 2663 N N . THR A 1 323 ? -7.170 17.858 11.487 1.00 87.19 323 THR A N 1
ATOM 2664 C CA . THR A 1 323 ? -6.912 18.313 10.114 1.00 87.19 323 THR A CA 1
ATOM 2665 C C . THR A 1 323 ? -5.415 18.532 9.852 1.00 87.19 323 THR A C 1
ATOM 2667 O O . THR A 1 323 ? -5.069 19.255 8.928 1.00 87.19 323 THR A O 1
ATOM 2670 N N . GLU A 1 324 ? -4.517 17.959 10.668 1.00 81.38 324 GLU A N 1
ATOM 2671 C CA . GLU A 1 324 ? -3.056 18.112 10.512 1.00 81.38 324 GLU A CA 1
ATOM 2672 C C . GLU A 1 324 ? -2.522 17.543 9.190 1.00 81.38 324 GLU A C 1
ATOM 2674 O O . GLU A 1 324 ? -1.571 18.075 8.628 1.00 81.38 324 GLU A O 1
ATOM 2679 N N . SER A 1 325 ? -3.123 16.459 8.694 1.00 80.81 325 SER A N 1
ATOM 2680 C CA . SER A 1 325 ? -2.780 15.855 7.399 1.00 80.81 325 SER A CA 1
ATOM 2681 C C . SER A 1 325 ? -4.027 15.759 6.533 1.00 80.81 325 SER A C 1
ATOM 2683 O O . SER A 1 325 ? -4.251 16.608 5.678 1.00 80.81 325 SER A O 1
ATOM 2685 N N . ASN A 1 326 ? -4.885 14.788 6.831 1.00 89.19 326 ASN A N 1
ATOM 2686 C CA . ASN A 1 326 ? -6.216 14.686 6.249 1.00 89.19 326 ASN A CA 1
ATOM 2687 C C . ASN A 1 326 ? -7.280 14.887 7.336 1.00 89.19 326 ASN A C 1
ATOM 2689 O O . ASN A 1 326 ? -6.982 14.836 8.534 1.00 89.19 326 ASN A O 1
ATOM 2693 N N . LEU A 1 327 ? -8.529 15.097 6.922 1.00 92.50 327 LEU A N 1
ATOM 2694 C CA . LEU A 1 327 ? -9.668 15.171 7.827 1.00 92.50 327 LEU A CA 1
ATOM 2695 C C . LEU A 1 327 ? -9.829 13.851 8.592 1.00 92.50 327 LEU A C 1
ATOM 2697 O O . LEU A 1 327 ? -9.995 12.781 8.010 1.00 92.50 327 LEU A O 1
ATOM 2701 N N . SER A 1 328 ? -9.837 13.949 9.914 1.00 94.00 328 SER A N 1
ATOM 2702 C CA . SER A 1 328 ? -10.097 12.851 10.834 1.00 94.00 328 SER A CA 1
ATOM 2703 C C . SER A 1 328 ? -11.207 13.255 11.793 1.00 94.00 328 SER A C 1
ATOM 2705 O O . SER A 1 328 ? -11.077 14.257 12.494 1.00 94.00 328 SER A O 1
ATOM 2707 N N . LEU A 1 329 ? -12.276 12.467 11.849 1.00 94.25 329 LEU A N 1
ATOM 2708 C CA . LEU A 1 329 ? -13.298 12.547 12.886 1.00 94.25 329 LEU A CA 1
ATOM 2709 C C . LEU A 1 329 ? -13.000 11.499 13.952 1.00 94.25 329 LEU A C 1
ATOM 2711 O O . LEU A 1 329 ? -12.914 10.308 13.664 1.00 94.25 329 LEU A O 1
ATOM 2715 N N . GLU A 1 330 ? -12.899 11.949 15.190 1.00 95.75 330 GLU A N 1
ATOM 2716 C CA . GLU A 1 330 ? -12.660 11.103 16.349 1.00 95.75 330 GLU A CA 1
ATOM 2717 C C . GLU A 1 330 ? -13.827 11.229 17.319 1.00 95.75 330 GLU A C 1
ATOM 2719 O O . GLU A 1 330 ? -14.313 12.335 17.562 1.00 95.75 330 GLU A O 1
ATOM 2724 N N . ILE A 1 331 ? -14.301 10.100 17.843 1.00 95.38 331 ILE A N 1
ATOM 2725 C CA . ILE A 1 331 ? -15.474 10.028 18.714 1.00 95.38 331 ILE A CA 1
ATOM 2726 C C . ILE A 1 331 ? -15.169 9.103 19.886 1.00 95.38 331 ILE A C 1
ATOM 2728 O O . ILE A 1 331 ? -14.654 8.006 19.706 1.00 95.38 331 ILE A O 1
ATOM 2732 N N . ILE A 1 332 ? -15.532 9.534 21.086 1.00 96.44 332 ILE A N 1
ATOM 2733 C CA . ILE A 1 332 ? -15.700 8.680 22.256 1.00 96.44 332 ILE A CA 1
ATOM 2734 C C . ILE A 1 332 ? -17.187 8.646 22.564 1.00 96.44 332 ILE A C 1
ATOM 2736 O O . ILE A 1 332 ? -17.821 9.699 22.646 1.00 96.44 332 ILE A O 1
ATOM 2740 N N . CYS A 1 333 ? -17.740 7.450 22.707 1.00 94.56 333 CYS A N 1
ATOM 2741 C CA . CYS A 1 333 ? -19.153 7.247 22.993 1.00 94.56 333 CYS A CA 1
ATOM 2742 C C . CYS A 1 333 ? -19.393 5.911 23.708 1.00 94.56 333 CYS A C 1
ATOM 2744 O O . CYS A 1 333 ? -18.482 5.094 23.843 1.00 94.56 333 CYS A O 1
ATOM 2746 N N . GLN A 1 334 ? -20.624 5.693 24.166 1.00 92.00 334 GLN A N 1
ATOM 2747 C CA . GLN A 1 334 ? -21.102 4.381 24.609 1.00 92.00 334 GLN A CA 1
ATOM 2748 C C . GLN A 1 334 ? -21.290 3.433 23.412 1.00 92.00 334 GLN A C 1
ATOM 2750 O O . GLN A 1 334 ? -21.531 3.886 22.289 1.00 92.00 334 GLN A O 1
ATOM 2755 N N . LYS A 1 335 ? -21.183 2.116 23.643 1.00 85.44 335 LYS A N 1
ATOM 2756 C CA . LYS A 1 335 ? -21.282 1.081 22.590 1.00 85.44 335 LYS A CA 1
ATOM 2757 C C . LYS A 1 335 ? -22.560 1.142 21.741 1.00 85.44 335 LYS A C 1
ATOM 2759 O O . LYS A 1 335 ? -22.518 0.822 20.558 1.00 85.44 335 LYS A O 1
ATOM 2764 N N . ASP A 1 336 ? -23.679 1.571 22.313 1.00 82.50 336 ASP A N 1
ATOM 2765 C CA . ASP A 1 336 ? -24.992 1.641 21.658 1.00 82.50 336 ASP A CA 1
ATOM 2766 C C . ASP A 1 336 ? -25.202 2.906 20.801 1.00 82.50 336 ASP A C 1
ATOM 2768 O O . ASP A 1 336 ? -26.255 3.092 20.176 1.00 82.50 336 ASP A O 1
ATOM 2772 N N . PHE A 1 337 ? -24.195 3.780 20.732 1.00 87.06 337 PHE A N 1
ATOM 2773 C CA . PHE A 1 337 ? -24.280 5.040 20.011 1.00 87.06 337 PHE A CA 1
ATOM 2774 C C . PHE A 1 337 ? -24.551 4.852 18.509 1.00 87.06 337 PHE A C 1
ATOM 2776 O O . PHE A 1 337 ? -23.926 4.048 17.813 1.00 87.06 337 PHE A O 1
ATOM 2783 N N . LYS A 1 338 ? -25.474 5.658 17.970 1.00 85.56 338 LYS A N 1
ATOM 2784 C CA . LYS A 1 338 ? -25.945 5.567 16.578 1.00 85.56 338 LYS A CA 1
ATOM 2785 C C . LYS A 1 338 ? -25.005 6.256 15.587 1.00 85.56 338 LYS A C 1
ATOM 2787 O O . LYS A 1 338 ? -25.310 7.322 15.045 1.00 85.56 338 LYS A O 1
ATOM 2792 N N . ILE A 1 339 ? -23.843 5.646 15.365 1.00 87.81 339 ILE A N 1
ATOM 2793 C CA . ILE A 1 339 ? -22.768 6.198 14.533 1.00 87.81 339 ILE A CA 1
ATOM 2794 C C . ILE A 1 339 ? -23.153 6.403 13.064 1.00 87.81 339 ILE A C 1
ATOM 2796 O O . ILE A 1 339 ? -22.617 7.282 12.386 1.00 87.81 339 ILE A O 1
ATOM 2800 N N . GLU A 1 340 ? -24.119 5.635 12.563 1.00 86.38 340 GLU A N 1
ATOM 2801 C CA . GLU A 1 340 ? -24.567 5.703 11.178 1.00 86.38 340 GLU A CA 1
ATOM 2802 C C . GLU A 1 340 ? -25.098 7.093 10.784 1.00 86.38 340 GLU A C 1
ATOM 2804 O O . GLU A 1 340 ? -25.014 7.474 9.617 1.00 86.38 340 GLU A O 1
ATOM 2809 N N . TYR A 1 341 ? -25.556 7.902 11.746 1.00 82.50 341 TYR A N 1
ATOM 2810 C CA . TYR A 1 341 ? -25.967 9.283 11.487 1.00 82.50 341 TYR A CA 1
ATOM 2811 C C . TYR A 1 341 ? -24.795 10.225 11.194 1.00 82.50 341 TYR A C 1
ATOM 2813 O O . TYR A 1 341 ? -24.929 11.092 10.329 1.00 82.50 341 TYR A O 1
ATOM 2821 N N . PHE A 1 342 ? -23.645 10.040 11.852 1.00 86.38 342 PHE A N 1
ATOM 2822 C CA . PHE A 1 342 ? -22.425 10.793 11.532 1.00 86.38 342 PHE A CA 1
ATOM 2823 C C . PHE A 1 342 ? -21.933 10.431 10.135 1.00 86.38 342 PHE A C 1
ATOM 2825 O O . PHE A 1 342 ? -21.633 11.309 9.333 1.00 86.38 342 PHE A O 1
ATOM 2832 N N . LEU A 1 343 ? -21.926 9.137 9.817 1.00 88.06 343 LEU A N 1
ATOM 2833 C CA . LEU A 1 343 ? -21.494 8.646 8.509 1.00 88.06 343 LEU A CA 1
ATOM 2834 C C . LEU A 1 343 ? -22.415 9.114 7.381 1.00 88.06 343 LEU A C 1
ATOM 2836 O O . LEU A 1 343 ? -21.948 9.421 6.290 1.00 88.06 343 LEU A O 1
ATOM 2840 N N . TYR A 1 344 ? -23.719 9.225 7.640 1.00 84.50 344 TYR A N 1
ATOM 2841 C CA . TYR A 1 344 ? -24.651 9.806 6.679 1.00 84.50 344 TYR A CA 1
ATOM 2842 C C . TYR A 1 344 ? -24.396 11.307 6.470 1.00 84.50 344 TYR A C 1
ATOM 2844 O O . TYR A 1 344 ? -24.357 11.778 5.332 1.00 84.50 344 TYR A O 1
ATOM 2852 N N . ALA A 1 345 ? -24.193 12.056 7.560 1.00 84.75 345 ALA A N 1
ATOM 2853 C CA . ALA A 1 345 ? -23.891 13.487 7.524 1.00 84.75 345 ALA A CA 1
ATOM 2854 C C . ALA A 1 345 ? -22.571 13.804 6.799 1.00 84.75 345 ALA A C 1
ATOM 2856 O O . ALA A 1 345 ? -22.430 14.886 6.237 1.00 84.75 345 ALA A O 1
ATOM 2857 N N . LEU A 1 346 ? -21.637 12.851 6.784 1.00 88.25 346 LEU A N 1
ATOM 2858 C CA . LEU A 1 346 ? -20.336 12.952 6.124 1.00 88.25 346 LEU A CA 1
ATOM 2859 C C . LEU A 1 346 ? -20.268 12.184 4.797 1.00 88.25 346 LEU A C 1
ATOM 2861 O O . LEU A 1 346 ? -19.180 11.937 4.293 1.00 88.25 346 LEU A O 1
ATOM 2865 N N . SER A 1 347 ? -21.414 11.824 4.211 1.00 85.88 347 SER A N 1
ATOM 2866 C CA . SER A 1 347 ? -21.467 11.005 2.990 1.00 85.88 347 SER A CA 1
ATOM 2867 C C . SER A 1 347 ? -20.880 11.663 1.735 1.00 85.88 347 SER A C 1
ATOM 2869 O O . SER A 1 347 ? -20.650 10.963 0.755 1.00 85.88 347 SER A O 1
ATOM 2871 N N . GLU A 1 348 ? -20.638 12.977 1.755 1.00 84.94 348 GLU A N 1
ATOM 2872 C CA . GLU A 1 348 ? -19.953 13.708 0.677 1.00 84.94 348 GLU A CA 1
ATOM 2873 C C . GLU A 1 348 ? -18.420 13.638 0.782 1.00 84.94 348 GLU A C 1
ATOM 2875 O O . GLU A 1 348 ? -17.721 13.997 -0.163 1.00 84.94 348 GLU A O 1
ATOM 2880 N N . PHE A 1 349 ? -17.884 13.194 1.924 1.00 89.00 349 PHE A N 1
ATOM 2881 C CA . PHE A 1 349 ? -16.448 13.043 2.129 1.00 89.00 349 PHE A CA 1
ATOM 2882 C C . PHE A 1 349 ? -15.989 11.631 1.753 1.00 89.00 349 PHE A C 1
ATOM 2884 O O . PHE A 1 349 ? -16.665 10.636 2.020 1.00 89.00 349 PHE A O 1
ATOM 2891 N N . ASN A 1 350 ? -14.781 11.542 1.199 1.00 89.00 350 ASN A N 1
ATOM 2892 C CA . ASN A 1 350 ? -14.160 10.288 0.795 1.00 89.00 350 ASN A CA 1
ATOM 2893 C C . ASN A 1 350 ? -13.573 9.598 2.025 1.00 89.00 350 ASN A C 1
ATOM 2895 O O . ASN A 1 350 ? -12.428 9.844 2.404 1.00 89.00 350 ASN A O 1
ATOM 2899 N N . LEU A 1 351 ? -14.371 8.765 2.686 1.00 91.38 351 LEU A N 1
ATOM 2900 C CA . LEU A 1 351 ? -13.907 7.942 3.799 1.00 91.38 351 LEU A CA 1
ATOM 2901 C C . LEU A 1 351 ? -12.884 6.918 3.289 1.00 91.38 351 LEU A C 1
ATOM 2903 O O . LEU A 1 351 ? -13.167 6.215 2.325 1.00 91.38 351 LEU A O 1
ATOM 2907 N N . ILE A 1 352 ? -11.730 6.806 3.952 1.00 91.31 352 ILE A N 1
ATOM 2908 C CA . ILE A 1 352 ? -10.649 5.880 3.560 1.00 91.31 352 ILE A CA 1
ATOM 2909 C C . ILE A 1 352 ? -10.342 4.835 4.632 1.00 91.31 352 ILE A C 1
ATOM 2911 O O . ILE A 1 352 ? -9.954 3.706 4.320 1.00 91.31 352 ILE A O 1
ATOM 2915 N N . PHE A 1 353 ? -10.534 5.175 5.907 1.00 92.00 353 PHE A N 1
ATOM 2916 C CA . PHE A 1 353 ? -10.217 4.266 7.000 1.00 92.00 353 PHE A CA 1
ATOM 2917 C C . PHE A 1 353 ? -11.110 4.489 8.213 1.00 92.00 353 PHE A C 1
ATOM 2919 O O . PHE A 1 353 ? -11.453 5.620 8.556 1.00 92.00 353 PHE A O 1
ATOM 2926 N N . MET A 1 354 ? -11.464 3.396 8.885 1.00 93.56 354 MET A N 1
ATOM 2927 C CA . MET A 1 354 ? -12.163 3.423 10.162 1.00 93.56 354 MET A CA 1
ATOM 2928 C C . MET A 1 354 ? -11.453 2.550 11.187 1.00 93.56 354 MET A C 1
ATOM 2930 O O . MET A 1 354 ? -10.957 1.468 10.867 1.00 93.56 354 MET A O 1
ATOM 2934 N N . SER A 1 355 ? -11.449 2.992 12.438 1.00 93.06 355 SER A N 1
ATOM 2935 C CA . SER A 1 355 ? -10.996 2.209 13.583 1.00 93.06 355 SER A CA 1
ATOM 2936 C C . SER A 1 355 ? -11.994 2.275 14.722 1.00 93.06 355 SER A C 1
ATOM 2938 O O . SER A 1 355 ? -12.552 3.334 14.997 1.00 93.06 355 SER A O 1
ATOM 2940 N N . PHE A 1 356 ? -12.167 1.141 15.385 1.00 93.25 356 PHE A N 1
ATOM 2941 C CA . PHE A 1 356 ? -13.110 0.916 16.464 1.00 93.25 356 PHE A CA 1
ATOM 2942 C C . PHE A 1 356 ? -12.354 0.225 17.596 1.00 93.25 356 PHE A C 1
ATOM 2944 O O . PHE A 1 356 ? -11.751 -0.832 17.404 1.00 93.25 356 PHE A O 1
ATOM 2951 N N . TYR A 1 357 ? -12.344 0.849 18.767 1.00 93.06 357 TYR A N 1
ATOM 2952 C CA . TYR A 1 357 ? -11.569 0.381 19.905 1.00 93.06 357 TYR A CA 1
ATOM 2953 C C . TYR A 1 357 ? -12.430 0.350 21.159 1.00 93.06 357 TYR A C 1
ATOM 2955 O O . TYR A 1 357 ? -12.870 1.396 21.635 1.00 93.06 357 TYR A O 1
ATOM 2963 N N . GLU A 1 358 ? -12.633 -0.839 21.724 1.00 92.31 358 GLU A N 1
ATOM 2964 C CA . GLU A 1 358 ? -13.220 -0.965 23.056 1.00 92.31 358 GLU A CA 1
ATOM 2965 C C . GLU A 1 358 ? -12.269 -0.415 24.120 1.00 92.31 358 GLU A C 1
ATOM 2967 O O . GLU A 1 358 ? -11.105 -0.824 24.201 1.00 92.31 358 GLU A O 1
ATOM 2972 N N . LEU A 1 359 ? -12.786 0.498 24.940 1.00 93.94 359 LEU A N 1
ATOM 2973 C CA . LEU A 1 359 ? -12.115 1.069 26.101 1.00 93.94 359 LEU A CA 1
ATOM 2974 C C . LEU A 1 359 ? -12.676 0.439 27.392 1.00 93.94 359 LEU A C 1
ATOM 2976 O O . LEU A 1 359 ? -13.201 -0.674 27.393 1.00 93.94 359 LEU A O 1
ATOM 2980 N N . PHE A 1 360 ? -12.527 1.136 28.516 1.00 93.69 360 PHE A N 1
ATOM 2981 C CA . PHE A 1 360 ? -13.136 0.790 29.800 1.00 93.69 360 PHE A CA 1
ATOM 2982 C C . PHE A 1 360 ? -14.557 1.373 29.928 1.00 93.69 360 PHE A C 1
ATOM 2984 O O . PHE A 1 360 ? -14.924 2.299 29.204 1.00 93.69 360 PHE A O 1
ATOM 2991 N N . ASN A 1 361 ? -15.333 0.878 30.900 1.00 91.19 361 ASN A N 1
ATOM 2992 C CA . ASN A 1 361 ? -16.691 1.350 31.223 1.00 91.19 361 ASN A CA 1
ATOM 2993 C C . ASN A 1 361 ? -17.670 1.318 30.029 1.00 91.19 361 ASN A C 1
ATOM 2995 O O . ASN A 1 361 ? -18.426 2.267 29.845 1.00 91.19 361 ASN A O 1
ATOM 2999 N N . ASP A 1 362 ? -17.596 0.273 29.197 1.00 90.00 362 ASP A N 1
ATOM 3000 C CA . ASP A 1 362 ? -18.419 0.085 27.986 1.00 90.00 362 ASP A CA 1
ATOM 3001 C C . ASP A 1 362 ? -18.371 1.243 26.975 1.00 90.00 362 ASP A C 1
ATOM 3003 O O . ASP A 1 362 ? -19.216 1.368 26.086 1.00 90.00 362 ASP A O 1
ATOM 3007 N N . LYS A 1 363 ? -17.308 2.050 27.050 1.00 93.88 363 LYS A N 1
ATOM 3008 C CA . LYS A 1 363 ? -17.016 3.091 26.071 1.00 93.88 363 LYS A CA 1
ATOM 3009 C C . LYS A 1 363 ? -16.227 2.530 24.903 1.00 93.88 363 LYS A C 1
ATOM 3011 O O . LYS A 1 363 ? -15.411 1.617 25.041 1.00 93.88 363 LYS A O 1
ATOM 3016 N N . ILE A 1 364 ? -16.427 3.152 23.755 1.00 94.06 364 ILE A N 1
ATOM 3017 C CA . ILE A 1 364 ? -15.681 2.906 22.530 1.00 94.06 364 ILE A CA 1
ATOM 3018 C C . ILE A 1 364 ? -15.038 4.202 22.053 1.00 94.06 364 ILE A C 1
ATOM 3020 O O . ILE A 1 364 ? -15.592 5.291 22.208 1.00 94.06 364 ILE A O 1
ATOM 3024 N N . TYR A 1 365 ? -13.854 4.069 21.465 1.00 95.94 365 TYR A N 1
ATOM 3025 C CA . TYR A 1 365 ? -13.199 5.123 20.707 1.00 95.94 365 TYR A CA 1
ATOM 3026 C C . TYR A 1 365 ? -13.227 4.770 19.224 1.00 95.94 365 TYR A C 1
ATOM 3028 O O . TYR A 1 365 ? -12.800 3.689 18.812 1.00 95.94 365 TYR A O 1
ATOM 3036 N N . LEU A 1 366 ? -13.750 5.699 18.434 1.00 95.06 366 LEU A N 1
ATOM 3037 C CA . LEU A 1 366 ? -13.937 5.582 17.001 1.00 95.06 366 LEU A CA 1
ATOM 3038 C C . LEU A 1 366 ? -13.095 6.630 16.295 1.00 95.06 366 LEU A C 1
ATOM 3040 O O . LEU A 1 366 ? -13.086 7.798 16.686 1.00 95.06 366 LEU A O 1
ATOM 3044 N N . LYS A 1 367 ? -12.443 6.224 15.213 1.00 94.81 367 LYS A N 1
ATOM 3045 C CA . LYS A 1 367 ? -11.698 7.127 14.345 1.00 94.81 367 LYS A CA 1
ATOM 3046 C C . LYS A 1 367 ? -12.081 6.890 12.896 1.00 94.81 367 LYS A C 1
ATOM 3048 O O . LYS A 1 367 ? -11.980 5.764 12.421 1.00 94.81 367 LYS A O 1
ATOM 3053 N N . PHE A 1 368 ? -12.470 7.952 12.205 1.00 94.12 368 PHE A N 1
ATOM 3054 C CA . PHE A 1 368 ? -12.800 7.974 10.784 1.00 94.12 368 PHE A CA 1
ATOM 3055 C C . PHE A 1 368 ? -11.822 8.906 10.088 1.00 94.12 368 PHE A C 1
ATOM 3057 O O . PHE A 1 368 ? -11.808 10.101 10.369 1.00 94.12 368 PHE A O 1
ATOM 3064 N N . GLU A 1 369 ? -11.005 8.368 9.195 1.00 93.25 369 GLU A N 1
ATOM 3065 C CA . GLU A 1 369 ? -10.068 9.145 8.392 1.00 93.25 369 GLU A CA 1
ATOM 3066 C C . GLU A 1 369 ? -10.615 9.247 6.970 1.00 93.25 369 GLU A C 1
ATOM 3068 O O . GLU A 1 369 ? -11.040 8.253 6.373 1.00 93.25 369 GLU A O 1
ATOM 3073 N N . TYR A 1 370 ? -10.612 10.467 6.450 1.00 92.25 370 TYR A N 1
ATOM 3074 C CA . TYR A 1 370 ? -11.070 10.818 5.115 1.00 92.25 370 TYR A CA 1
ATOM 3075 C C . TYR A 1 370 ? -9.869 11.242 4.272 1.00 92.25 370 TYR A C 1
ATOM 3077 O O . TYR A 1 370 ? -8.857 11.690 4.804 1.00 92.25 370 TYR A O 1
ATOM 3085 N N . GLU A 1 371 ? -9.964 11.113 2.954 1.00 89.56 371 GLU A N 1
ATOM 3086 C CA . GLU A 1 371 ? -8.932 11.597 2.029 1.00 89.56 371 GLU A CA 1
ATOM 3087 C C . GLU A 1 371 ? -8.905 13.130 1.946 1.00 89.56 371 GLU A C 1
ATOM 3089 O O . GLU A 1 371 ? -7.885 13.733 1.623 1.00 89.56 371 GLU A O 1
ATOM 3094 N N . ASN A 1 372 ? -10.028 13.774 2.263 1.00 90.88 372 ASN A N 1
ATOM 3095 C CA . ASN A 1 372 ? -10.203 15.210 2.116 1.00 90.88 372 ASN A CA 1
ATOM 3096 C C . ASN A 1 372 ? -9.274 16.011 3.038 1.00 90.88 372 ASN A C 1
ATOM 3098 O O . ASN A 1 372 ? -9.195 15.764 4.243 1.00 90.88 372 ASN A O 1
ATOM 3102 N N . ILE A 1 373 ? -8.666 17.057 2.483 1.00 88.50 373 ILE A N 1
ATOM 3103 C CA . ILE A 1 373 ? -7.959 18.099 3.233 1.00 88.50 373 ILE A CA 1
ATOM 3104 C C . ILE A 1 373 ? -8.893 19.305 3.332 1.00 88.50 373 ILE A C 1
ATOM 3106 O O . ILE A 1 373 ? -9.411 19.781 2.321 1.00 88.50 373 ILE A O 1
ATOM 3110 N N . ILE A 1 374 ? -9.137 19.796 4.548 1.00 89.56 374 ILE A N 1
ATOM 3111 C CA . ILE A 1 374 ? -10.034 20.931 4.790 1.00 89.56 374 ILE A CA 1
ATOM 3112 C C . ILE A 1 374 ? -9.332 22.028 5.590 1.00 89.56 374 ILE A C 1
ATOM 3114 O O . ILE A 1 374 ? -8.471 21.752 6.422 1.00 89.56 374 ILE A O 1
ATOM 3118 N N . ASN A 1 375 ? -9.724 23.280 5.355 1.00 90.00 375 ASN A N 1
ATOM 3119 C CA . ASN A 1 375 ? -9.236 24.427 6.117 1.00 90.00 375 ASN A CA 1
ATOM 3120 C C . ASN A 1 375 ? -10.039 24.633 7.418 1.00 90.00 375 ASN A C 1
ATOM 3122 O O . ASN A 1 375 ? -11.054 23.975 7.667 1.00 90.00 375 ASN A O 1
ATOM 3126 N N . GLN A 1 376 ? -9.596 25.589 8.237 1.00 89.81 376 GLN A N 1
ATOM 3127 C CA . GLN A 1 376 ? -10.212 25.892 9.529 1.00 89.81 376 GLN A CA 1
ATOM 3128 C C . GLN A 1 376 ? -11.682 26.342 9.410 1.00 89.81 376 GLN A C 1
ATOM 3130 O O . GLN A 1 376 ? -12.530 25.886 10.172 1.00 89.81 376 GLN A O 1
ATOM 3135 N N . THR A 1 377 ? -12.026 27.157 8.410 1.00 90.81 377 THR A N 1
ATOM 3136 C CA . THR A 1 377 ? -13.411 27.607 8.184 1.00 90.81 377 THR A CA 1
ATOM 3137 C C . THR A 1 377 ? -14.346 26.447 7.825 1.00 90.81 377 THR A C 1
ATOM 3139 O O . THR A 1 377 ? -15.476 26.372 8.307 1.00 90.81 377 THR A O 1
ATOM 3142 N N . HIS A 1 378 ? -13.895 25.514 6.984 1.00 90.38 378 HIS A N 1
ATOM 3143 C CA . HIS A 1 378 ? -14.646 24.303 6.652 1.00 90.38 378 HIS A CA 1
ATOM 3144 C C . HIS A 1 378 ? -14.802 23.390 7.870 1.00 90.38 378 HIS A C 1
ATOM 3146 O O . HIS A 1 378 ? -15.882 22.843 8.085 1.00 90.38 378 HIS A O 1
ATOM 3152 N N . LYS A 1 379 ? -13.757 23.273 8.696 1.00 92.25 379 LYS A N 1
ATOM 3153 C CA . LYS A 1 379 ? -13.791 22.515 9.951 1.00 92.25 379 LYS A CA 1
ATOM 3154 C C . LYS A 1 379 ? -14.862 23.049 10.905 1.00 92.25 379 LYS A C 1
ATOM 3156 O O . LYS A 1 379 ? -15.633 22.261 11.441 1.00 92.25 379 LYS A O 1
ATOM 3161 N N . GLU A 1 380 ? -14.950 24.365 11.086 1.00 92.19 380 GLU A N 1
ATOM 3162 C CA . GLU A 1 380 ? -15.960 24.998 11.947 1.00 92.19 380 GLU A CA 1
ATOM 3163 C C . GLU A 1 380 ? -17.384 24.738 11.449 1.00 92.19 380 GLU A C 1
ATOM 3165 O O . GLU A 1 380 ? -18.228 24.277 12.217 1.00 92.19 380 GLU A O 1
ATOM 3170 N N . LYS A 1 381 ? -17.631 24.915 10.143 1.00 91.31 381 LYS A N 1
ATOM 3171 C CA . LYS A 1 381 ? -18.921 24.571 9.520 1.00 91.31 381 LYS A CA 1
ATOM 3172 C C . LYS A 1 381 ? -19.288 23.103 9.737 1.00 91.31 381 LYS A C 1
ATOM 3174 O O . LYS A 1 381 ? -20.443 22.792 10.030 1.00 91.31 381 LYS A O 1
ATOM 3179 N N . LEU A 1 382 ? -18.311 22.204 9.620 1.00 91.25 382 LEU A N 1
ATOM 3180 C CA . LEU A 1 382 ? -18.519 20.773 9.816 1.00 91.25 382 LEU A CA 1
ATOM 3181 C C . LEU A 1 382 ? -18.861 20.439 11.271 1.00 91.25 382 LEU A C 1
ATOM 3183 O O . LEU A 1 382 ? -19.771 19.652 11.517 1.00 91.25 382 LEU A O 1
ATOM 3187 N N . LEU A 1 383 ? -18.192 21.070 12.241 1.00 91.94 383 LEU A N 1
ATOM 3188 C CA . LEU A 1 383 ? -18.529 20.928 13.660 1.00 91.94 383 LEU A CA 1
ATOM 3189 C C . LEU A 1 383 ? -19.959 21.389 13.944 1.00 91.94 383 LEU A C 1
ATOM 3191 O O . LEU A 1 383 ? -20.686 20.698 14.658 1.00 91.94 383 LEU A O 1
ATOM 3195 N N . THR A 1 384 ? -20.388 22.521 13.378 1.00 89.75 384 THR A N 1
ATOM 3196 C CA . THR A 1 384 ? -21.775 22.987 13.506 1.00 89.75 384 THR A CA 1
ATOM 3197 C C . THR A 1 384 ? -22.744 21.959 12.928 1.00 89.75 384 THR A C 1
ATOM 3199 O O . THR A 1 384 ? -23.678 21.556 13.616 1.00 89.75 384 THR A O 1
ATOM 3202 N N . LEU A 1 385 ? -22.483 21.463 11.713 1.00 88.00 385 LEU A N 1
ATOM 3203 C CA . LEU A 1 385 ? -23.312 20.456 11.049 1.00 88.00 385 LEU A CA 1
ATOM 3204 C C . LEU A 1 385 ? -23.436 19.172 11.880 1.00 88.00 385 LEU A C 1
ATOM 3206 O O . LEU A 1 385 ? -24.542 18.660 12.059 1.00 88.00 385 LEU A O 1
ATOM 3210 N N . LEU A 1 386 ? -22.329 18.649 12.408 1.00 88.94 386 LEU A N 1
ATOM 3211 C CA . LEU A 1 386 ? -22.330 17.433 13.224 1.00 88.94 386 LEU A CA 1
ATOM 3212 C C . LEU A 1 386 ? -23.098 17.633 14.539 1.00 88.94 386 LEU A C 1
ATOM 3214 O O . LEU A 1 386 ? -23.922 16.791 14.895 1.00 88.94 386 LEU A O 1
ATOM 3218 N N . ASN A 1 387 ? -22.917 18.780 15.203 1.00 86.69 387 ASN A N 1
ATOM 3219 C CA . ASN A 1 387 ? -23.685 19.131 16.400 1.00 86.69 387 ASN A CA 1
ATOM 3220 C C . ASN A 1 387 ? -25.189 19.253 16.115 1.00 86.69 387 ASN A C 1
ATOM 3222 O O . ASN A 1 387 ? -26.006 18.765 16.890 1.00 86.69 387 ASN A O 1
ATOM 3226 N N . THR A 1 388 ? -25.585 19.843 14.984 1.00 81.38 388 THR A N 1
ATOM 3227 C CA . THR A 1 388 ? -27.002 19.905 14.595 1.00 81.38 388 THR A CA 1
ATOM 3228 C C . THR A 1 388 ? -27.581 18.512 14.337 1.00 81.38 388 THR A C 1
ATOM 3230 O O . THR A 1 388 ? -28.714 18.240 14.730 1.00 81.38 388 THR A O 1
ATOM 3233 N N . ASN A 1 389 ? -26.822 17.603 13.714 1.00 76.88 389 ASN A N 1
ATOM 3234 C CA . ASN A 1 389 ? -27.301 16.244 13.434 1.00 76.88 389 ASN A CA 1
ATOM 3235 C C . ASN A 1 389 ? -27.500 15.400 14.706 1.00 76.88 389 ASN A C 1
ATOM 3237 O O . ASN A 1 389 ? -28.418 14.580 14.721 1.00 76.88 389 ASN A O 1
ATOM 3241 N N . LEU A 1 390 ? -26.728 15.628 15.777 1.00 74.94 390 LEU A N 1
ATOM 3242 C CA . LEU A 1 390 ? -26.962 14.991 17.085 1.00 74.94 390 LEU A CA 1
ATOM 3243 C C . LEU A 1 390 ? -28.375 15.273 17.622 1.00 74.94 390 LEU A C 1
ATOM 3245 O O . LEU A 1 390 ? -29.034 14.371 18.139 1.00 74.94 390 LEU A O 1
ATOM 3249 N N . ASN A 1 391 ? -28.870 16.497 17.423 1.00 66.62 391 ASN A N 1
ATOM 3250 C CA . ASN A 1 391 ? -30.195 16.924 17.883 1.00 66.62 391 ASN A CA 1
ATOM 3251 C C . ASN A 1 391 ? -31.343 16.411 16.992 1.00 66.62 391 ASN A C 1
ATOM 3253 O O . ASN A 1 391 ? -32.495 16.384 17.415 1.00 66.62 391 ASN A O 1
ATOM 3257 N N . LEU A 1 392 ? -31.049 15.988 15.757 1.00 59.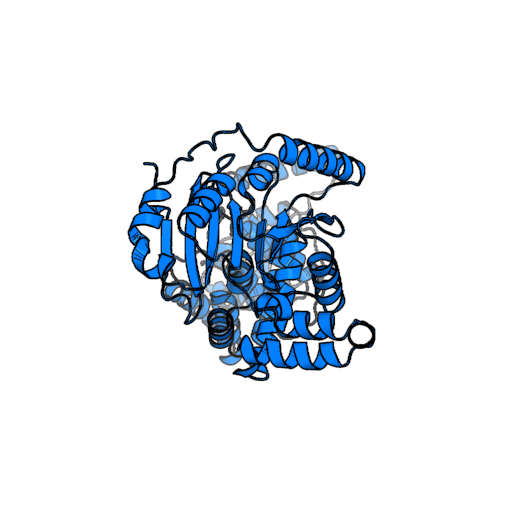34 392 LEU A N 1
ATOM 3258 C CA . LEU A 1 392 ? -32.035 15.536 14.763 1.00 59.34 392 LEU A CA 1
ATOM 3259 C C . LEU A 1 392 ? -32.212 14.005 14.727 1.00 59.34 392 LEU A C 1
ATOM 3261 O O . LEU A 1 392 ? -32.813 13.480 13.785 1.00 59.34 392 LEU A O 1
ATOM 3265 N N . SER A 1 393 ? -31.715 13.297 15.747 1.00 56.88 393 SER A N 1
ATOM 3266 C CA . SER A 1 393 ? -31.537 11.835 15.868 1.00 56.88 393 SER A CA 1
ATOM 3267 C C . SER A 1 393 ? -32.783 10.943 15.668 1.00 56.88 393 SER A C 1
ATOM 3269 O O . SER A 1 393 ? -32.708 9.721 15.839 1.00 56.88 393 SER A O 1
ATOM 3271 N N . HIS A 1 394 ? -33.932 11.495 15.268 1.00 54.31 394 HIS A N 1
ATOM 3272 C CA . HIS A 1 394 ? -35.217 10.794 15.272 1.00 54.31 394 HIS A CA 1
ATOM 3273 C C . HIS A 1 394 ? -35.937 10.609 13.926 1.00 54.31 394 HIS A C 1
ATOM 3275 O O . HIS A 1 394 ? -36.999 9.992 13.941 1.00 54.31 394 HIS A O 1
ATOM 3281 N N . LYS A 1 395 ? -35.443 11.071 12.759 1.00 55.72 395 LYS A N 1
ATOM 3282 C CA . LYS A 1 395 ? -36.288 11.018 11.530 1.00 55.72 395 LYS A CA 1
ATOM 3283 C C . LYS A 1 395 ? -35.663 10.623 10.184 1.00 55.72 395 LYS A C 1
ATOM 3285 O O . LYS A 1 395 ? -36.409 10.523 9.210 1.00 55.72 395 LYS A O 1
ATOM 3290 N N . ARG A 1 396 ? -34.356 10.367 10.057 1.00 64.94 396 ARG A N 1
ATOM 3291 C CA . ARG A 1 396 ? -33.776 10.034 8.735 1.00 64.94 396 ARG A CA 1
ATOM 3292 C C . ARG A 1 396 ? -33.763 8.527 8.476 1.00 64.94 396 ARG A C 1
ATOM 3294 O O . ARG A 1 396 ? -32.992 7.797 9.088 1.00 64.94 396 ARG A O 1
ATOM 3301 N N . LYS A 1 397 ? -34.602 8.069 7.539 1.00 72.19 397 LYS A N 1
ATOM 3302 C CA . LYS A 1 397 ? -34.524 6.705 6.997 1.00 72.19 397 LYS A CA 1
ATOM 3303 C C . LYS A 1 397 ? -33.248 6.570 6.166 1.00 72.19 397 LYS A C 1
ATOM 3305 O O . LYS A 1 397 ? -33.045 7.332 5.224 1.00 72.19 397 LYS A O 1
ATOM 3310 N N . ILE A 1 398 ? -32.409 5.597 6.508 1.00 76.94 398 ILE A N 1
ATOM 3311 C CA . ILE A 1 398 ? -31.206 5.273 5.737 1.00 76.94 398 ILE A CA 1
ATOM 3312 C C . ILE A 1 398 ? -31.645 4.641 4.417 1.00 76.94 398 ILE A C 1
ATOM 3314 O O . ILE A 1 398 ? -32.403 3.668 4.410 1.00 76.94 398 ILE A O 1
ATOM 3318 N N . LYS A 1 399 ? -31.192 5.206 3.297 1.00 81.12 399 LYS A N 1
ATOM 3319 C CA . LYS A 1 399 ? -31.483 4.670 1.966 1.00 81.12 399 LYS A CA 1
ATOM 3320 C C . LYS A 1 399 ? -30.784 3.318 1.802 1.00 81.12 399 LYS A C 1
ATOM 3322 O O . LYS A 1 399 ? -29.586 3.219 2.046 1.00 81.12 399 LYS A O 1
ATOM 3327 N N . LYS A 1 400 ? -31.527 2.290 1.380 1.00 88.19 400 LYS A N 1
ATOM 3328 C CA . LYS A 1 400 ? -30.964 0.965 1.083 1.00 88.19 400 LYS A CA 1
ATOM 3329 C C . LYS A 1 400 ? -30.182 1.036 -0.245 1.00 88.19 400 LYS A C 1
ATOM 3331 O O . LYS A 1 400 ? -30.795 1.388 -1.255 1.00 88.19 400 LYS A O 1
ATOM 3336 N N . PRO A 1 401 ? -28.865 0.765 -0.260 1.00 92.25 401 PRO A N 1
ATOM 3337 C CA . PRO A 1 401 ? -28.064 0.717 -1.483 1.00 92.25 401 PRO A CA 1
ATOM 3338 C C . PRO A 1 401 ? -28.334 -0.574 -2.262 1.00 92.25 401 PRO A C 1
ATOM 3340 O O . PRO A 1 401 ? -28.860 -1.531 -1.696 1.00 92.25 401 PRO A O 1
ATOM 3343 N N . ILE A 1 402 ? -27.952 -0.612 -3.539 1.00 93.62 402 ILE A N 1
ATOM 3344 C CA . ILE A 1 402 ? -27.985 -1.821 -4.379 1.00 93.62 402 ILE A CA 1
ATOM 3345 C C . ILE A 1 402 ? -26.675 -2.592 -4.176 1.00 93.62 402 ILE A C 1
ATOM 3347 O O . ILE A 1 402 ? -25.617 -2.051 -4.490 1.00 93.62 402 ILE A O 1
ATOM 3351 N N . ILE A 1 403 ? -26.743 -3.805 -3.625 1.00 95.38 403 ILE A N 1
ATOM 3352 C CA . ILE A 1 403 ? -25.605 -4.692 -3.355 1.00 95.38 403 ILE A CA 1
ATOM 3353 C C . ILE A 1 403 ? -25.985 -6.093 -3.825 1.00 95.38 403 ILE A C 1
ATOM 3355 O O . ILE A 1 403 ? -26.960 -6.668 -3.327 1.00 95.38 403 ILE A O 1
ATOM 3359 N N . LYS A 1 404 ? -25.189 -6.647 -4.741 1.00 94.56 404 LYS A N 1
ATOM 3360 C CA . LYS A 1 404 ? -25.401 -7.996 -5.275 1.00 94.56 404 LYS A CA 1
ATOM 3361 C C . LYS A 1 404 ? -24.731 -9.056 -4.407 1.00 94.56 404 LYS A C 1
ATOM 3363 O O . LYS A 1 404 ? -23.779 -8.789 -3.674 1.00 94.56 404 LYS A O 1
ATOM 3368 N N . LYS A 1 405 ? -25.197 -10.299 -4.520 1.00 91.75 405 LYS A N 1
ATOM 3369 C CA . LYS A 1 405 ? -24.659 -11.432 -3.751 1.00 91.75 405 LYS A CA 1
ATOM 3370 C C . LYS A 1 405 ? -23.168 -11.688 -3.996 1.00 91.75 405 LYS A C 1
ATOM 3372 O O . LYS A 1 405 ? -22.441 -11.973 -3.051 1.00 91.75 405 LYS A O 1
ATOM 3377 N N . ASP A 1 406 ? -22.711 -11.601 -5.240 1.00 93.69 406 ASP A N 1
ATOM 3378 C CA . ASP A 1 406 ? -21.317 -11.834 -5.640 1.00 93.69 406 ASP A CA 1
ATOM 3379 C C . ASP A 1 406 ? -20.362 -10.700 -5.219 1.00 93.69 406 ASP A C 1
ATOM 3381 O O . ASP A 1 406 ? -19.141 -10.885 -5.188 1.00 93.69 406 ASP A O 1
ATOM 3385 N N . GLU A 1 407 ? -20.918 -9.552 -4.828 1.00 94.62 407 GLU A N 1
ATOM 3386 C CA . GLU A 1 407 ? -20.185 -8.384 -4.338 1.00 94.62 407 GLU A CA 1
ATOM 3387 C C . GLU A 1 407 ? -19.810 -8.487 -2.851 1.00 94.62 407 GLU A C 1
ATOM 3389 O O . GLU A 1 407 ? -18.988 -7.697 -2.381 1.00 94.62 407 GLU A O 1
ATOM 3394 N N . VAL A 1 408 ? -20.359 -9.463 -2.115 1.00 94.94 408 VAL A N 1
ATOM 3395 C CA . VAL A 1 408 ? -20.097 -9.684 -0.684 1.00 94.94 408 VAL A CA 1
ATOM 3396 C C . VAL A 1 408 ? -19.354 -11.001 -0.482 1.00 94.94 408 VAL A C 1
ATOM 3398 O O . VAL A 1 408 ? -19.843 -12.071 -0.837 1.00 94.94 408 VAL A O 1
ATOM 3401 N N . LYS A 1 409 ? -18.174 -10.950 0.142 1.00 93.88 409 LYS A N 1
ATOM 3402 C CA . LYS A 1 409 ? -17.392 -12.144 0.503 1.00 93.88 409 LYS A CA 1
ATOM 3403 C C . LYS A 1 409 ? -17.019 -12.104 1.973 1.00 93.88 409 LYS A C 1
ATOM 3405 O O . LYS A 1 409 ? -16.458 -11.116 2.432 1.00 93.88 409 LYS A O 1
ATOM 3410 N N . PHE A 1 410 ? -17.293 -13.184 2.692 1.00 92.56 410 PHE A N 1
ATOM 3411 C CA . PHE A 1 410 ? -17.022 -13.291 4.122 1.00 92.56 410 PHE A CA 1
ATOM 3412 C C . PHE A 1 410 ? -16.009 -14.407 4.378 1.00 92.56 410 PHE A C 1
ATOM 3414 O O . PHE A 1 410 ? -16.238 -15.548 3.986 1.00 92.56 410 PHE A O 1
ATOM 3421 N N . ASP A 1 411 ? -14.909 -14.074 5.041 1.00 91.81 411 ASP A N 1
ATOM 3422 C CA . ASP A 1 411 ? -13.828 -14.980 5.409 1.00 91.81 411 ASP A CA 1
ATOM 3423 C C . ASP A 1 411 ? -13.729 -15.087 6.935 1.00 91.81 411 ASP A C 1
ATOM 3425 O O . ASP A 1 411 ? -13.176 -14.223 7.623 1.00 91.81 411 ASP A O 1
ATOM 3429 N N . LEU A 1 412 ? -14.281 -16.176 7.472 1.00 90.06 412 LEU A N 1
ATOM 3430 C CA . LEU A 1 412 ? -14.181 -16.517 8.891 1.00 90.06 412 LEU A CA 1
ATOM 3431 C C . LEU A 1 412 ? -12.795 -17.032 9.284 1.00 90.06 412 LEU A C 1
ATOM 3433 O O . LEU A 1 412 ? -12.497 -17.095 10.472 1.00 90.06 412 LEU A O 1
ATOM 3437 N N . ASN A 1 413 ? -11.942 -17.394 8.331 1.00 88.19 413 ASN A N 1
ATOM 3438 C CA . ASN A 1 413 ? -10.621 -17.959 8.589 1.00 88.19 413 ASN A CA 1
ATOM 3439 C C . ASN A 1 413 ? -9.500 -16.921 8.455 1.00 88.19 413 ASN A C 1
ATOM 3441 O O . ASN A 1 413 ? -8.328 -17.289 8.486 1.00 88.19 413 ASN A O 1
ATOM 3445 N N . TYR A 1 414 ? -9.853 -15.632 8.380 1.00 86.94 414 TYR A N 1
ATOM 3446 C CA . TYR A 1 414 ? -8.899 -14.534 8.227 1.00 86.94 414 TYR A CA 1
ATOM 3447 C C . TYR A 1 414 ? -7.797 -14.529 9.299 1.00 86.94 414 TYR A C 1
ATOM 3449 O O . TYR A 1 414 ? -6.621 -14.325 8.995 1.00 86.94 414 TYR A O 1
ATOM 3457 N N . SER A 1 415 ? -8.154 -14.770 10.563 1.00 82.81 415 SER A N 1
ATOM 3458 C CA . SER A 1 415 ? -7.201 -15.111 11.620 1.00 82.81 415 SER A CA 1
ATOM 3459 C C . SER A 1 415 ? -7.875 -15.924 12.732 1.00 82.81 415 SER A C 1
ATOM 3461 O O . SER A 1 415 ? -9.068 -16.229 12.677 1.00 82.81 415 SER A O 1
ATOM 3463 N N . LYS A 1 416 ? -7.123 -16.289 13.779 1.00 81.69 416 LYS A N 1
ATOM 3464 C CA . LYS A 1 416 ? -7.699 -16.946 14.965 1.00 81.69 416 LYS A CA 1
ATOM 3465 C C . LYS A 1 416 ? -8.745 -16.067 15.659 1.00 81.69 416 LYS A C 1
ATOM 3467 O O . LYS A 1 416 ? -9.774 -16.587 16.070 1.00 81.69 416 LYS A O 1
ATOM 3472 N N . THR A 1 417 ? -8.497 -14.762 15.749 1.00 83.69 417 THR A N 1
ATOM 3473 C CA . THR A 1 417 ? -9.307 -13.795 16.509 1.00 83.69 417 THR A CA 1
ATOM 3474 C C . THR A 1 417 ? -10.224 -12.947 15.638 1.00 83.69 417 THR A C 1
ATOM 3476 O O . THR A 1 417 ? -11.238 -12.469 16.136 1.00 83.69 417 THR A O 1
ATOM 3479 N N . TYR A 1 418 ? -9.903 -12.778 14.353 1.00 88.81 418 TYR A N 1
ATOM 3480 C CA . TYR A 1 418 ? -10.613 -11.866 13.465 1.00 88.81 418 TYR A CA 1
ATOM 3481 C C . TYR A 1 418 ? -11.218 -12.574 12.249 1.00 88.81 418 TYR A C 1
ATOM 3483 O O . TYR A 1 418 ? -10.674 -13.558 11.742 1.00 88.81 418 TYR A O 1
ATOM 3491 N N . ALA A 1 419 ? -12.337 -12.043 11.764 1.00 92.50 419 ALA A N 1
ATOM 3492 C CA . ALA A 1 419 ? -12.961 -12.388 10.490 1.00 92.50 419 ALA A CA 1
ATOM 3493 C C . ALA A 1 419 ? -12.944 -11.177 9.545 1.00 92.50 419 ALA A C 1
ATOM 3495 O O . ALA A 1 419 ? -12.930 -10.034 10.007 1.00 92.50 419 ALA A O 1
ATOM 3496 N N . LYS A 1 420 ? -12.967 -11.412 8.229 1.00 93.88 420 LYS A N 1
ATOM 3497 C CA . LYS A 1 420 ? -12.933 -10.356 7.207 1.00 93.88 420 LYS A CA 1
ATOM 3498 C C . LYS A 1 420 ? -14.172 -10.403 6.316 1.00 93.88 420 LYS A C 1
ATOM 3500 O O . LYS A 1 420 ? -14.492 -11.446 5.758 1.00 93.88 420 LYS A O 1
ATOM 3505 N N . LEU A 1 421 ? -14.831 -9.265 6.118 1.00 95.12 421 LEU A N 1
ATOM 3506 C CA . LEU A 1 421 ? -15.859 -9.076 5.093 1.00 95.12 421 LEU A CA 1
ATOM 3507 C C . LEU A 1 421 ? -15.317 -8.148 4.007 1.00 95.12 421 LEU A C 1
ATOM 3509 O O . LEU A 1 421 ? -14.917 -7.023 4.293 1.00 95.12 421 LEU A O 1
ATOM 3513 N N . ASN A 1 422 ? -15.350 -8.603 2.759 1.00 95.31 422 ASN A N 1
ATOM 3514 C CA . ASN A 1 422 ? -15.098 -7.788 1.580 1.00 95.31 422 ASN A CA 1
ATOM 3515 C C . ASN A 1 422 ? -16.421 -7.404 0.917 1.00 95.31 422 ASN A C 1
ATOM 3517 O O . ASN A 1 422 ? -17.247 -8.273 0.639 1.00 95.31 422 ASN A O 1
ATOM 3521 N N . LEU A 1 423 ? -16.588 -6.117 0.632 1.00 95.44 423 LEU A N 1
ATOM 3522 C CA . LEU A 1 423 ? -17.711 -5.563 -0.113 1.00 95.44 423 LEU A CA 1
ATOM 3523 C C . LEU A 1 423 ? -17.166 -4.802 -1.325 1.00 95.44 423 LEU A C 1
ATOM 3525 O O . LEU A 1 423 ? -16.570 -3.739 -1.169 1.00 95.44 423 LEU A O 1
ATOM 3529 N N . ASN A 1 424 ? -17.359 -5.346 -2.524 1.00 94.62 424 ASN A N 1
ATOM 3530 C CA . ASN A 1 424 ? -16.976 -4.710 -3.783 1.00 94.62 424 ASN A CA 1
ATOM 3531 C C . ASN A 1 424 ? -18.228 -4.339 -4.570 1.00 94.62 424 ASN A C 1
ATOM 3533 O O . ASN A 1 424 ? -18.696 -5.139 -5.371 1.00 94.62 424 ASN A O 1
ATOM 3537 N N . THR A 1 425 ? -18.750 -3.135 -4.367 1.00 94.56 425 THR A N 1
ATOM 3538 C CA . THR A 1 425 ? -20.025 -2.702 -4.955 1.00 94.56 425 THR A CA 1
ATOM 3539 C C . THR A 1 425 ? -19.911 -1.322 -5.597 1.00 94.56 425 THR A C 1
ATOM 3541 O O . THR A 1 425 ? -18.863 -0.678 -5.540 1.00 94.56 425 THR A O 1
ATOM 3544 N N . LYS A 1 426 ? -20.975 -0.856 -6.249 1.00 92.81 426 LYS A N 1
ATOM 3545 C CA . LYS A 1 426 ? -21.051 0.525 -6.731 1.00 92.81 426 LYS A CA 1
ATOM 3546 C C . LYS A 1 426 ? -21.018 1.480 -5.540 1.00 92.81 426 LYS A C 1
ATOM 3548 O O . LYS A 1 426 ? -21.774 1.298 -4.584 1.00 92.81 426 LYS A O 1
ATOM 3553 N N . ASP A 1 427 ? -20.186 2.510 -5.630 1.00 90.12 427 ASP A N 1
ATOM 3554 C CA . ASP A 1 427 ? -20.157 3.564 -4.628 1.00 90.12 427 ASP A CA 1
ATOM 3555 C C . ASP A 1 427 ? -21.466 4.364 -4.672 1.00 90.12 427 ASP A C 1
ATOM 3557 O O . ASP A 1 427 ? -21.929 4.800 -5.732 1.00 90.12 427 ASP A O 1
ATOM 3561 N N . GLN A 1 428 ? -22.124 4.458 -3.522 1.00 91.25 428 GLN A N 1
ATOM 3562 C CA . GLN A 1 428 ? -23.492 4.942 -3.385 1.00 91.25 428 GLN A CA 1
ATOM 3563 C C . GLN A 1 428 ? -23.605 5.774 -2.114 1.00 91.25 428 GLN A C 1
ATOM 3565 O O . GLN A 1 428 ? -23.173 5.360 -1.036 1.00 91.25 428 GLN A O 1
ATOM 3570 N N . GLN A 1 429 ? -24.257 6.931 -2.217 1.00 87.25 429 GLN A N 1
ATOM 3571 C CA . GLN A 1 429 ? -24.473 7.798 -1.066 1.00 87.25 429 GLN A CA 1
ATOM 3572 C C . GLN A 1 429 ? -25.214 7.051 0.053 1.00 87.25 429 GLN A C 1
ATOM 3574 O O . GLN A 1 429 ? -26.273 6.459 -0.164 1.00 87.25 429 GLN A O 1
ATOM 3579 N N . GLY A 1 430 ? -24.655 7.098 1.264 1.00 86.44 430 GLY A N 1
ATOM 3580 C CA . GLY A 1 430 ? -25.219 6.433 2.439 1.00 86.44 430 GLY A CA 1
ATOM 3581 C C . GLY A 1 430 ? -24.883 4.942 2.562 1.00 86.44 430 GLY A C 1
ATOM 3582 O O . GLY A 1 430 ? -25.322 4.329 3.534 1.00 86.44 430 GLY A O 1
ATOM 3583 N N . LEU A 1 431 ? -24.075 4.370 1.656 1.00 91.94 431 LEU A N 1
ATOM 3584 C CA . LEU A 1 431 ? -23.635 2.971 1.718 1.00 91.94 431 LEU A CA 1
ATOM 3585 C C . LEU A 1 431 ? -23.032 2.625 3.084 1.00 91.94 431 LEU A C 1
ATOM 3587 O O . LEU A 1 431 ? -23.457 1.662 3.716 1.00 91.94 431 LEU A O 1
ATOM 3591 N N . MET A 1 432 ? -22.089 3.433 3.578 1.00 91.88 432 MET A N 1
ATOM 3592 C CA . MET A 1 432 ? -21.425 3.147 4.851 1.00 91.88 432 MET A CA 1
ATOM 3593 C C . MET A 1 432 ? -22.381 3.219 6.048 1.00 91.88 432 MET A C 1
ATOM 3595 O O . MET A 1 432 ? -22.336 2.364 6.928 1.00 91.88 432 MET A O 1
ATOM 3599 N N . ALA A 1 433 ? -23.291 4.197 6.060 1.00 90.06 433 ALA A N 1
ATOM 3600 C CA . ALA A 1 433 ? -24.314 4.311 7.097 1.00 90.06 433 ALA A CA 1
ATOM 3601 C C . ALA A 1 433 ? -25.244 3.084 7.110 1.00 90.06 433 ALA A C 1
ATOM 3603 O O . ALA A 1 433 ? -25.555 2.551 8.174 1.00 90.06 433 ALA A O 1
ATOM 3604 N N . PHE A 1 434 ? -25.643 2.597 5.930 1.00 92.19 434 PHE A N 1
ATOM 3605 C CA . PHE A 1 434 ? -26.427 1.371 5.797 1.00 92.19 434 PHE A CA 1
ATOM 3606 C C . PHE A 1 434 ? -25.673 0.151 6.335 1.00 92.19 434 PHE A C 1
ATOM 3608 O O . PHE A 1 434 ? -26.210 -0.576 7.170 1.00 92.19 434 PHE A O 1
ATOM 3615 N N . VAL A 1 435 ? -24.422 -0.041 5.910 1.00 94.00 435 VAL A N 1
ATOM 3616 C CA . VAL A 1 435 ? -23.589 -1.176 6.329 1.00 94.00 435 VAL A CA 1
ATOM 3617 C C . VAL A 1 435 ? -23.369 -1.169 7.849 1.00 94.00 435 VAL A C 1
ATOM 3619 O O . VAL A 1 435 ? -23.576 -2.195 8.495 1.00 94.00 435 VAL A O 1
ATOM 3622 N N . MET A 1 436 ? -23.049 -0.016 8.449 1.00 91.81 436 MET A N 1
ATOM 3623 C CA . MET A 1 436 ? -22.887 0.097 9.907 1.00 91.81 436 MET A CA 1
ATOM 3624 C C . MET A 1 436 ? -24.183 -0.179 10.675 1.00 91.81 436 MET A C 1
ATOM 3626 O O . MET A 1 436 ? -24.142 -0.808 11.731 1.00 91.81 436 MET A O 1
ATOM 3630 N N . ASN A 1 437 ? -25.341 0.235 10.149 1.00 91.06 437 ASN A N 1
ATOM 3631 C CA . ASN A 1 437 ? -26.625 -0.070 10.778 1.00 91.06 437 ASN A CA 1
ATOM 3632 C C . ASN A 1 437 ? -26.900 -1.585 10.816 1.00 91.06 437 ASN A C 1
ATOM 3634 O O . ASN A 1 437 ? -27.390 -2.089 11.825 1.00 91.06 437 ASN A O 1
ATOM 3638 N N . ILE A 1 438 ? -26.548 -2.313 9.748 1.00 92.56 438 ILE A N 1
ATOM 3639 C CA . ILE A 1 438 ? -26.635 -3.780 9.726 1.00 92.56 438 ILE A CA 1
ATOM 3640 C C . ILE A 1 438 ? -25.667 -4.389 10.742 1.00 92.56 438 ILE A C 1
ATOM 3642 O O . ILE A 1 438 ? -26.082 -5.228 11.534 1.00 92.56 438 ILE A O 1
ATOM 3646 N N . PHE A 1 439 ? -24.404 -3.952 10.770 1.00 93.00 439 PHE A N 1
ATOM 3647 C CA . PHE A 1 439 ? -23.409 -4.497 11.700 1.00 93.00 439 PHE A CA 1
ATOM 3648 C C . PHE A 1 439 ? -23.815 -4.315 13.160 1.00 93.00 439 PHE A C 1
ATOM 3650 O O . PHE A 1 439 ? -23.745 -5.270 13.929 1.00 93.00 439 PHE A O 1
ATOM 3657 N N . ARG A 1 440 ? -24.335 -3.139 13.525 1.00 88.38 440 ARG A N 1
ATOM 3658 C CA . ARG A 1 440 ? -24.883 -2.909 14.865 1.00 88.38 440 ARG A CA 1
ATOM 3659 C C . ARG A 1 440 ? -26.084 -3.808 15.160 1.00 88.38 440 ARG A C 1
ATOM 3661 O O . ARG A 1 440 ? -26.185 -4.340 16.256 1.00 88.38 440 ARG A O 1
ATOM 3668 N N . GLY A 1 441 ? -26.994 -3.988 14.200 1.00 89.38 441 GLY A N 1
ATOM 3669 C CA . GLY A 1 441 ? -28.184 -4.831 14.377 1.00 89.38 441 GLY A CA 1
ATOM 3670 C C . GLY A 1 441 ? -27.876 -6.303 14.679 1.00 89.38 441 GLY A C 1
ATOM 3671 O O . GLY A 1 441 ? -28.715 -6.984 15.261 1.00 89.38 441 GLY A O 1
ATOM 3672 N N . TYR A 1 442 ? -26.681 -6.775 14.315 1.00 91.25 442 TYR A N 1
ATOM 3673 C CA . TYR A 1 442 ? -26.181 -8.121 14.609 1.00 91.25 442 TYR A CA 1
ATOM 3674 C C . TYR A 1 442 ? -25.107 -8.153 15.707 1.00 91.25 442 TYR A C 1
ATOM 3676 O O . TYR A 1 442 ? -24.476 -9.192 15.882 1.00 91.25 442 TYR A O 1
ATOM 3684 N N . ASP A 1 443 ? -24.889 -7.043 16.418 1.00 87.94 443 ASP A N 1
ATOM 3685 C CA . ASP A 1 443 ? -23.872 -6.916 17.471 1.00 87.94 443 ASP A CA 1
ATOM 3686 C C . ASP A 1 443 ? -22.463 -7.329 16.999 1.00 87.94 443 ASP A C 1
ATOM 3688 O O . ASP A 1 443 ? -21.737 -8.097 17.634 1.00 87.94 443 ASP A O 1
ATOM 3692 N N . LEU A 1 444 ? -22.079 -6.872 15.801 1.00 89.69 444 LEU A N 1
ATOM 3693 C CA . LEU A 1 444 ? -20.760 -7.166 15.245 1.00 89.69 444 LEU A CA 1
ATOM 3694 C C . LEU A 1 444 ? -19.712 -6.209 15.811 1.00 89.69 444 LEU A C 1
ATOM 3696 O O . LEU A 1 444 ? -19.802 -4.991 15.643 1.00 89.69 444 LEU A O 1
ATOM 3700 N N . HIS A 1 445 ? -18.662 -6.775 16.400 1.00 88.50 445 HIS A N 1
ATOM 3701 C CA . HIS A 1 445 ? -17.537 -6.018 16.940 1.00 88.50 445 HIS A CA 1
ATOM 3702 C C . HIS A 1 445 ? -16.542 -5.694 15.824 1.00 88.50 445 HIS A C 1
ATOM 3704 O O . HIS A 1 445 ? -15.576 -6.420 15.583 1.00 88.50 445 HIS A O 1
ATOM 3710 N N . LEU A 1 446 ? -16.807 -4.617 15.085 1.00 90.31 446 LEU A N 1
ATOM 3711 C CA . LEU A 1 446 ? -15.874 -4.108 14.085 1.00 90.31 446 LEU A CA 1
ATOM 3712 C C . LEU A 1 446 ? -14.607 -3.607 14.792 1.00 90.31 446 LEU A C 1
ATOM 3714 O O . LEU A 1 446 ? -14.714 -2.885 15.774 1.00 90.31 446 LEU A O 1
ATOM 3718 N N . SER A 1 447 ? -13.425 -3.963 14.290 1.00 88.81 447 SER A N 1
ATOM 3719 C CA . SER A 1 447 ? -12.135 -3.458 14.786 1.00 88.81 447 SER A CA 1
ATOM 3720 C C . SER A 1 447 ? -11.577 -2.392 13.851 1.00 88.81 447 SER A C 1
ATOM 3722 O O . SER A 1 447 ? -11.178 -1.309 14.276 1.00 88.81 447 SER A O 1
ATOM 3724 N N . THR A 1 448 ? -11.550 -2.678 12.546 1.00 90.50 448 THR A N 1
ATOM 3725 C CA . THR A 1 448 ? -11.123 -1.712 11.526 1.00 90.50 448 THR A CA 1
ATOM 3726 C C . THR A 1 448 ? -11.856 -1.913 10.210 1.00 90.50 448 THR A C 1
ATOM 3728 O O . THR A 1 448 ? -12.354 -3.001 9.919 1.00 90.50 448 THR A O 1
ATOM 3731 N N . ALA A 1 449 ? -11.888 -0.862 9.392 1.00 91.94 449 ALA A N 1
ATOM 3732 C CA . ALA A 1 449 ? -12.333 -0.952 8.012 1.00 91.94 449 ALA A CA 1
ATOM 3733 C C . ALA A 1 449 ? -11.440 -0.130 7.080 1.00 91.94 449 ALA A C 1
ATOM 3735 O O . ALA A 1 449 ? -11.075 0.997 7.411 1.00 91.94 449 ALA A O 1
ATOM 3736 N N . LYS A 1 450 ? -11.127 -0.678 5.905 1.00 91.25 450 LYS A N 1
ATOM 3737 C CA . LYS A 1 450 ? -10.438 0.011 4.805 1.00 91.25 450 LYS A CA 1
ATOM 3738 C C . LYS A 1 450 ? -11.407 0.243 3.666 1.00 91.25 450 LYS A C 1
ATOM 3740 O O . LYS A 1 450 ? -12.061 -0.704 3.231 1.00 91.25 450 LYS A O 1
ATOM 3745 N N . ILE A 1 451 ? -11.493 1.488 3.219 1.00 91.31 451 ILE A N 1
ATOM 3746 C CA . ILE A 1 451 ? -12.444 1.941 2.211 1.00 91.31 451 ILE A CA 1
ATOM 3747 C C . ILE A 1 451 ? -11.639 2.469 1.026 1.00 91.31 451 ILE A C 1
ATOM 3749 O O . ILE A 1 451 ? -10.783 3.335 1.191 1.00 91.31 451 ILE A O 1
ATOM 3753 N N . GLN A 1 452 ? -11.882 1.923 -0.162 1.00 86.69 452 GLN A N 1
ATOM 3754 C CA . GLN A 1 452 ? -11.186 2.333 -1.380 1.00 86.69 452 GLN A CA 1
ATOM 3755 C C . GLN A 1 452 ? -12.204 2.553 -2.491 1.00 86.69 452 GLN A C 1
ATOM 3757 O O . GLN A 1 452 ? -12.880 1.609 -2.891 1.00 86.69 452 GLN A O 1
ATOM 3762 N N . THR A 1 453 ? -12.284 3.766 -3.033 1.00 84.31 453 THR A N 1
ATOM 3763 C CA . THR A 1 453 ? -13.144 4.063 -4.184 1.00 84.31 453 THR A CA 1
ATOM 3764 C C . THR A 1 453 ? -12.299 4.208 -5.450 1.00 84.31 453 THR A C 1
ATOM 3766 O O . THR A 1 453 ? -11.386 5.024 -5.509 1.00 84.31 453 THR A O 1
ATOM 3769 N N . ILE A 1 454 ? -12.605 3.414 -6.480 1.00 80.38 454 ILE A N 1
ATOM 3770 C CA . ILE A 1 454 ? -11.969 3.443 -7.804 1.00 80.38 454 ILE A CA 1
ATOM 3771 C C . ILE A 1 454 ? -13.076 3.476 -8.857 1.00 80.38 454 ILE A C 1
ATOM 3773 O O . ILE A 1 454 ? -13.912 2.574 -8.900 1.00 80.38 454 ILE A O 1
ATOM 3777 N N . ARG A 1 455 ? -13.078 4.495 -9.727 1.00 76.25 455 ARG A N 1
ATOM 3778 C CA . ARG A 1 455 ? -13.995 4.609 -10.883 1.00 76.25 455 ARG A CA 1
ATOM 3779 C C . ARG A 1 455 ? -15.462 4.279 -10.525 1.00 76.25 455 ARG A C 1
ATOM 3781 O O . ARG A 1 455 ? -16.090 3.438 -11.161 1.00 76.25 455 ARG A O 1
ATOM 3788 N N . GLN A 1 456 ? -15.998 4.941 -9.489 1.00 83.00 456 GLN A N 1
ATOM 3789 C CA . GLN A 1 456 ? -17.374 4.779 -8.965 1.00 83.00 456 GLN A CA 1
ATOM 3790 C C . GLN A 1 456 ? -17.706 3.409 -8.349 1.00 83.00 456 GLN A C 1
ATOM 3792 O O . GLN A 1 456 ? -18.871 3.122 -8.061 1.00 83.00 456 GLN A O 1
ATOM 3797 N N . ARG A 1 457 ? -16.713 2.548 -8.131 1.00 89.56 457 ARG A N 1
ATOM 3798 C CA . ARG A 1 457 ? -16.851 1.330 -7.333 1.00 89.56 457 ARG A CA 1
ATOM 3799 C C . ARG A 1 457 ? -16.080 1.475 -6.041 1.00 89.56 457 ARG A C 1
ATOM 3801 O O . ARG A 1 457 ? -15.003 2.056 -6.024 1.00 89.56 457 ARG A O 1
ATOM 3808 N N . THR A 1 458 ? -16.615 0.901 -4.980 1.00 90.62 458 THR A N 1
ATOM 3809 C CA . THR A 1 458 ? -15.982 0.859 -3.670 1.00 90.62 458 THR A CA 1
ATOM 3810 C C . THR A 1 458 ? -15.531 -0.570 -3.367 1.00 90.62 458 THR A C 1
ATOM 3812 O O . THR A 1 458 ? -16.245 -1.531 -3.654 1.00 90.62 458 THR A O 1
ATOM 3815 N N . ARG A 1 459 ? -14.312 -0.727 -2.853 1.00 91.81 459 ARG A N 1
ATOM 3816 C CA . ARG A 1 459 ? -13.679 -1.988 -2.459 1.00 91.81 459 ARG A CA 1
ATOM 3817 C C . ARG A 1 459 ? -13.386 -1.898 -0.966 1.00 91.81 459 ARG A C 1
ATOM 3819 O O . ARG A 1 459 ? -12.333 -1.417 -0.557 1.00 91.81 459 ARG A O 1
ATOM 3826 N N . ASN A 1 460 ? -14.335 -2.354 -0.160 1.00 94.19 460 ASN A N 1
ATOM 3827 C CA . ASN A 1 460 ? -14.296 -2.188 1.287 1.00 94.19 460 ASN A CA 1
ATOM 3828 C C . ASN A 1 460 ? -13.912 -3.489 1.971 1.00 94.19 460 ASN A C 1
ATOM 3830 O O . ASN A 1 460 ? -14.472 -4.539 1.667 1.00 94.19 460 ASN A O 1
ATOM 3834 N N . SER A 1 461 ? -12.978 -3.408 2.910 1.00 94.12 461 SER A N 1
ATOM 3835 C CA . SER A 1 461 ? -12.588 -4.507 3.792 1.00 94.12 461 SER A CA 1
ATOM 3836 C C . SER A 1 461 ? -12.966 -4.156 5.221 1.00 94.12 461 SER A C 1
ATOM 3838 O O . SER A 1 461 ? -12.495 -3.149 5.740 1.00 94.12 461 SER A O 1
ATOM 3840 N N . PHE A 1 462 ? -13.776 -4.987 5.866 1.00 94.38 462 PHE A N 1
ATOM 3841 C CA . PHE A 1 462 ? -14.182 -4.848 7.264 1.00 94.38 462 PHE A CA 1
ATOM 3842 C C . PHE A 1 462 ? -13.616 -6.008 8.070 1.00 94.38 462 PHE A C 1
ATOM 3844 O O . PHE A 1 462 ? -13.735 -7.159 7.652 1.00 94.38 462 PHE A O 1
ATOM 3851 N N . ILE A 1 463 ? -13.000 -5.710 9.208 1.00 92.25 463 ILE A N 1
ATOM 3852 C CA . ILE A 1 463 ? -12.339 -6.700 10.055 1.00 92.25 463 ILE A CA 1
ATOM 3853 C C . ILE A 1 463 ? -13.016 -6.693 11.412 1.00 92.25 463 ILE A C 1
ATOM 3855 O O . ILE A 1 463 ? -13.033 -5.662 12.084 1.00 92.25 463 ILE A O 1
ATOM 3859 N N . PHE A 1 464 ? -13.560 -7.841 11.794 1.00 91.56 464 PHE A N 1
ATOM 3860 C CA . PHE A 1 464 ? -14.338 -8.025 13.014 1.00 91.56 464 PHE A CA 1
ATOM 3861 C C . PHE A 1 464 ? -13.614 -8.930 13.989 1.00 91.56 464 PHE A C 1
ATOM 3863 O O . PHE A 1 464 ? -13.042 -9.934 13.565 1.00 91.56 464 PHE A O 1
ATOM 3870 N N . GLU A 1 465 ? -13.719 -8.642 15.280 1.00 88.88 465 GLU A N 1
ATOM 3871 C CA . GLU A 1 465 ? -13.457 -9.637 16.318 1.00 88.88 465 GLU A CA 1
ATOM 3872 C C . GLU A 1 465 ? -14.514 -10.741 16.243 1.00 88.88 465 GLU A C 1
ATOM 3874 O O . GLU A 1 465 ? -15.709 -10.486 16.073 1.00 88.88 465 GLU A O 1
ATOM 3879 N N . LYS A 1 466 ? -14.073 -11.995 16.337 1.00 89.88 466 LYS A N 1
ATOM 3880 C CA . LYS A 1 466 ? -14.981 -13.140 16.346 1.00 89.88 466 LYS A CA 1
ATOM 3881 C C . LYS A 1 466 ? -15.760 -13.169 17.658 1.00 89.88 466 LYS A C 1
ATOM 3883 O O . LYS A 1 466 ? -15.170 -13.283 18.728 1.00 89.88 466 LYS A O 1
ATOM 3888 N N . ASN A 1 467 ? -17.083 -13.151 17.553 1.00 88.88 467 ASN A N 1
ATOM 3889 C CA . ASN A 1 467 ? -18.012 -13.391 18.652 1.00 88.88 467 ASN A CA 1
ATOM 3890 C C . ASN A 1 467 ? -19.077 -14.423 18.230 1.00 88.88 467 ASN A C 1
ATOM 3892 O O . ASN A 1 467 ? -19.181 -14.787 17.054 1.00 88.88 467 ASN A O 1
ATOM 3896 N N . GLU A 1 468 ? -19.864 -14.919 19.187 1.00 88.00 468 GLU A N 1
ATOM 3897 C CA . GLU A 1 468 ? -20.908 -15.915 18.907 1.00 88.00 468 GLU A CA 1
ATOM 3898 C C . GLU A 1 468 ? -21.937 -15.406 17.889 1.00 88.00 468 GLU A C 1
ATOM 3900 O O . GLU A 1 468 ? -22.335 -16.151 16.990 1.00 88.00 468 GLU A O 1
ATOM 3905 N N . ALA A 1 469 ? -22.307 -14.123 17.973 1.00 85.75 469 ALA A N 1
ATOM 3906 C CA . ALA A 1 469 ? -23.266 -13.497 17.070 1.00 85.75 469 ALA A CA 1
ATOM 3907 C C . ALA A 1 469 ? -22.818 -13.579 15.600 1.00 85.75 469 ALA A C 1
ATOM 3909 O O . ALA A 1 469 ? -23.609 -13.970 14.736 1.00 85.75 469 ALA A O 1
ATOM 3910 N N . LEU A 1 470 ? -21.546 -13.283 15.323 1.00 88.25 470 LEU A N 1
ATOM 3911 C CA . LEU A 1 470 ? -20.940 -13.358 13.995 1.00 88.25 470 LEU A CA 1
ATOM 3912 C C . LEU A 1 470 ? -20.876 -14.801 13.480 1.00 88.25 470 LEU A C 1
ATOM 3914 O O . LEU A 1 470 ? -21.230 -15.056 12.327 1.00 88.25 470 LEU A O 1
ATOM 3918 N N . LEU A 1 471 ? -20.462 -15.748 14.328 1.00 87.62 471 LEU A N 1
ATOM 3919 C CA . LEU A 1 471 ? -20.299 -17.156 13.947 1.00 87.62 471 LEU A CA 1
ATOM 3920 C C . LEU A 1 471 ? -21.640 -17.839 13.640 1.00 87.62 471 LEU A C 1
ATOM 3922 O O . LEU A 1 471 ? -21.724 -18.633 12.705 1.00 87.62 471 LEU A O 1
ATOM 3926 N N . GLN A 1 472 ? -22.698 -17.514 14.386 1.00 88.88 472 GLN A N 1
ATOM 3927 C CA . GLN A 1 472 ? -24.016 -18.136 14.220 1.00 88.88 472 GLN A CA 1
ATOM 3928 C C . GLN A 1 472 ? -24.865 -17.485 13.118 1.00 88.88 472 GLN A C 1
ATOM 3930 O O . GLN A 1 472 ? -25.731 -18.142 12.537 1.00 88.88 472 GLN A O 1
ATOM 3935 N N . ASN A 1 473 ? -24.646 -16.200 12.811 1.00 89.75 473 ASN A N 1
ATOM 3936 C CA . ASN A 1 473 ? -25.527 -15.436 11.920 1.00 89.75 473 ASN A CA 1
ATOM 3937 C C . ASN A 1 473 ? -24.909 -15.066 10.564 1.00 89.75 473 ASN A C 1
ATOM 3939 O O . ASN A 1 473 ? -25.510 -14.269 9.846 1.00 89.75 473 ASN A O 1
ATOM 3943 N N . GLN A 1 474 ? -23.777 -15.658 10.161 1.00 89.00 474 GLN A N 1
ATOM 3944 C CA . GLN A 1 474 ? -23.070 -15.328 8.909 1.00 89.00 474 GLN A CA 1
ATOM 3945 C C . GLN A 1 474 ? -24.007 -15.165 7.696 1.00 89.00 474 GLN A C 1
ATOM 3947 O O . GLN A 1 474 ? -24.019 -14.118 7.049 1.00 89.00 474 GLN A O 1
ATOM 3952 N N . ASN A 1 475 ? -24.832 -16.176 7.405 1.00 89.88 475 ASN A N 1
ATOM 3953 C CA . ASN A 1 475 ? -25.740 -16.142 6.254 1.00 89.88 475 ASN A CA 1
ATOM 3954 C C . ASN A 1 475 ? -26.803 -15.043 6.380 1.00 89.88 475 ASN A C 1
ATOM 3956 O O . ASN A 1 475 ? -27.145 -14.398 5.392 1.00 89.88 475 ASN A O 1
ATOM 3960 N N . LYS A 1 476 ? -27.307 -14.789 7.594 1.00 92.81 476 LYS A N 1
ATOM 3961 C CA . LYS A 1 476 ? -28.294 -13.727 7.842 1.00 92.81 476 LYS A CA 1
ATOM 3962 C C . LYS A 1 476 ? -27.677 -12.342 7.662 1.00 92.81 476 LYS A C 1
ATOM 3964 O O . LYS A 1 476 ? -28.311 -11.479 7.058 1.00 92.81 476 LYS A O 1
ATOM 3969 N N . ILE A 1 477 ? -26.438 -12.150 8.120 1.00 92.31 477 ILE A N 1
ATOM 3970 C CA . ILE A 1 477 ? -25.675 -10.908 7.944 1.00 92.31 477 ILE A CA 1
ATOM 3971 C C . ILE A 1 477 ? -25.485 -10.630 6.451 1.00 92.31 477 ILE A C 1
ATOM 3973 O O . ILE A 1 477 ? -25.854 -9.555 5.983 1.00 92.31 477 ILE A O 1
ATOM 3977 N N . ILE A 1 478 ? -24.992 -11.616 5.690 1.00 91.94 478 ILE A N 1
ATOM 3978 C CA . ILE A 1 478 ? -24.801 -11.495 4.237 1.00 91.94 478 ILE A CA 1
ATOM 3979 C C . ILE A 1 478 ? -26.130 -11.158 3.547 1.00 91.94 478 ILE A C 1
ATOM 3981 O O . ILE A 1 478 ? -26.206 -10.175 2.815 1.00 91.94 478 ILE A O 1
ATOM 3985 N N . ASN A 1 479 ? -27.200 -11.900 3.840 1.00 93.06 479 ASN A N 1
ATOM 3986 C CA . ASN A 1 479 ? -28.520 -11.656 3.250 1.00 93.06 479 ASN A CA 1
ATOM 3987 C C . ASN A 1 479 ? -29.101 -10.280 3.615 1.00 93.06 479 ASN A C 1
ATOM 3989 O O . ASN A 1 479 ? -29.861 -9.716 2.838 1.00 93.06 479 ASN A O 1
ATOM 3993 N N . SER A 1 480 ? -28.747 -9.728 4.779 1.00 93.88 480 SER A N 1
ATOM 3994 C CA . SER A 1 480 ? -29.207 -8.399 5.206 1.00 93.88 480 SER A CA 1
ATOM 3995 C C . SER A 1 480 ? -28.476 -7.261 4.492 1.00 93.88 480 SER A C 1
ATOM 3997 O O . SER A 1 480 ? -29.030 -6.169 4.355 1.00 93.88 480 SER A O 1
ATOM 3999 N N . LEU A 1 481 ? -27.243 -7.509 4.039 1.00 93.00 481 LEU A N 1
ATOM 4000 C CA . LEU A 1 481 ? -26.487 -6.579 3.201 1.00 93.00 481 LEU A CA 1
ATOM 4001 C C . LEU A 1 481 ? -26.988 -6.597 1.756 1.00 93.00 481 LEU A C 1
ATOM 4003 O O . LEU A 1 481 ? -27.051 -5.545 1.126 1.00 93.00 481 LEU A O 1
ATOM 4007 N N . ILE A 1 482 ? -27.360 -7.775 1.250 1.00 92.50 482 ILE A N 1
ATOM 4008 C CA . ILE A 1 482 ? -27.850 -7.952 -0.118 1.00 92.50 482 ILE A CA 1
ATOM 4009 C C . ILE A 1 482 ? -29.207 -7.257 -0.293 1.00 92.50 482 ILE A C 1
ATOM 4011 O O . ILE A 1 482 ? -30.087 -7.247 0.581 1.00 92.50 482 ILE A O 1
ATOM 4015 N N . SER A 1 483 ? -29.375 -6.624 -1.445 1.00 83.75 483 SER A N 1
ATOM 4016 C CA . SER A 1 483 ? -30.586 -5.879 -1.778 1.00 83.75 483 SER A CA 1
ATOM 4017 C C . SER A 1 483 ? -31.129 -6.147 -3.175 1.00 83.75 483 SER A C 1
ATOM 4019 O O . SER A 1 483 ? -32.206 -5.634 -3.475 1.00 83.75 483 SER A O 1
ATOM 4021 N N . GLU A 1 484 ? -30.433 -6.971 -3.960 1.00 72.56 484 GLU A N 1
ATOM 4022 C CA . GLU A 1 484 ? -30.818 -7.445 -5.292 1.00 72.56 484 GLU A CA 1
ATOM 4023 C C . GLU A 1 484 ? -30.744 -8.973 -5.372 1.00 72.56 484 GLU A C 1
ATOM 4025 O O . GLU A 1 484 ? -29.746 -9.547 -4.865 1.00 72.56 484 GLU A O 1
#

pLDDT: mean 89.7, std 7.39, range [52.44, 97.88]

Foldseek 3Di:
DVLVVVLVVLVVVVVVVCVVVVPDDDADDDPALLRLLVVVLPDDLDDDDDDSNNLQNNLPGDDDPVCLLVSLQSVLVLLVGLDNLNVCVSCVSSVVNCVNPVQADPPQDDQFAPDQQQVLLSLLLVLLSVVVDDDPCSSLLNVLSNLSNGDDPDLVRSLVSLVVNVVSVVDDPVSSVLSSLCNSCLCVLVCCLFAHDLLQLVSLVVVCVSQVDPVSVVSSLVSNVSSCVVRVPAPSSVVSSVSSNVLNVVCRVPSVCSDLVVLLVVLLVVLCPDPLLVPDDPVLNVQLNPFPDSCLSNVDDSVCSSVVSVCLVVDQWDWAWDQPGFTKIKIKHAPLDLCLLVCLLCLVFAWFKKFWGGGPPRIIIIMTTTRHHDDPVVRVVSVVSSVVSVVVVPDDDQDQDAAALVQWDKAPVPDPFKIKIKGKAFSDRSLVSQLVVLCVVLVWAWGMKGWDDGPRIITIMTMTTDDPSCVVCVVVSSVSSHDD

Mean predicted aligned error: 7.09 Å

Secondary structure (DSSP, 8-state):
-HHHHHHHHHHHHHHHHHHHHTPPP-----SSHHHHHHHHHHS-SS-----HHHHHHHHT----GGGHHHHHHHHHHHHHSS--HHHHHHHHHTT-HHHH-TT--TTPBPSSSSSBHHHHHHHHHHHHHHTT---TTHHHHHHHHHHHT---SSHHHHHHHHHHHHHHHT--HHHHHHHHHHHHTTTHHHHHHHHS-TT-HHHHHHHHHHH-SHHHHHHHHHHHHHHHHHTT--HHHHHHHHHHHHHHHHHHH-GGGGSHHHHHHHHHHHHTTSHHHHTS-HHHHHHHHT-S-HHHHHHS-HHHHHHHHHHHHH-S-EEEEE-SSS-EEEEEEETT--THHHHHHTTTS-EEEEEEEE-STTEEEEEEEES----HHHHHHHHHHHHHHHHTTT--PPPPP---GGGEEEETTS-SSEEEEEEEEE--TTHHHHHHHHHHHTT--EEEEE--EETTEEEEEEEEE--HHHHHHHHHHHHHH---

InterPro domains:
  IPR010043 Bifunctional uridylyltransferase/uridylyl-removing enzyme [PTHR47320] (380-475)

Organism: NCBI:txid1655500

Solvent-accessible surface area (backbone atoms only — not comparable to full-atom values): 26995 Å² total; per-residue (Å²): 104,75,64,58,52,52,51,54,49,55,45,52,52,49,51,54,51,30,66,77,64,72,51,82,79,78,80,70,85,66,97,42,48,58,54,48,51,50,54,61,66,69,49,73,80,51,94,62,90,81,56,68,55,55,30,53,48,55,45,73,46,67,86,56,78,88,48,44,66,62,44,50,50,54,57,54,53,39,39,71,41,76,49,32,52,58,61,55,47,46,28,50,74,26,57,51,34,47,79,82,45,64,77,56,52,78,79,40,80,36,94,91,48,101,42,28,32,39,58,45,20,51,55,46,44,44,53,55,44,70,67,66,74,91,55,96,55,47,33,53,50,52,50,37,34,55,51,62,15,39,87,60,97,47,74,67,55,46,52,50,56,52,49,65,53,43,60,76,67,65,57,53,72,69,58,48,54,50,42,49,47,46,49,77,45,56,58,48,68,59,48,38,61,66,68,47,65,66,74,40,43,68,58,46,50,53,50,49,67,72,47,72,46,68,68,52,48,52,56,46,48,51,54,41,51,54,49,35,60,77,66,65,56,53,75,64,54,55,55,44,46,54,48,35,49,54,49,46,51,44,35,73,74,37,64,66,61,34,39,61,68,55,44,28,53,59,51,51,61,53,44,67,71,34,66,82,47,64,75,45,56,72,69,55,48,51,44,62,73,61,34,71,35,50,61,52,63,63,72,44,52,72,68,51,52,52,53,53,50,52,48,58,72,76,39,68,65,50,73,52,76,47,54,92,72,38,31,28,46,36,36,36,30,46,74,85,59,76,59,35,58,58,44,43,76,44,46,91,55,53,62,37,38,38,39,40,28,52,44,55,93,65,24,30,42,38,38,40,35,29,71,48,71,62,55,71,72,57,50,52,54,48,52,53,52,54,58,54,51,65,78,55,78,81,75,82,81,76,57,84,58,77,28,50,66,92,29,53,48,78,37,74,77,70,40,97,59,33,26,36,39,38,40,51,39,64,59,53,81,33,42,66,18,42,53,48,50,53,36,58,76,52,66,51,50,58,38,38,34,34,40,42,78,56,96,65,28,26,51,31,35,38,33,25,51,72,46,70,52,52,73,76,36,51,71,59,54,54,58,69,60,36,62,101

Sequence (484 aa):
SMHTISLYNAFLIKQIQNEFLQKKEKQYHFSSFLEALQFLNSLKDEPHNLDINLVFALKEMPFLKEENEKALELFKGFFERKHCFFILKILLDSGKLKELFKPMIRFLSNEESDYCFDVEAFVMLEEFEKANLVLKENALLKLVILFSGVKEENELAKGGVFRAFCAKFKLENKELELGLKLYKNFNALKELVEKEDIYNPLIISALLSKLENLKTLELLTLLTKIKAQISHASPFFYKALDKLLINAKCGFEDANLLEESTRRVKKEQILKRTKAFLDLSPLLQDKITHIKSNLFLIKNSFEDIIKIAQIAHNQDFKFWLNTESNLSLEIICQKDFKIEYFLYALSEFNLIFMSFYELFNDKIYLKFEYENIINQTHKEKLLTLLNTNLNLSHKRKIKKPIIKKDEVKFDLNYSKTYAKLNLNTKDQQGLMAFVMNIFRGYDLHLSTAKIQTIRQRTRNSFIFEKNEALLQNQNKIINSLISE

Nearest PDB structures (foldseek):
  3wfr-assembly2_F  TM=6.997E-01  e=3.554E-03  synthetic construct
  3wfs-assembly2_D  TM=6.612E-01  e=3.398E-03  synthetic construct
  3wfp-assembly9_A  TM=6.708E-01  e=6.366E-03  Aquifex aeolicus VF5
  3wfr-assembly4_H  TM=5.771E-01  e=2.716E-03  synthetic construct
  3wfs-assembly1_C  TM=6.357E-01  e=2.042E-02  synthetic construct

Radius of gyration: 27.7 Å; Cα contacts (8 Å, |Δi|>4): 635; chains: 1; bounding box: 64×48×82 Å